Protein AF-A0A3A0C832-F1 (afdb_monomer_lite)

pLDDT: mean 81.41, std 17.57, range [24.03, 96.5]

Sequence (422 aa):
MSHTVLGLSTEIPYGARRVEAGGKVSARAGRALRQFRLALQRRTSGPLASRLAGFADQVAQAAATSPSSDLWDMVRADCRREFSTAALRHGSLADAIEWETIKLQSRLGGGMESAPPPAVAMFRERRVHIGRLIHLWRGLAAETEEWLAGQGGTTFLDVGPWGGFNFVIESDGYTRMPFARLTLAMGALPETPLTEAGGPLFDHFLPRYCEALAEAGVTIPDHWQYQFPKWDHAGRLIELSGTYYLPSHTYDRRTFIKVRLSRACETVEEITLQDFLVLLERLHFTTDWALYREQTKDVDARFDLQDFISLNHVVEGVYQRSADEERLLVEIKDAFRGTIKTPAVLYGYWRQVIISRWVENLYWVLADVALGVKRYQRMVSFAREVVDQMPPRLLIPVRRQLQEYHSRLGAFGVIGGDAVSS

Radius of gyration: 23.28 Å; chains: 1; bounding box: 80×50×69 Å

Secondary structure (DSSP, 8-state):
------PPP--PPS------SSS---HHHHHHHHHHHHHHHTT--THHHHHHHHHHHHHHHHHHH-TTS-HHHHHHHHHHHHHTTSEETTEEHHHHHHHHHHHHHHHHS-S--S---SS--SEETTEEBHHHHHHHHHHHHHHHHHHHHHTT----EEEEE-S---S-B-TTSBBSS--SEEEEEEEE-TTS--BTTB-HHHHHHHHHHHHHHHHTT----S-PEEEEEEE-TTS-EEEEEEEEE-TT--STT--EEEEEEESS-SSHHHHHHHHHHHHHHHHHT---HHHHHHHS-HHHHHHHHHHHHHHHHHTTTT----HHHHHHHHHHHHHHTTGGGSHHHHHHHHHHHHHTTHHHHHHHHHHHHHH-PPTTSS---HHHHTGGG--HHHHHHHHHHHHHHHHHHHHTTT--S-----

Foldseek 3Di:
DDDDDDDDDDDDDPDDDDDDPDQDDPPQLVLLLVVLLVQLCVQDDDPVNVVSNVLSVVLNVCCSPCLPDLSCVVCVVVLCVRWQPQDDQWHISSLSNSLSSVSSSVSSPLPDPPDQQPPDQQDDPLWGQQLNVQVLLSVLQVVLCVVQVVVVDSKHKAKHFAALPLPCADLLRIHLDRDLEAEMEIEMALRDDQDQVRPSSCVRRVVSVQVVVVVSVHHDPPDWHKDDFDADPVRHGFKIKTKDFDPPDDPLRRHIYMYMYGNLGNHPLLVRCLVLLQLLLVLQPPPDPVVCLVPDDLSVLLRSVSSPLVVCQLQCLQDPDDPVRVVLSVVNSVCVSPVCSDSVNSVVSVVVCVVVCVSVSVNQSLCCQRRVDHPPNDDDDCNPSASSPHRSSRRVSSVVSVVVSSVSSNCSRVPPDDDPDD

Structure (mmCIF, N/CA/C/O backbone):
data_AF-A0A3A0C832-F1
#
_entry.id   AF-A0A3A0C832-F1
#
loop_
_atom_site.group_PDB
_atom_site.id
_atom_site.type_symbol
_atom_site.label_atom_id
_atom_site.label_alt_id
_atom_site.label_comp_id
_atom_site.label_asym_id
_atom_site.label_entity_id
_atom_site.label_seq_id
_atom_site.pdbx_PDB_ins_code
_atom_site.Cartn_x
_atom_site.Cartn_y
_atom_site.Cartn_z
_atom_site.occupancy
_atom_site.B_iso_or_equiv
_atom_site.auth_seq_id
_atom_site.auth_comp_id
_atom_site.auth_asym_id
_atom_site.auth_atom_id
_atom_site.pdbx_PDB_model_num
ATOM 1 N N . MET A 1 1 ? -52.021 23.431 -40.011 1.00 38.12 1 MET A N 1
ATOM 2 C CA . MET A 1 1 ? -51.678 23.708 -38.602 1.00 38.12 1 MET A CA 1
ATOM 3 C C . MET A 1 1 ? -50.904 22.515 -38.091 1.00 38.12 1 MET A C 1
ATOM 5 O O . MET A 1 1 ? -51.512 21.461 -38.024 1.00 38.12 1 MET A O 1
ATOM 9 N N . SER A 1 2 ? -49.597 22.656 -37.852 1.00 24.17 2 SER A N 1
ATOM 10 C CA . SER A 1 2 ? -48.818 21.766 -36.981 1.00 24.17 2 SER A CA 1
ATOM 11 C C . SER A 1 2 ? -47.342 22.180 -36.921 1.00 24.17 2 SER A C 1
ATOM 13 O O . SER A 1 2 ? -46.698 22.353 -37.949 1.00 24.17 2 SER A O 1
ATOM 15 N N . HIS A 1 3 ? -46.882 22.263 -35.673 1.00 25.59 3 HIS A N 1
ATOM 16 C CA . HIS A 1 3 ? -45.534 22.094 -35.121 1.00 25.59 3 HIS A CA 1
ATOM 17 C C . HIS A 1 3 ? -44.437 23.144 -35.354 1.00 25.59 3 HIS A C 1
ATOM 19 O O . HIS A 1 3 ? -43.664 23.125 -36.306 1.00 25.59 3 HIS A O 1
ATOM 25 N N . THR A 1 4 ? -44.338 23.984 -34.322 1.00 27.12 4 THR A N 1
ATOM 26 C CA . THR A 1 4 ? -43.171 24.730 -33.855 1.00 27.12 4 THR A CA 1
ATOM 27 C C . THR A 1 4 ? -42.062 23.797 -33.352 1.00 27.12 4 THR A C 1
ATOM 29 O O . THR A 1 4 ? -42.317 22.767 -32.729 1.00 27.12 4 THR A O 1
ATOM 32 N N . VAL A 1 5 ? -40.836 24.234 -33.622 1.00 27.95 5 VAL A N 1
ATOM 33 C CA . VAL A 1 5 ? -39.522 23.694 -33.261 1.00 27.95 5 VAL A CA 1
ATOM 34 C C . VAL A 1 5 ? -39.303 23.637 -31.741 1.00 27.95 5 VAL A C 1
ATOM 36 O O . VAL A 1 5 ? -39.561 24.615 -31.045 1.00 27.95 5 VAL A O 1
ATOM 39 N N . LEU A 1 6 ? -38.741 22.528 -31.246 1.00 26.30 6 LEU A N 1
ATOM 40 C CA . LEU A 1 6 ? -38.080 22.430 -29.939 1.00 26.30 6 LEU A CA 1
ATOM 41 C C . LEU A 1 6 ? -36.656 21.906 -30.154 1.00 26.30 6 LEU A C 1
ATOM 43 O O . LEU A 1 6 ? -36.458 20.828 -30.712 1.00 26.30 6 LEU A O 1
ATOM 47 N N . GLY A 1 7 ? -35.676 22.716 -29.750 1.00 24.72 7 GLY A N 1
ATOM 48 C CA . GLY A 1 7 ? -34.258 22.385 -29.784 1.00 24.72 7 GLY A CA 1
ATOM 49 C C . GLY A 1 7 ? -33.905 21.339 -28.731 1.00 24.72 7 GLY A C 1
ATOM 50 O O . GLY A 1 7 ? -34.305 21.452 -27.573 1.00 24.72 7 GLY A O 1
ATOM 51 N N . LEU A 1 8 ? -33.140 20.333 -29.146 1.00 25.20 8 LEU A N 1
ATOM 52 C CA . LEU A 1 8 ? -32.504 19.369 -28.259 1.00 25.20 8 LEU A CA 1
ATOM 53 C C . LEU A 1 8 ? -31.062 19.809 -28.008 1.00 25.20 8 LEU A C 1
ATOM 55 O O . LEU A 1 8 ? -30.268 19.956 -28.937 1.00 25.20 8 LEU A O 1
ATOM 59 N N . SER A 1 9 ? -30.776 20.037 -26.728 1.00 24.06 9 SER A N 1
ATOM 60 C CA . SER A 1 9 ? -29.451 20.237 -26.153 1.00 24.06 9 SER A CA 1
ATOM 61 C C . SER A 1 9 ? -28.545 19.047 -26.476 1.00 24.06 9 SER A C 1
ATOM 63 O O . SER A 1 9 ? -28.902 17.897 -26.220 1.00 24.06 9 SER A O 1
ATOM 65 N N . THR A 1 10 ? -27.372 19.317 -27.041 1.00 24.92 10 THR A N 1
ATOM 66 C CA . THR A 1 10 ? -26.279 18.353 -27.181 1.00 24.92 10 THR A CA 1
ATOM 67 C C . THR A 1 10 ? -25.436 18.362 -25.908 1.00 24.92 10 THR A C 1
ATOM 69 O O . THR A 1 10 ? -24.419 19.050 -25.845 1.00 24.92 10 THR A O 1
ATOM 72 N N . GLU A 1 11 ? -25.842 17.590 -24.903 1.00 24.03 11 GLU A N 1
ATOM 73 C CA . GLU A 1 11 ? -24.930 17.133 -23.851 1.00 24.03 11 GLU A CA 1
ATOM 74 C C . GLU A 1 11 ? -24.376 15.764 -24.256 1.00 24.03 11 GLU A C 1
ATOM 76 O O . GLU A 1 11 ? -25.089 14.765 -24.339 1.00 24.03 11 GLU A O 1
ATOM 81 N N . ILE A 1 12 ? -23.085 15.746 -24.586 1.00 25.52 12 ILE A N 1
ATOM 82 C CA . ILE A 1 12 ? -22.312 14.540 -24.878 1.00 25.52 12 ILE A CA 1
ATOM 83 C C . ILE A 1 12 ? -21.863 13.956 -23.528 1.00 25.52 12 ILE A C 1
ATOM 85 O O . ILE A 1 12 ? -21.177 14.666 -22.788 1.00 25.52 12 ILE A O 1
ATOM 89 N N . PRO A 1 13 ? -22.176 12.692 -23.187 1.00 26.91 13 PRO A N 1
ATOM 90 C CA . PRO A 1 13 ? -21.636 12.069 -21.986 1.00 26.91 13 PRO A CA 1
ATOM 91 C C . PRO A 1 13 ? -20.120 11.886 -22.129 1.00 26.91 13 PRO A C 1
ATOM 93 O O . PRO A 1 13 ? -19.636 11.258 -23.074 1.00 26.91 13 PRO A O 1
ATOM 96 N N . TYR A 1 14 ? -19.375 12.451 -21.181 1.00 28.11 14 TYR A N 1
ATOM 97 C CA . TYR A 1 14 ? -17.947 12.219 -20.988 1.00 28.11 14 TYR A CA 1
ATOM 98 C C . TYR A 1 14 ? -17.685 10.725 -20.743 1.00 28.11 14 TYR A C 1
ATOM 100 O O . TYR A 1 14 ? -18.319 10.118 -19.884 1.00 28.11 14 TYR A O 1
ATOM 108 N N . GLY A 1 15 ? -16.728 10.147 -21.474 1.00 31.34 15 GLY A N 1
ATOM 109 C CA . GLY A 1 15 ? -16.243 8.784 -21.222 1.00 31.34 15 GLY A CA 1
ATOM 110 C C . GLY A 1 15 ? -16.289 7.846 -22.426 1.00 31.34 15 GLY A C 1
ATOM 111 O O . GLY A 1 15 ? -16.816 6.745 -22.335 1.00 31.34 15 GLY A O 1
ATOM 112 N N . ALA A 1 16 ? -15.711 8.247 -23.558 1.00 30.80 16 ALA A N 1
ATOM 113 C CA . ALA A 1 16 ? -15.410 7.316 -24.642 1.00 30.80 16 ALA A CA 1
ATOM 114 C C . ALA A 1 16 ? -14.089 7.692 -25.319 1.00 30.80 16 ALA A C 1
ATOM 116 O O . ALA A 1 16 ? -14.052 8.475 -26.264 1.00 30.80 16 ALA A O 1
ATOM 117 N N . ARG A 1 17 ? -12.983 7.105 -24.854 1.00 29.94 17 ARG A N 1
ATOM 118 C CA . ARG A 1 17 ? -11.792 6.901 -25.689 1.00 29.94 17 ARG A CA 1
ATOM 119 C C . ARG A 1 17 ? -11.274 5.486 -25.489 1.00 29.94 17 ARG A C 1
ATOM 121 O O . ARG A 1 17 ? -10.338 5.242 -24.736 1.00 29.94 17 ARG A O 1
ATOM 128 N N . ARG A 1 18 ? -11.902 4.557 -26.207 1.00 36.69 18 ARG A N 1
ATOM 129 C CA . ARG A 1 18 ? -11.329 3.252 -26.535 1.00 36.69 18 ARG A CA 1
ATOM 130 C C . ARG A 1 18 ? -10.774 3.346 -27.953 1.00 36.69 18 ARG A C 1
ATOM 132 O O . ARG A 1 18 ? -11.474 3.830 -28.834 1.00 36.69 18 ARG A O 1
ATOM 139 N N . VAL A 1 19 ? -9.518 2.924 -28.101 1.00 37.16 19 VAL A N 1
ATOM 140 C CA . VAL A 1 19 ? -8.775 2.626 -29.338 1.00 37.16 19 VAL A CA 1
ATOM 141 C C . VAL A 1 19 ? -9.216 3.447 -30.555 1.00 37.16 19 VAL A C 1
ATOM 143 O O . VAL A 1 19 ? -10.110 3.050 -31.299 1.00 37.16 19 VAL A O 1
ATOM 146 N N . GLU A 1 20 ? -8.542 4.576 -30.796 1.00 32.62 20 GLU A N 1
ATOM 147 C CA . GLU A 1 20 ? -8.606 5.212 -32.113 1.00 32.62 20 GLU A CA 1
ATOM 148 C C . GLU A 1 20 ? -8.173 4.181 -33.162 1.00 32.62 20 GLU A C 1
ATOM 150 O O . GLU A 1 20 ? -7.047 3.672 -33.148 1.00 32.62 20 GLU A O 1
ATOM 155 N N . ALA A 1 21 ? -9.104 3.846 -34.053 1.00 34.09 21 ALA A N 1
ATOM 156 C CA . ALA A 1 21 ? -8.847 3.070 -35.249 1.00 34.09 21 ALA A CA 1
ATOM 157 C C . ALA A 1 21 ? -7.734 3.767 -36.050 1.00 34.09 21 ALA A C 1
ATOM 159 O O . ALA A 1 21 ? -7.961 4.794 -36.685 1.00 34.09 21 ALA A O 1
ATOM 160 N N . GLY A 1 22 ? -6.513 3.231 -35.964 1.00 32.31 22 GLY A N 1
ATOM 161 C CA . GLY A 1 22 ? -5.342 3.775 -36.654 1.00 32.31 22 GLY A CA 1
ATOM 162 C C . GLY A 1 22 ? -4.061 3.816 -35.822 1.00 32.31 22 GLY A C 1
ATOM 163 O O . GLY A 1 22 ? -3.429 4.861 -35.762 1.00 32.31 22 GLY A O 1
ATOM 164 N N . GLY A 1 23 ? -3.661 2.715 -35.175 1.00 41.94 23 GLY A N 1
ATOM 165 C CA . GLY A 1 23 ? -2.269 2.457 -34.753 1.00 41.94 23 GLY A CA 1
ATOM 166 C C . GLY A 1 23 ? -1.557 3.477 -33.842 1.00 41.94 23 GLY A C 1
ATOM 167 O O . GLY A 1 23 ? -0.362 3.317 -33.595 1.00 41.94 23 GLY A O 1
ATOM 168 N N . LYS A 1 24 ? -2.223 4.520 -33.333 1.00 45.31 24 LYS A N 1
ATOM 169 C CA . LYS A 1 24 ? -1.610 5.518 -32.450 1.00 45.31 24 LYS A CA 1
ATOM 170 C C . LYS A 1 24 ? -1.734 5.068 -31.000 1.00 45.31 24 LYS A C 1
ATOM 172 O O . LYS A 1 24 ? -2.818 5.027 -30.427 1.00 45.31 24 LYS A O 1
ATOM 177 N N . VAL A 1 25 ? -0.589 4.749 -30.402 1.00 60.38 25 VAL A N 1
ATOM 178 C CA . VAL A 1 25 ? -0.447 4.542 -28.957 1.00 60.38 25 VAL A CA 1
ATOM 179 C C . VAL A 1 25 ? -0.979 5.786 -28.234 1.00 60.38 25 VAL A C 1
ATOM 181 O O . VAL A 1 25 ? -0.576 6.903 -28.564 1.00 60.38 25 VAL A O 1
ATOM 184 N N . SER A 1 26 ? -1.878 5.615 -27.257 1.00 76.25 26 SER A N 1
ATOM 185 C CA . SER A 1 26 ? -2.404 6.748 -26.483 1.00 76.25 26 SER A CA 1
ATOM 186 C C . SER A 1 26 ? -1.261 7.527 -25.819 1.00 76.25 26 SER A C 1
ATOM 188 O O . SER A 1 26 ? -0.226 6.954 -25.469 1.00 76.25 26 SER A O 1
ATOM 190 N N . ALA A 1 27 ? -1.431 8.836 -25.603 1.00 81.94 27 ALA A N 1
ATOM 191 C CA . ALA A 1 27 ? -0.392 9.661 -24.976 1.00 81.94 27 ALA A CA 1
ATOM 192 C C . ALA A 1 27 ? 0.074 9.079 -23.625 1.00 81.94 27 ALA A C 1
ATOM 194 O O . ALA A 1 27 ? 1.271 9.067 -23.331 1.00 81.94 27 ALA A O 1
ATOM 195 N N . ARG A 1 28 ? -0.858 8.521 -22.840 1.00 84.75 28 ARG A N 1
ATOM 196 C CA . ARG A 1 28 ? -0.570 7.817 -21.584 1.00 84.75 28 ARG A CA 1
ATOM 197 C C . ARG A 1 28 ? 0.259 6.549 -21.797 1.00 84.75 28 ARG A C 1
ATOM 199 O O . ARG A 1 28 ? 1.278 6.381 -21.131 1.00 84.75 28 ARG A O 1
ATOM 206 N N . ALA A 1 29 ? -0.120 5.697 -22.749 1.00 85.06 29 ALA A N 1
ATOM 207 C CA . ALA A 1 29 ? 0.638 4.488 -23.067 1.00 85.06 29 ALA A CA 1
ATOM 208 C C . ALA A 1 29 ? 2.056 4.817 -23.574 1.00 85.06 29 ALA A C 1
ATOM 210 O O . ALA A 1 29 ? 3.024 4.170 -23.176 1.00 85.06 29 ALA A O 1
ATOM 211 N N . GLY A 1 30 ? 2.214 5.894 -24.351 1.00 87.75 30 GLY A N 1
ATOM 212 C CA . GLY A 1 30 ? 3.521 6.402 -24.768 1.00 87.75 30 GLY A CA 1
ATOM 213 C C . GLY A 1 30 ? 4.398 6.836 -23.586 1.00 87.75 30 GLY A C 1
ATOM 214 O O . GLY A 1 30 ? 5.584 6.497 -23.541 1.00 87.75 30 GLY A O 1
ATOM 215 N N . ARG A 1 31 ? 3.825 7.535 -22.592 1.00 90.06 31 ARG A N 1
ATOM 216 C CA . ARG A 1 31 ? 4.525 7.858 -21.333 1.00 90.06 31 ARG A CA 1
ATOM 217 C C . ARG A 1 31 ? 4.895 6.594 -20.551 1.00 90.06 31 ARG A C 1
ATOM 219 O O . ARG A 1 31 ? 6.008 6.516 -20.038 1.00 90.06 31 ARG A O 1
ATOM 226 N N . ALA A 1 32 ? 4.006 5.601 -20.490 1.00 90.44 32 ALA A N 1
ATOM 227 C CA . ALA A 1 32 ? 4.221 4.375 -19.718 1.00 90.44 32 ALA A CA 1
ATOM 228 C C . ALA A 1 32 ? 5.374 3.540 -20.288 1.00 90.44 32 ALA A C 1
ATOM 230 O O . ALA A 1 32 ? 6.275 3.145 -19.550 1.00 90.44 32 ALA A O 1
ATOM 231 N N . LEU A 1 33 ? 5.400 3.360 -21.611 1.00 91.06 33 LEU A N 1
ATOM 232 C CA . LEU A 1 33 ? 6.483 2.671 -22.316 1.00 91.06 33 LEU A CA 1
ATOM 233 C C . LEU A 1 33 ? 7.823 3.399 -22.168 1.00 91.06 33 LEU A C 1
ATOM 235 O O . LEU A 1 33 ? 8.865 2.762 -22.009 1.00 91.06 33 LEU A O 1
ATOM 239 N N . ARG A 1 34 ? 7.818 4.737 -22.215 1.00 90.88 34 ARG A N 1
ATOM 240 C CA . ARG A 1 34 ? 9.023 5.539 -21.964 1.00 90.88 34 ARG A CA 1
ATOM 241 C C . ARG A 1 34 ? 9.531 5.321 -20.543 1.00 90.88 34 ARG A C 1
ATOM 243 O O . ARG A 1 34 ? 10.721 5.080 -20.364 1.00 90.88 34 ARG A O 1
ATOM 250 N N . GLN A 1 35 ? 8.639 5.372 -19.556 1.00 92.38 35 GLN A N 1
ATOM 251 C CA . GLN A 1 35 ? 9.026 5.209 -18.162 1.00 92.38 35 GLN A CA 1
ATOM 252 C C . GLN A 1 35 ? 9.538 3.802 -17.858 1.00 92.38 35 GLN A C 1
ATOM 254 O O . GLN A 1 35 ? 10.536 3.662 -17.162 1.00 92.38 35 GLN A O 1
ATOM 259 N N . PHE A 1 36 ? 8.920 2.767 -18.427 1.00 93.38 36 PHE A N 1
ATOM 260 C CA . PHE A 1 36 ? 9.406 1.392 -18.318 1.00 93.38 36 PHE A CA 1
ATOM 261 C C . PHE A 1 36 ? 10.851 1.253 -18.824 1.00 93.38 36 PHE A C 1
ATOM 263 O O . PHE A 1 36 ? 11.716 0.740 -18.114 1.00 93.38 36 PHE A O 1
ATOM 270 N N . ARG A 1 37 ? 11.147 1.794 -20.015 1.00 92.38 37 ARG A N 1
ATOM 271 C CA . ARG A 1 37 ? 12.512 1.795 -20.564 1.00 92.38 37 ARG A CA 1
ATOM 272 C C . ARG A 1 37 ? 13.494 2.534 -19.657 1.00 92.38 37 ARG A C 1
ATOM 274 O O . ARG A 1 37 ? 14.570 2.010 -19.383 1.00 92.38 37 ARG A O 1
ATOM 281 N N . LEU A 1 38 ? 13.123 3.720 -19.170 1.00 91.56 38 LEU A N 1
ATOM 282 C CA . LEU A 1 38 ? 13.960 4.506 -18.257 1.00 91.56 38 LEU A CA 1
ATOM 283 C C . LEU A 1 38 ? 14.222 3.762 -16.943 1.00 91.56 38 LEU A C 1
ATOM 285 O O . LEU A 1 38 ? 15.353 3.757 -16.458 1.00 91.56 38 LEU A O 1
ATOM 289 N N . ALA A 1 39 ? 13.203 3.113 -16.379 1.00 91.38 39 ALA A N 1
ATOM 290 C CA . ALA A 1 39 ? 13.332 2.338 -15.154 1.00 91.38 39 ALA A CA 1
ATOM 291 C C . ALA A 1 39 ? 14.317 1.177 -15.333 1.00 91.38 39 ALA A C 1
ATOM 293 O O . ALA A 1 39 ? 15.206 1.016 -14.500 1.00 91.38 39 ALA A O 1
ATOM 294 N N . LEU A 1 40 ? 14.228 0.427 -16.438 1.00 91.56 40 LEU A N 1
ATOM 295 C CA . LEU A 1 40 ? 15.158 -0.664 -16.744 1.00 91.56 40 LEU A CA 1
ATOM 296 C C . LEU A 1 40 ? 16.582 -0.172 -17.020 1.00 91.56 40 LEU A C 1
ATOM 298 O O . LEU A 1 40 ? 17.534 -0.733 -16.481 1.00 91.56 40 LEU A O 1
ATOM 302 N N . GLN A 1 41 ? 16.744 0.911 -17.784 1.00 89.38 41 GLN A N 1
ATOM 303 C CA . GLN A 1 41 ? 18.056 1.512 -18.053 1.00 89.38 41 GLN A CA 1
ATOM 304 C C . GLN A 1 41 ? 18.802 1.890 -16.766 1.00 89.38 41 GLN A C 1
ATOM 306 O O . GLN A 1 41 ? 20.016 1.731 -16.695 1.00 89.38 41 GLN A O 1
ATOM 311 N N . ARG A 1 42 ? 18.091 2.330 -15.720 1.00 88.81 42 ARG A N 1
ATOM 312 C CA . ARG A 1 42 ? 18.690 2.670 -14.418 1.00 88.81 42 ARG A CA 1
ATOM 313 C C . ARG A 1 42 ? 19.163 1.448 -13.610 1.00 88.81 42 ARG A C 1
ATOM 315 O O . ARG A 1 42 ? 19.846 1.636 -12.607 1.00 88.81 42 ARG A O 1
ATOM 322 N N . ARG A 1 43 ? 18.807 0.211 -13.989 1.00 86.00 43 ARG A N 1
ATOM 323 C CA . ARG A 1 43 ? 19.123 -1.012 -13.216 1.00 86.00 43 ARG A CA 1
ATOM 324 C C . ARG A 1 43 ? 20.467 -1.651 -13.560 1.00 86.00 43 ARG A C 1
ATOM 326 O O . ARG A 1 43 ? 20.932 -2.488 -12.791 1.00 86.00 43 ARG A O 1
ATOM 333 N N . THR A 1 44 ? 21.080 -1.322 -14.696 1.00 82.25 44 THR A N 1
ATOM 334 C CA . THR A 1 44 ? 22.318 -1.981 -15.138 1.00 82.25 44 THR A CA 1
ATOM 335 C C . THR A 1 44 ? 23.200 -1.065 -15.986 1.00 82.25 44 THR A C 1
ATOM 337 O O . THR A 1 44 ? 22.745 -0.059 -16.521 1.00 82.25 44 THR A O 1
ATOM 340 N N . SER A 1 45 ? 24.471 -1.431 -16.124 1.00 77.31 45 SER A N 1
ATOM 341 C CA . SER A 1 45 ? 25.455 -0.765 -16.977 1.00 77.31 45 SER A CA 1
ATOM 342 C C . SER A 1 45 ? 26.323 -1.804 -17.703 1.00 77.31 45 SER A C 1
ATOM 344 O O . SER A 1 45 ? 26.331 -2.989 -17.362 1.00 77.31 45 SER A O 1
ATOM 346 N N . GLY A 1 46 ? 27.041 -1.382 -18.747 1.00 80.88 46 GLY A N 1
ATOM 347 C CA . GLY A 1 46 ? 27.950 -2.260 -19.492 1.00 80.88 46 GLY A CA 1
ATOM 348 C C . GLY A 1 46 ? 27.243 -3.229 -20.461 1.00 80.88 46 GLY A C 1
ATOM 349 O O . GLY A 1 46 ? 26.165 -2.914 -20.960 1.00 80.88 46 GLY A O 1
ATOM 350 N N . PRO A 1 47 ? 27.828 -4.406 -20.767 1.00 77.38 47 PRO A N 1
ATOM 351 C CA . PRO A 1 47 ? 27.333 -5.313 -21.817 1.00 77.38 47 PRO A CA 1
ATOM 352 C C . PRO A 1 47 ? 25.897 -5.823 -21.618 1.00 77.38 47 PRO A C 1
ATOM 354 O O . PRO A 1 47 ? 25.210 -6.142 -22.589 1.00 77.38 47 PRO A O 1
ATOM 357 N N . LEU A 1 48 ? 25.430 -5.890 -20.366 1.00 84.88 48 LEU A N 1
ATOM 358 C CA . LEU A 1 48 ? 24.050 -6.252 -20.034 1.00 84.88 48 LEU A CA 1
ATOM 359 C C . LEU A 1 48 ? 23.051 -5.145 -20.392 1.00 84.88 48 LEU A C 1
ATOM 361 O O . LEU A 1 48 ? 21.898 -5.456 -20.673 1.00 84.88 48 LEU A O 1
ATOM 365 N N . ALA A 1 49 ? 23.478 -3.879 -20.451 1.00 87.94 49 ALA A N 1
ATOM 366 C CA . ALA A 1 49 ? 22.601 -2.753 -20.764 1.00 87.94 49 ALA A CA 1
ATOM 367 C C . ALA A 1 49 ? 22.057 -2.821 -22.195 1.00 87.94 49 ALA A C 1
ATOM 369 O O . ALA A 1 49 ? 20.867 -2.603 -22.401 1.00 87.94 49 ALA A O 1
ATOM 370 N N . SER A 1 50 ? 22.888 -3.189 -23.177 1.00 87.38 50 SER A N 1
ATOM 371 C CA . SER A 1 50 ? 22.437 -3.337 -24.569 1.00 87.38 50 SER A CA 1
ATOM 372 C C . SER A 1 50 ? 21.432 -4.479 -24.725 1.00 87.38 50 SER A C 1
ATOM 374 O O . SER A 1 50 ? 20.442 -4.337 -25.440 1.00 87.38 50 SER A O 1
ATOM 376 N N . ARG A 1 51 ? 21.651 -5.599 -24.020 1.00 89.94 51 ARG A N 1
ATOM 377 C CA . ARG A 1 51 ? 20.704 -6.726 -24.002 1.00 89.94 51 ARG A CA 1
ATOM 378 C C . ARG A 1 51 ? 19.394 -6.336 -23.328 1.00 89.94 51 ARG A C 1
ATOM 380 O O . ARG A 1 51 ? 18.330 -6.601 -23.872 1.00 89.94 51 ARG A O 1
ATOM 387 N N . LEU A 1 52 ? 19.472 -5.646 -22.189 1.00 91.88 52 LEU A N 1
ATOM 388 C CA . LEU A 1 52 ? 18.299 -5.154 -21.472 1.00 91.88 52 LEU A CA 1
ATOM 389 C C . LEU A 1 52 ? 17.505 -4.137 -22.298 1.00 91.88 52 LEU A C 1
ATOM 391 O O . LEU A 1 52 ? 16.282 -4.167 -22.266 1.00 91.88 52 LEU A O 1
ATOM 395 N N . ALA A 1 53 ? 18.174 -3.264 -23.054 1.00 89.88 53 ALA A N 1
ATOM 396 C CA . ALA A 1 53 ? 17.512 -2.331 -23.961 1.00 89.88 53 ALA A CA 1
ATOM 397 C C . ALA A 1 53 ? 16.747 -3.073 -25.068 1.00 89.88 53 ALA A C 1
ATOM 399 O O . ALA A 1 53 ? 15.566 -2.800 -25.272 1.00 89.88 53 ALA A O 1
ATOM 400 N N . GLY A 1 54 ? 17.381 -4.063 -25.710 1.00 90.44 54 GLY A N 1
ATOM 401 C CA . GLY A 1 54 ? 16.718 -4.914 -26.702 1.00 90.44 54 GLY A CA 1
ATOM 402 C C . GLY A 1 54 ? 15.522 -5.672 -26.120 1.00 90.44 54 GLY A C 1
ATOM 403 O O . GLY A 1 54 ? 14.451 -5.692 -26.721 1.00 90.44 54 GLY A O 1
ATOM 404 N N . PHE A 1 55 ? 15.666 -6.219 -24.911 1.00 91.94 55 PHE A N 1
ATOM 405 C CA . PHE A 1 55 ? 14.570 -6.876 -24.201 1.00 91.94 55 PHE A CA 1
ATOM 406 C C . PHE A 1 55 ? 13.440 -5.896 -23.844 1.00 91.94 55 PHE A C 1
ATOM 408 O O . PHE A 1 55 ? 12.264 -6.201 -24.023 1.00 91.94 55 PHE A O 1
ATOM 415 N N . ALA A 1 56 ? 13.771 -4.684 -23.392 1.00 91.81 56 ALA A N 1
ATOM 416 C CA . ALA A 1 56 ? 12.782 -3.653 -23.090 1.00 91.81 56 ALA A CA 1
ATOM 417 C C . ALA A 1 56 ? 11.970 -3.257 -24.334 1.00 91.81 56 ALA A C 1
ATOM 419 O O . ALA A 1 56 ? 10.768 -3.011 -24.227 1.00 91.81 56 ALA A O 1
ATOM 420 N N . ASP A 1 57 ? 12.602 -3.227 -25.509 1.00 89.69 57 ASP A N 1
ATOM 421 C CA . ASP A 1 57 ? 11.914 -2.988 -26.777 1.00 89.69 57 ASP A CA 1
ATOM 422 C C . ASP A 1 57 ? 11.021 -4.161 -27.195 1.00 89.69 57 ASP A C 1
ATOM 424 O O . ASP A 1 57 ? 9.911 -3.921 -27.669 1.00 89.69 57 ASP A O 1
ATOM 428 N N . GLN A 1 58 ? 11.430 -5.408 -26.941 1.00 88.94 58 GLN A N 1
ATOM 429 C CA . GLN A 1 58 ? 10.576 -6.585 -27.150 1.00 88.94 58 GLN A CA 1
ATOM 430 C C . GLN A 1 58 ? 9.322 -6.537 -26.269 1.00 88.94 58 GLN A C 1
ATOM 432 O O . GLN A 1 58 ? 8.211 -6.715 -26.768 1.00 88.94 58 GLN A O 1
ATOM 437 N N . VAL A 1 59 ? 9.472 -6.226 -24.975 1.00 88.94 59 VAL A N 1
ATOM 438 C CA . VAL A 1 59 ? 8.334 -6.058 -24.054 1.00 88.94 59 VAL A CA 1
ATOM 439 C C . VAL A 1 59 ? 7.433 -4.912 -24.517 1.00 88.94 59 VAL A C 1
ATOM 441 O O . VAL A 1 59 ? 6.212 -5.053 -24.548 1.00 88.94 59 VAL A O 1
ATOM 444 N N . ALA A 1 60 ? 8.019 -3.781 -24.921 1.00 85.31 60 ALA A N 1
ATOM 445 C CA . ALA A 1 60 ? 7.270 -2.639 -25.437 1.00 85.31 60 ALA A CA 1
ATOM 446 C C . ALA A 1 60 ? 6.490 -2.973 -26.720 1.00 85.31 60 ALA A C 1
ATOM 448 O O . ALA A 1 60 ? 5.374 -2.484 -26.905 1.00 85.31 60 ALA A O 1
ATOM 449 N N . GLN A 1 61 ? 7.058 -3.804 -27.595 1.00 83.94 61 GLN A N 1
ATOM 450 C CA . GLN A 1 61 ? 6.394 -4.282 -28.801 1.00 83.94 61 GLN A CA 1
ATOM 451 C C . GLN A 1 61 ? 5.245 -5.238 -28.461 1.00 83.94 61 GLN A C 1
ATOM 453 O O . GLN A 1 61 ? 4.138 -5.035 -28.954 1.00 83.94 61 GLN A O 1
ATOM 458 N N . ALA A 1 62 ? 5.471 -6.209 -27.570 1.00 83.81 62 ALA A N 1
ATOM 459 C CA . ALA A 1 62 ? 4.439 -7.132 -27.090 1.00 83.81 62 ALA A CA 1
ATOM 460 C C . ALA A 1 62 ? 3.250 -6.385 -26.462 1.00 83.81 62 ALA A C 1
ATOM 462 O O . ALA A 1 62 ? 2.090 -6.670 -26.762 1.00 83.81 62 ALA A O 1
ATOM 463 N N . ALA A 1 63 ? 3.548 -5.364 -25.659 1.00 82.88 63 ALA A N 1
ATOM 464 C CA . ALA A 1 63 ? 2.571 -4.462 -25.065 1.00 82.88 63 ALA A CA 1
ATOM 465 C C . ALA A 1 63 ? 1.727 -3.697 -26.097 1.00 82.88 63 ALA A C 1
ATOM 467 O O . ALA A 1 63 ? 0.540 -3.464 -25.872 1.00 82.88 63 ALA A O 1
ATOM 468 N N . ALA A 1 64 ? 2.325 -3.303 -27.223 1.00 75.31 64 ALA A N 1
ATOM 469 C CA . ALA A 1 64 ? 1.619 -2.611 -28.296 1.00 75.31 64 ALA A CA 1
ATOM 470 C C . ALA A 1 64 ? 0.732 -3.555 -29.128 1.00 75.31 64 ALA A C 1
ATOM 472 O O . ALA A 1 64 ? -0.299 -3.119 -29.638 1.00 75.31 64 ALA A O 1
ATOM 473 N N . THR A 1 65 ? 1.116 -4.828 -29.274 1.00 73.75 65 THR A N 1
ATOM 474 C CA . THR A 1 65 ? 0.397 -5.806 -30.108 1.00 73.75 65 THR A CA 1
ATOM 475 C C . THR A 1 65 ? -0.692 -6.577 -29.367 1.00 73.75 65 THR A C 1
ATOM 477 O O . THR A 1 65 ? -1.696 -6.926 -29.981 1.00 73.75 65 THR A O 1
ATOM 480 N N . SER A 1 66 ? -0.515 -6.834 -28.067 1.00 66.94 66 SER A N 1
ATOM 481 C CA . SER A 1 66 ? -1.400 -7.705 -27.278 1.00 66.94 66 SER A CA 1
ATOM 482 C C . SER A 1 66 ? -1.694 -7.128 -25.884 1.00 66.94 66 SER A C 1
ATOM 484 O O . SER A 1 66 ? -1.354 -7.745 -24.874 1.00 66.94 66 SER A O 1
ATOM 486 N N . PRO A 1 67 ? -2.354 -5.959 -25.787 1.00 58.56 67 PRO A N 1
ATOM 487 C CA . PRO A 1 67 ? -2.534 -5.235 -24.523 1.00 58.56 67 PRO A CA 1
ATOM 488 C C . PRO A 1 67 ? -3.405 -5.961 -23.481 1.00 58.56 67 PRO A C 1
ATOM 490 O O . PRO A 1 67 ? -3.390 -5.579 -22.314 1.00 58.56 67 PRO A O 1
ATOM 493 N N . SER A 1 68 ? -4.169 -6.985 -23.879 1.00 59.03 68 SER A N 1
ATOM 494 C CA . SER A 1 68 ? -5.044 -7.771 -22.994 1.00 59.03 68 SER A CA 1
ATOM 495 C C . SER A 1 68 ? -4.406 -9.053 -22.446 1.00 59.03 68 SER A C 1
ATOM 497 O O . SER A 1 68 ? -5.042 -9.746 -21.656 1.00 59.03 68 SER A O 1
ATOM 499 N N . SER A 1 69 ? -3.198 -9.410 -22.890 1.00 62.97 69 SER A N 1
ATOM 500 C CA . SER A 1 69 ? -2.474 -10.588 -22.392 1.00 62.97 69 SER A CA 1
ATOM 501 C C . SER A 1 69 ? -1.634 -10.218 -21.169 1.00 62.97 69 SER A C 1
ATOM 503 O O . SER A 1 69 ? -1.192 -9.075 -21.051 1.00 62.97 69 SER A O 1
ATOM 505 N N . ASP A 1 70 ? -1.394 -11.175 -20.268 1.00 80.56 70 ASP A N 1
ATOM 506 C CA . ASP A 1 70 ? -0.399 -10.991 -19.209 1.00 80.56 70 ASP A CA 1
ATOM 507 C C . ASP A 1 70 ? 0.976 -10.802 -19.871 1.00 80.56 70 ASP A C 1
ATOM 509 O O . ASP A 1 70 ? 1.543 -11.722 -20.468 1.00 80.56 70 ASP A O 1
ATOM 513 N N . LEU A 1 71 ? 1.486 -9.568 -19.818 1.00 84.75 71 LEU A N 1
ATOM 514 C CA . LEU A 1 71 ? 2.727 -9.180 -20.484 1.00 84.75 71 LEU A CA 1
ATOM 515 C C . LEU A 1 71 ? 3.914 -9.941 -19.913 1.00 84.75 71 LEU A C 1
ATOM 517 O O . LEU A 1 71 ? 4.881 -10.198 -20.628 1.00 84.75 71 LEU A O 1
ATOM 521 N N . TRP A 1 72 ? 3.854 -10.297 -18.630 1.00 88.38 72 TRP A N 1
ATOM 522 C CA . TRP A 1 72 ? 4.912 -11.055 -18.000 1.00 88.38 72 TRP A CA 1
ATOM 523 C C . TRP A 1 72 ? 4.913 -12.508 -18.468 1.00 88.38 72 TRP A C 1
ATOM 525 O O . TRP A 1 72 ? 5.985 -13.019 -18.782 1.00 88.38 72 TRP A O 1
ATOM 535 N N . ASP A 1 73 ? 3.755 -13.165 -18.575 1.00 87.69 73 ASP A N 1
ATOM 536 C CA . ASP A 1 73 ? 3.673 -14.538 -19.103 1.00 87.69 73 ASP A CA 1
ATOM 537 C C . ASP A 1 73 ? 4.312 -14.662 -20.492 1.00 87.69 73 ASP A C 1
ATOM 539 O O . ASP A 1 73 ? 5.024 -15.631 -20.759 1.00 87.69 73 ASP A O 1
ATOM 543 N N . MET A 1 74 ? 4.135 -13.649 -21.345 1.00 86.56 74 MET A N 1
ATOM 544 C CA . MET A 1 74 ? 4.699 -13.627 -22.698 1.00 86.56 74 MET A CA 1
ATOM 545 C C . MET A 1 74 ? 6.232 -13.594 -22.725 1.00 86.56 74 MET A C 1
ATOM 547 O O . MET A 1 74 ? 6.835 -14.113 -23.661 1.00 86.56 74 MET A O 1
ATOM 551 N N . VAL A 1 75 ? 6.869 -12.974 -21.728 1.00 90.00 75 VAL A N 1
ATOM 552 C CA . VAL A 1 75 ? 8.313 -12.664 -21.760 1.00 90.00 75 VAL A CA 1
ATOM 553 C C . VAL A 1 75 ? 9.110 -13.353 -20.648 1.00 90.00 75 VAL A C 1
ATOM 555 O O . VAL A 1 75 ? 10.339 -13.265 -20.607 1.00 90.00 75 VAL A O 1
ATOM 558 N N . ARG A 1 76 ? 8.431 -14.065 -19.739 1.00 91.88 76 ARG A N 1
ATOM 559 C CA . ARG A 1 76 ? 9.013 -14.698 -18.546 1.00 91.88 76 ARG A CA 1
ATOM 560 C C . ARG A 1 76 ? 10.156 -15.645 -18.881 1.00 91.88 76 ARG A C 1
ATOM 562 O O . ARG A 1 76 ? 11.195 -15.582 -18.227 1.00 91.88 76 ARG A O 1
ATOM 569 N N . ALA A 1 77 ? 9.960 -16.538 -19.852 1.00 93.38 77 ALA A N 1
ATOM 570 C CA . ALA A 1 77 ? 10.939 -17.573 -20.179 1.00 93.38 77 ALA A CA 1
ATOM 571 C C . ALA A 1 77 ? 12.264 -16.959 -20.657 1.00 93.38 77 ALA A C 1
ATOM 573 O O . ALA A 1 77 ? 13.329 -17.306 -20.142 1.00 93.38 77 ALA A O 1
ATOM 574 N N . ASP A 1 78 ? 12.186 -15.991 -21.572 1.00 92.69 78 ASP A N 1
ATOM 575 C CA . ASP A 1 78 ? 13.350 -15.282 -22.100 1.00 92.69 78 ASP A CA 1
ATOM 576 C C . ASP A 1 78 ? 14.014 -14.414 -21.023 1.00 92.69 78 ASP A C 1
ATOM 578 O O . ASP A 1 78 ? 15.225 -14.509 -20.817 1.00 92.69 78 ASP A O 1
ATOM 582 N N . CYS A 1 79 ? 13.224 -13.669 -20.237 1.00 94.06 79 CYS A N 1
ATOM 583 C CA . CYS A 1 79 ? 13.736 -12.871 -19.121 1.00 94.06 79 CYS A CA 1
ATOM 584 C C . CYS A 1 79 ? 14.516 -13.722 -18.106 1.00 94.06 79 CYS A C 1
ATOM 586 O O . CYS A 1 79 ? 15.641 -13.393 -17.724 1.00 94.06 79 CYS A O 1
ATOM 588 N N . ARG A 1 80 ? 13.930 -14.842 -17.662 1.00 94.88 80 ARG A N 1
ATOM 589 C CA . ARG A 1 80 ? 14.538 -15.732 -16.662 1.00 94.88 80 ARG A CA 1
ATOM 590 C C . ARG A 1 80 ? 15.797 -16.404 -17.207 1.00 94.88 80 ARG A C 1
ATOM 592 O O . ARG A 1 80 ? 16.769 -16.534 -16.463 1.00 94.88 80 ARG A O 1
ATOM 599 N N . ARG A 1 81 ? 15.815 -16.782 -18.488 1.00 93.62 81 ARG A N 1
ATOM 600 C CA . ARG A 1 81 ? 17.006 -17.331 -19.151 1.00 93.62 81 ARG A CA 1
ATOM 601 C C . ARG A 1 81 ? 18.148 -16.315 -19.196 1.00 93.62 81 ARG A C 1
ATOM 603 O O . ARG A 1 81 ? 19.291 -16.683 -18.950 1.00 93.62 81 ARG A O 1
ATOM 610 N N . GLU A 1 82 ? 17.850 -15.056 -19.503 1.00 92.12 82 GLU A N 1
ATOM 611 C CA . GLU A 1 82 ? 18.881 -14.050 -19.783 1.00 92.12 82 GLU A CA 1
ATOM 612 C C . GLU A 1 82 ? 19.360 -13.280 -18.550 1.00 92.12 82 GLU A C 1
ATOM 614 O O . GLU A 1 82 ? 20.534 -12.913 -18.484 1.00 92.12 82 GLU A O 1
ATOM 619 N N . PHE A 1 83 ? 18.486 -13.049 -17.564 1.00 94.31 83 PHE A N 1
ATOM 620 C CA . PHE A 1 83 ? 18.747 -12.092 -16.483 1.00 94.31 83 PHE A CA 1
ATOM 621 C C . PHE A 1 83 ? 18.675 -12.675 -15.062 1.00 94.31 83 PHE A C 1
ATOM 623 O O . PHE A 1 83 ? 18.877 -11.934 -14.099 1.00 94.31 83 PHE A O 1
ATOM 630 N N . SER A 1 84 ? 18.418 -13.978 -14.881 1.00 92.94 84 SER A N 1
ATOM 631 C CA . SER A 1 84 ? 18.336 -14.583 -13.534 1.00 92.94 84 SER A CA 1
ATOM 632 C C . SER A 1 84 ? 19.673 -14.631 -12.785 1.00 92.94 84 SER A C 1
ATOM 634 O O . SER A 1 84 ? 19.691 -14.534 -11.561 1.00 92.94 84 SER A O 1
ATOM 636 N N . THR A 1 85 ? 20.795 -14.748 -13.500 1.00 91.69 85 THR A N 1
ATOM 637 C CA . THR A 1 85 ? 22.143 -14.837 -12.908 1.00 91.69 85 THR A CA 1
ATOM 638 C C . THR A 1 85 ? 22.743 -13.476 -12.556 1.00 91.69 85 THR A C 1
ATOM 640 O O . THR A 1 85 ? 23.713 -13.403 -11.801 1.00 91.69 85 THR A O 1
ATOM 643 N N . ALA A 1 86 ? 22.169 -12.386 -13.071 1.00 90.19 86 ALA A N 1
ATOM 644 C CA . ALA A 1 86 ? 22.589 -11.029 -12.756 1.00 90.19 86 ALA A CA 1
ATOM 645 C C . ALA A 1 86 ? 22.014 -10.612 -11.393 1.00 90.19 86 ALA A C 1
ATOM 647 O O . ALA A 1 86 ? 20.863 -10.186 -11.292 1.00 90.19 86 ALA A O 1
ATOM 648 N N . ALA A 1 87 ? 22.818 -10.761 -10.340 1.00 87.69 87 ALA A N 1
ATOM 649 C CA . ALA A 1 87 ? 22.425 -10.425 -8.978 1.00 87.69 87 ALA A CA 1
ATOM 650 C C . ALA A 1 87 ? 22.307 -8.905 -8.758 1.00 87.69 87 ALA A C 1
ATOM 652 O O . ALA A 1 87 ? 23.137 -8.117 -9.209 1.00 87.69 87 ALA A O 1
ATOM 653 N N . LEU A 1 88 ? 21.284 -8.516 -8.004 1.00 84.31 88 LEU A N 1
ATOM 654 C CA . LEU A 1 88 ? 21.064 -7.193 -7.432 1.00 84.31 88 LEU A CA 1
ATOM 655 C C . LEU A 1 88 ? 21.065 -7.308 -5.901 1.00 84.31 88 LEU A C 1
ATOM 657 O O . LEU A 1 88 ? 21.010 -8.405 -5.346 1.00 84.31 88 LEU A O 1
ATOM 661 N N . ARG A 1 89 ? 21.067 -6.167 -5.200 1.00 81.62 89 ARG A N 1
ATOM 662 C CA . ARG A 1 89 ? 21.069 -6.117 -3.725 1.00 81.62 89 ARG A CA 1
ATOM 663 C C . ARG A 1 89 ? 19.967 -6.977 -3.082 1.00 81.62 89 ARG A C 1
ATOM 665 O O . ARG A 1 89 ? 20.208 -7.574 -2.040 1.00 81.62 89 ARG A O 1
ATOM 672 N N . HIS A 1 90 ? 18.789 -7.051 -3.706 1.00 81.62 90 HIS A N 1
ATOM 673 C CA . HIS A 1 90 ? 17.605 -7.731 -3.165 1.00 81.62 90 HIS A CA 1
ATOM 674 C C . HIS A 1 90 ? 16.925 -8.685 -4.167 1.00 81.62 90 HIS A C 1
ATOM 676 O O . HIS A 1 90 ? 15.700 -8.714 -4.284 1.00 81.62 90 HIS A O 1
ATOM 682 N N . GLY A 1 91 ? 17.710 -9.452 -4.928 1.00 85.94 91 GLY A N 1
ATOM 683 C CA . GLY A 1 91 ? 17.190 -10.430 -5.892 1.00 85.94 91 GLY A CA 1
ATOM 684 C C . GLY A 1 91 ? 17.993 -10.450 -7.184 1.00 85.94 91 GLY A C 1
ATOM 685 O O . GLY A 1 91 ? 19.170 -10.104 -7.191 1.00 85.94 91 GLY A O 1
ATOM 686 N N . SER A 1 92 ? 17.362 -10.848 -8.282 1.00 91.75 92 SER A N 1
ATOM 687 C CA . SER A 1 92 ? 17.965 -10.840 -9.618 1.00 91.75 92 SER A CA 1
ATOM 688 C C . SER A 1 92 ? 17.452 -9.680 -10.473 1.00 91.75 92 SER A C 1
ATOM 690 O O . SER A 1 92 ? 16.394 -9.102 -10.209 1.00 91.75 92 SER A O 1
ATOM 692 N N . LEU A 1 93 ? 18.171 -9.364 -11.550 1.00 92.62 93 LEU A N 1
ATOM 693 C CA . LEU A 1 93 ? 17.695 -8.442 -12.578 1.00 92.62 93 LEU A CA 1
ATOM 694 C C . LEU A 1 93 ? 16.386 -8.938 -13.211 1.00 92.62 93 LEU A C 1
ATOM 696 O O . LEU A 1 93 ? 15.518 -8.121 -13.505 1.00 92.62 93 LEU A O 1
ATOM 700 N N . ALA A 1 94 ? 16.192 -10.256 -13.337 1.00 94.12 94 ALA A N 1
ATOM 701 C CA . ALA A 1 94 ? 14.921 -10.824 -13.788 1.00 94.12 94 ALA A CA 1
ATOM 702 C C . ALA A 1 94 ? 13.742 -10.464 -12.863 1.00 94.12 94 ALA A C 1
ATOM 704 O O . ALA A 1 94 ? 12.661 -10.155 -13.357 1.00 94.12 94 ALA A O 1
ATOM 705 N N . ASP A 1 95 ? 13.945 -10.442 -11.540 1.00 93.00 95 ASP A N 1
ATOM 706 C CA . ASP A 1 95 ? 12.891 -10.047 -10.592 1.00 93.00 95 ASP A CA 1
ATOM 707 C C . ASP A 1 95 ? 12.561 -8.550 -10.717 1.00 93.00 95 ASP A C 1
ATOM 709 O O . ASP A 1 95 ? 11.399 -8.153 -10.646 1.00 93.00 95 ASP A O 1
ATOM 713 N N . ALA A 1 96 ? 13.572 -7.706 -10.954 1.00 92.38 96 ALA A N 1
ATOM 714 C CA . ALA A 1 96 ? 13.352 -6.286 -11.221 1.00 92.38 96 ALA A CA 1
ATOM 715 C C . ALA A 1 96 ? 12.580 -6.066 -12.533 1.00 92.38 96 ALA A C 1
ATOM 717 O O . ALA A 1 96 ? 11.656 -5.258 -12.564 1.00 92.38 96 ALA A O 1
ATOM 718 N N . ILE A 1 97 ? 12.915 -6.804 -13.597 1.00 94.31 97 ILE A N 1
ATOM 719 C CA . ILE A 1 97 ? 12.200 -6.744 -14.880 1.00 94.31 97 ILE A CA 1
ATOM 720 C C . ILE A 1 97 ? 10.747 -7.194 -14.718 1.00 94.31 97 ILE A C 1
ATOM 722 O O . ILE A 1 97 ? 9.854 -6.534 -15.249 1.00 94.31 97 ILE A O 1
ATOM 726 N N . GLU A 1 98 ? 10.492 -8.275 -13.976 1.00 94.00 98 GLU A N 1
ATOM 727 C CA . GLU A 1 98 ? 9.133 -8.741 -13.676 1.00 94.00 98 GLU A CA 1
ATOM 728 C C . GLU A 1 98 ? 8.311 -7.635 -13.003 1.00 94.00 98 GLU A C 1
ATOM 730 O O . GLU A 1 98 ? 7.207 -7.324 -13.452 1.00 94.00 98 GLU A O 1
ATOM 735 N N . TRP A 1 99 ? 8.874 -6.970 -11.990 1.00 93.75 99 TRP A N 1
ATOM 736 C CA . TRP A 1 99 ? 8.192 -5.876 -11.297 1.00 93.75 99 TRP A CA 1
ATOM 737 C C . TRP A 1 99 ? 7.893 -4.677 -12.204 1.00 93.75 99 TRP A C 1
ATOM 739 O O . TRP A 1 99 ? 6.765 -4.179 -12.228 1.00 93.75 99 TRP A O 1
ATOM 749 N N . GLU A 1 100 ? 8.869 -4.231 -12.998 1.00 93.81 100 GLU A N 1
ATOM 750 C CA . GLU A 1 100 ? 8.659 -3.138 -13.955 1.00 93.81 100 GLU A CA 1
ATOM 751 C C . GLU A 1 100 ? 7.639 -3.513 -15.047 1.00 93.81 100 GLU A C 1
ATOM 753 O O . GLU A 1 100 ? 6.856 -2.664 -15.475 1.00 93.81 100 GLU A O 1
ATOM 758 N N . THR A 1 101 ? 7.590 -4.785 -15.457 1.00 92.69 101 THR A N 1
ATOM 759 C CA . THR A 1 101 ? 6.627 -5.291 -16.452 1.00 92.69 101 THR A CA 1
ATOM 760 C C . THR A 1 101 ? 5.204 -5.299 -15.893 1.00 92.69 101 THR A C 1
ATOM 762 O O . THR A 1 101 ? 4.279 -4.85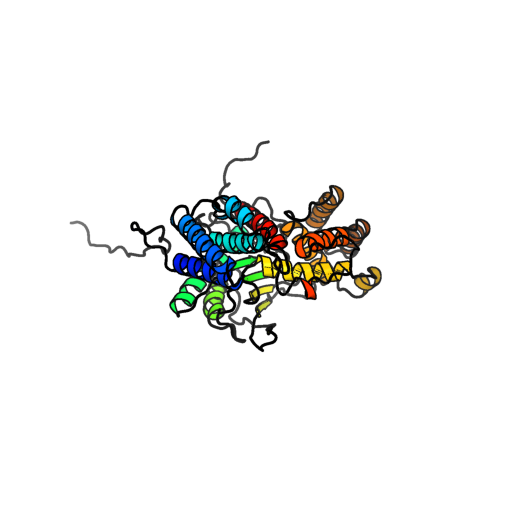3 -16.570 1.00 92.69 101 THR A O 1
ATOM 765 N N . ILE A 1 102 ? 5.019 -5.710 -14.634 1.00 89.69 102 ILE A N 1
ATOM 766 C CA . ILE A 1 102 ? 3.715 -5.661 -13.951 1.00 89.69 102 ILE A CA 1
ATOM 767 C C . ILE A 1 102 ? 3.228 -4.211 -13.808 1.00 89.69 102 ILE A C 1
ATOM 769 O O . ILE A 1 102 ? 2.061 -3.915 -14.088 1.00 89.69 102 ILE A O 1
ATOM 773 N N . LYS A 1 103 ? 4.119 -3.279 -13.434 1.00 90.75 103 LYS A N 1
ATOM 774 C CA . LYS A 1 103 ? 3.797 -1.843 -13.401 1.00 90.75 103 LYS A CA 1
ATOM 775 C C . LYS A 1 103 ? 3.394 -1.326 -14.781 1.00 90.75 103 LYS A C 1
ATOM 777 O O . LYS A 1 103 ? 2.397 -0.612 -14.895 1.00 90.75 103 LYS A O 1
ATOM 782 N N . LEU A 1 104 ? 4.133 -1.693 -15.831 1.00 91.00 104 LEU A N 1
ATOM 783 C CA . LEU A 1 104 ? 3.796 -1.332 -17.209 1.00 91.00 104 LEU A CA 1
ATOM 784 C C . LEU A 1 104 ? 2.409 -1.858 -17.596 1.00 91.00 104 LEU A C 1
ATOM 786 O O . LEU A 1 104 ? 1.584 -1.073 -18.056 1.00 91.00 104 LEU A O 1
ATOM 790 N N . GLN A 1 105 ? 2.120 -3.139 -17.360 1.00 87.50 105 GLN A N 1
ATOM 791 C CA . GLN A 1 105 ? 0.817 -3.738 -17.656 1.00 87.50 105 GLN A CA 1
ATOM 792 C C . GLN A 1 105 ? -0.319 -2.967 -16.978 1.00 87.50 105 GLN A C 1
ATOM 794 O O . GLN A 1 105 ? -1.299 -2.611 -17.626 1.00 87.50 105 GLN A O 1
ATOM 799 N N . SER A 1 106 ? -0.150 -2.610 -15.703 1.00 83.25 106 SER A N 1
ATOM 800 C CA . SER A 1 106 ? -1.133 -1.814 -14.961 1.00 83.25 106 SER A CA 1
ATOM 801 C C . SER A 1 106 ? -1.319 -0.391 -15.504 1.00 83.25 106 SER A C 1
ATOM 803 O O . SER A 1 106 ? -2.367 0.214 -15.303 1.00 83.25 106 SER A O 1
ATOM 805 N N . ARG A 1 107 ? -0.303 0.178 -16.159 1.00 86.50 107 ARG A N 1
ATOM 806 C CA . ARG A 1 107 ? -0.365 1.508 -16.790 1.00 86.50 107 ARG A CA 1
ATOM 807 C C . ARG A 1 107 ? -0.929 1.464 -18.200 1.00 86.50 107 ARG A C 1
ATOM 809 O O . ARG A 1 107 ? -1.402 2.481 -18.691 1.00 86.50 107 ARG A O 1
ATOM 816 N N . LEU A 1 108 ? -0.853 0.323 -18.868 1.00 82.75 108 LEU A N 1
ATOM 817 C CA . LEU A 1 108 ? -1.416 0.137 -20.202 1.00 82.75 108 LEU A CA 1
ATOM 818 C C . LEU A 1 108 ? -2.875 -0.297 -20.135 1.00 82.75 108 LEU A C 1
ATOM 820 O O . LEU A 1 108 ? -3.693 0.216 -20.895 1.00 82.75 108 LEU A O 1
ATOM 824 N N . GLY A 1 109 ? -3.204 -1.173 -19.186 1.00 70.38 109 GLY A N 1
ATOM 825 C CA . GLY A 1 109 ? -4.573 -1.467 -18.802 1.00 70.38 109 GLY A CA 1
ATOM 826 C C . GLY A 1 109 ? -5.168 -0.237 -18.133 1.00 70.38 109 GLY A C 1
ATOM 827 O O . GLY A 1 109 ? -5.025 -0.059 -16.926 1.00 70.38 109 GLY A O 1
ATOM 828 N N . GLY A 1 110 ? -5.778 0.651 -18.925 1.00 54.50 110 GLY A N 1
ATOM 829 C CA . GLY A 1 110 ? -6.621 1.728 -18.409 1.00 54.50 110 GLY A CA 1
ATOM 830 C C . GLY A 1 110 ? -7.540 1.145 -17.341 1.00 54.50 110 GLY A C 1
ATOM 831 O O . GLY A 1 110 ? -8.182 0.123 -17.578 1.00 54.50 110 GLY A O 1
ATOM 832 N N . GLY A 1 111 ? -7.483 1.706 -16.133 1.00 47.97 111 GLY A N 1
ATOM 833 C CA . GLY A 1 111 ? -8.085 1.111 -14.949 1.00 47.97 111 GLY A CA 1
ATOM 834 C C . GLY A 1 111 ? -9.551 0.772 -15.188 1.00 47.97 111 GLY A C 1
ATOM 835 O O . GLY A 1 111 ? -10.364 1.672 -15.301 1.00 47.97 111 GLY A O 1
ATOM 836 N N . MET A 1 112 ? -9.848 -0.526 -15.262 1.00 48.50 112 MET A N 1
ATOM 837 C CA . MET A 1 112 ? -11.184 -1.119 -15.261 1.00 48.50 112 MET A CA 1
ATOM 838 C C . MET A 1 112 ? -12.238 -0.382 -16.104 1.00 48.50 112 MET A C 1
ATOM 840 O O . MET A 1 112 ? -12.997 0.447 -15.619 1.00 48.50 112 MET A O 1
ATOM 844 N N . GLU A 1 113 ? -12.398 -0.850 -17.338 1.00 46.44 113 GLU A N 1
ATOM 845 C CA . GLU A 1 113 ? -13.600 -0.665 -18.163 1.00 46.44 113 GLU A CA 1
ATOM 846 C C . GLU A 1 113 ? -14.836 -1.407 -17.620 1.00 46.44 113 GLU A C 1
ATOM 848 O O . GLU A 1 113 ? -15.860 -1.488 -18.297 1.00 46.44 113 GLU A O 1
ATOM 853 N N . SER A 1 114 ? -14.778 -1.974 -16.411 1.00 49.44 114 SER A N 1
ATOM 854 C CA . SER A 1 114 ? -16.000 -2.411 -15.752 1.00 49.44 114 SER A CA 1
ATOM 855 C C . SER A 1 114 ? -16.773 -1.151 -15.392 1.00 49.44 114 SER A C 1
ATOM 857 O O . SER A 1 114 ? -16.309 -0.354 -14.569 1.00 49.44 114 SER A O 1
ATOM 859 N N . ALA A 1 115 ? -17.924 -0.975 -16.040 1.00 51.78 115 ALA A N 1
ATOM 860 C CA . ALA A 1 115 ? -18.911 0.031 -15.690 1.00 51.78 115 ALA A CA 1
ATOM 861 C C . ALA A 1 115 ? -19.000 0.171 -14.160 1.00 51.78 115 ALA A C 1
ATOM 863 O O . ALA A 1 115 ? -18.872 -0.845 -13.463 1.00 51.78 115 ALA A O 1
ATOM 864 N N . PRO A 1 116 ? -19.187 1.397 -13.631 1.00 54.19 116 PRO A N 1
ATOM 865 C CA . PRO A 1 116 ? -19.360 1.586 -12.199 1.00 54.19 116 PRO A CA 1
ATOM 866 C C . PRO A 1 116 ? -20.356 0.541 -11.681 1.00 54.19 116 PRO A C 1
ATOM 868 O O . PRO A 1 116 ? -21.359 0.301 -12.366 1.00 54.19 116 PRO A O 1
ATOM 871 N N . PRO A 1 117 ? -20.090 -0.107 -10.528 1.00 56.44 117 PRO A N 1
ATOM 872 C CA . PRO A 1 117 ? -21.045 -1.049 -9.964 1.00 56.44 117 PRO A CA 1
ATOM 873 C C . PRO A 1 117 ? -22.426 -0.369 -9.950 1.00 56.44 117 PRO A C 1
ATOM 875 O O . PRO A 1 117 ? -22.487 0.834 -9.653 1.00 56.44 117 PRO A O 1
ATOM 878 N N . PRO A 1 118 ? -23.509 -1.074 -10.347 1.00 55.75 118 PRO A N 1
ATOM 879 C CA . PRO A 1 118 ? -24.844 -0.492 -10.494 1.00 55.75 118 PRO A CA 1
ATOM 880 C C . PRO A 1 118 ? -25.237 0.268 -9.234 1.00 55.75 118 PRO A C 1
ATOM 882 O O . PRO A 1 118 ? -24.644 0.027 -8.194 1.00 55.75 118 PRO A O 1
ATOM 885 N N . ALA A 1 119 ? -26.208 1.183 -9.342 1.00 70.81 119 ALA A N 1
ATOM 886 C CA . ALA A 1 119 ? -26.615 2.222 -8.380 1.00 70.81 119 ALA A CA 1
ATOM 887 C C . ALA A 1 119 ? -26.678 1.833 -6.873 1.00 70.81 119 ALA A C 1
ATOM 889 O O . ALA A 1 119 ? -27.719 1.918 -6.231 1.00 70.81 119 ALA A O 1
ATOM 890 N N . VAL A 1 120 ? -25.546 1.463 -6.277 1.00 79.19 120 VAL A N 1
ATOM 891 C CA . VAL A 1 120 ? -25.362 1.073 -4.879 1.00 79.19 120 VAL A CA 1
ATOM 892 C C . VAL A 1 120 ? -24.706 2.244 -4.170 1.00 79.19 120 VAL A C 1
ATOM 894 O O . VAL A 1 120 ? -23.648 2.708 -4.594 1.00 79.19 120 VAL A O 1
ATOM 897 N N . ALA A 1 121 ? -25.321 2.754 -3.106 1.00 85.50 121 ALA A N 1
ATOM 898 C CA . ALA A 1 121 ? -24.809 3.919 -2.391 1.00 85.50 121 ALA A CA 1
ATOM 899 C C . ALA A 1 121 ? -23.384 3.673 -1.862 1.00 85.50 121 ALA A C 1
ATOM 901 O O . ALA A 1 121 ? -23.110 2.639 -1.255 1.00 85.50 121 ALA A O 1
ATOM 902 N N . MET A 1 122 ? -22.471 4.631 -2.044 1.00 85.88 122 MET A N 1
ATOM 903 C CA . MET A 1 122 ? -21.094 4.501 -1.542 1.00 85.88 122 MET A CA 1
ATOM 904 C C . MET A 1 122 ? -21.055 4.369 -0.013 1.00 85.88 122 MET A C 1
ATOM 906 O O . MET A 1 122 ? -20.241 3.613 0.519 1.00 85.88 122 MET A O 1
ATOM 910 N N . PHE A 1 123 ? -21.979 5.045 0.677 1.00 86.12 123 PHE A N 1
ATOM 911 C CA . PHE A 1 123 ? -22.159 4.960 2.120 1.00 86.12 123 PHE A CA 1
ATOM 912 C C . PHE A 1 123 ? -23.552 4.442 2.476 1.00 86.12 123 PHE A C 1
ATOM 914 O O . PHE A 1 123 ? -24.555 4.876 1.917 1.00 86.12 123 PHE A O 1
ATOM 921 N N . ARG A 1 124 ? -23.613 3.534 3.453 1.00 85.94 124 ARG A N 1
ATOM 922 C CA . ARG A 1 124 ? -24.861 3.036 4.052 1.00 85.94 124 ARG A CA 1
ATOM 923 C C . ARG A 1 124 ? -24.629 2.788 5.531 1.00 85.94 124 ARG A C 1
ATOM 925 O O . ARG A 1 124 ? -23.736 2.024 5.874 1.00 85.94 124 ARG A O 1
ATOM 932 N N . GLU A 1 125 ? -25.381 3.446 6.413 1.00 82.06 125 GLU A N 1
ATOM 933 C CA . GLU A 1 125 ? -25.253 3.265 7.874 1.00 82.06 125 GLU A CA 1
ATOM 934 C C . GLU A 1 125 ? -23.803 3.396 8.384 1.00 82.06 125 GLU A C 1
ATOM 936 O O . GLU A 1 125 ? -23.330 2.626 9.222 1.00 82.06 125 GLU A O 1
ATOM 941 N N . ARG A 1 126 ? -23.057 4.371 7.842 1.00 79.06 126 ARG A N 1
ATOM 942 C CA . ARG A 1 126 ? -21.621 4.577 8.110 1.00 79.06 126 ARG A CA 1
ATOM 943 C C . ARG A 1 126 ? -20.720 3.403 7.710 1.00 79.06 126 ARG A C 1
ATOM 945 O O . ARG A 1 126 ? -19.592 3.334 8.186 1.00 79.06 126 ARG A O 1
ATOM 952 N N . ARG A 1 127 ? -21.180 2.479 6.875 1.00 83.94 127 ARG A N 1
ATOM 953 C CA . ARG A 1 127 ? -20.368 1.467 6.186 1.00 83.94 127 ARG A CA 1
ATOM 954 C C . ARG A 1 127 ? -20.044 1.967 4.786 1.00 83.94 127 ARG A C 1
ATOM 956 O O . ARG A 1 127 ? -20.804 2.755 4.225 1.00 83.94 127 ARG A O 1
ATOM 963 N N . VAL A 1 128 ? -18.924 1.510 4.244 1.00 85.12 128 VAL A N 1
ATOM 964 C CA . VAL A 1 128 ? -18.435 1.921 2.922 1.00 85.12 128 VAL A CA 1
ATOM 965 C C . VAL A 1 128 ? -18.528 0.751 1.971 1.00 85.12 128 VAL A C 1
ATOM 967 O O . VAL A 1 128 ? -18.106 -0.348 2.328 1.00 85.12 128 VAL A O 1
ATOM 970 N N . HIS A 1 129 ? -19.018 0.990 0.761 1.00 86.19 129 HIS A N 1
ATOM 971 C CA . HIS A 1 129 ? -18.881 0.031 -0.323 1.00 86.19 129 HIS A CA 1
ATOM 972 C C . HIS A 1 129 ? -17.485 0.152 -0.951 1.00 86.19 129 HIS A C 1
ATOM 974 O O . HIS A 1 129 ? -17.199 1.105 -1.682 1.00 86.19 129 HIS A O 1
ATOM 980 N N . ILE A 1 130 ? -16.605 -0.818 -0.689 1.00 81.56 130 ILE A N 1
ATOM 981 C CA . ILE A 1 130 ? -15.179 -0.720 -1.050 1.00 81.56 130 ILE A CA 1
ATOM 982 C C . ILE A 1 130 ? -14.966 -0.699 -2.566 1.00 81.56 130 ILE A C 1
ATOM 984 O O . ILE A 1 130 ? -14.167 0.100 -3.044 1.00 81.56 130 ILE A O 1
ATOM 988 N N . GLY A 1 131 ? -15.724 -1.498 -3.328 1.00 80.19 131 GLY A N 1
ATOM 989 C CA . GLY A 1 131 ? -15.654 -1.487 -4.796 1.00 80.19 131 GLY A CA 1
ATOM 990 C C . GLY A 1 131 ? -15.908 -0.090 -5.376 1.00 80.19 131 GLY A C 1
ATOM 991 O O . GLY A 1 131 ? -15.039 0.480 -6.031 1.00 80.19 131 GLY A O 1
ATOM 992 N N . ARG A 1 132 ? -17.063 0.514 -5.060 1.00 83.69 132 ARG A N 1
ATOM 993 C CA . ARG A 1 132 ? -17.423 1.880 -5.474 1.00 83.69 132 ARG A CA 1
ATOM 994 C C . ARG A 1 132 ? -16.388 2.933 -5.073 1.00 83.69 132 ARG A C 1
ATOM 996 O O . ARG A 1 132 ? -16.093 3.818 -5.869 1.00 83.69 132 ARG A O 1
ATOM 1003 N N . LEU A 1 133 ? -15.812 2.824 -3.879 1.00 85.38 133 LEU A N 1
ATOM 1004 C CA . LEU A 1 133 ? -14.780 3.751 -3.423 1.00 85.38 133 LEU A CA 1
ATOM 1005 C C . LEU A 1 133 ? -13.460 3.606 -4.198 1.00 85.38 133 LEU A C 1
ATOM 1007 O O . LEU A 1 133 ? -12.872 4.608 -4.593 1.00 85.38 133 LEU A O 1
ATOM 1011 N N . ILE A 1 134 ? -13.014 2.373 -4.462 1.00 82.69 134 ILE A N 1
ATOM 1012 C CA . ILE A 1 134 ? -11.832 2.112 -5.296 1.00 82.69 134 ILE A CA 1
ATOM 1013 C C . ILE A 1 134 ? -12.046 2.652 -6.714 1.00 82.69 134 ILE A C 1
ATOM 1015 O O . ILE A 1 134 ? -11.134 3.261 -7.272 1.00 82.69 134 ILE A O 1
ATOM 1019 N N . HIS A 1 135 ? -13.242 2.471 -7.285 1.00 82.06 135 HIS A N 1
ATOM 1020 C CA . HIS A 1 135 ? -13.593 3.036 -8.590 1.00 82.06 135 HIS A CA 1
ATOM 1021 C C . HIS A 1 135 ? -13.528 4.563 -8.594 1.00 82.06 135 HIS A C 1
ATOM 1023 O O . HIS A 1 135 ? -12.898 5.126 -9.486 1.00 82.06 135 HIS A O 1
ATOM 1029 N N . LEU A 1 136 ? -14.105 5.218 -7.579 1.00 87.00 136 LEU A N 1
ATOM 1030 C CA . LEU A 1 136 ? -14.012 6.669 -7.424 1.00 87.00 136 LEU A CA 1
ATOM 1031 C C . LEU A 1 136 ? -12.550 7.126 -7.395 1.00 87.00 136 LEU A C 1
ATOM 1033 O O . LEU A 1 136 ? -12.155 7.984 -8.178 1.00 87.00 136 LEU A O 1
ATOM 1037 N N . TRP A 1 137 ? -11.732 6.542 -6.518 1.00 89.06 137 TRP A N 1
ATOM 1038 C CA . TRP A 1 137 ? -10.336 6.949 -6.378 1.00 89.06 137 TRP A CA 1
ATOM 1039 C C . TRP A 1 137 ? -9.532 6.752 -7.654 1.00 89.06 137 TRP A C 1
ATOM 1041 O O . TRP A 1 137 ? -8.771 7.639 -8.025 1.00 89.06 137 TRP A O 1
ATOM 1051 N N . ARG A 1 138 ? -9.701 5.614 -8.334 1.00 86.12 138 ARG A N 1
ATOM 1052 C CA . ARG A 1 138 ? -9.006 5.336 -9.597 1.00 86.12 138 ARG A CA 1
ATOM 1053 C C . ARG A 1 138 ? -9.438 6.290 -10.707 1.00 86.12 138 ARG A C 1
ATOM 1055 O O . ARG A 1 138 ? -8.574 6.736 -11.455 1.00 86.12 138 ARG A O 1
ATOM 1062 N N . GLY A 1 139 ? -10.729 6.620 -10.789 1.00 86.50 139 GLY A N 1
ATOM 1063 C CA . GLY A 1 139 ? -11.248 7.614 -11.732 1.00 86.50 139 GLY A CA 1
ATOM 1064 C C . GLY A 1 139 ? -10.629 8.991 -11.495 1.00 86.50 139 GLY A C 1
ATOM 1065 O O . GLY A 1 139 ? -9.964 9.529 -12.378 1.00 86.50 139 GLY A O 1
ATOM 1066 N N . LEU A 1 140 ? -10.720 9.497 -10.262 1.00 90.75 140 LEU A N 1
ATOM 1067 C CA . LEU A 1 140 ? -10.125 10.781 -9.876 1.00 90.75 140 LEU A CA 1
ATOM 1068 C C . LEU A 1 140 ? -8.603 10.814 -10.075 1.00 90.75 140 LEU A C 1
ATOM 1070 O O . LEU A 1 140 ? -8.048 11.834 -10.485 1.00 90.75 140 LEU A O 1
ATOM 1074 N N . ALA A 1 141 ? -7.910 9.708 -9.801 1.00 90.88 141 ALA A N 1
ATOM 1075 C CA . ALA A 1 141 ? -6.474 9.597 -10.026 1.00 90.88 141 ALA A CA 1
ATOM 1076 C C . ALA A 1 141 ? -6.118 9.649 -11.516 1.00 90.88 141 ALA A C 1
ATOM 1078 O O . ALA A 1 141 ? -5.168 10.335 -11.882 1.00 90.88 141 ALA A O 1
ATOM 1079 N N . ALA A 1 142 ? -6.883 8.973 -12.376 1.00 87.81 142 ALA A N 1
ATOM 1080 C CA . ALA A 1 142 ? -6.682 9.023 -13.820 1.00 87.81 142 ALA A CA 1
ATOM 1081 C C . ALA A 1 142 ? -6.911 10.440 -14.375 1.00 87.81 142 ALA A C 1
ATOM 1083 O O . ALA A 1 142 ? -6.065 10.947 -15.109 1.00 87.81 142 ALA A O 1
ATOM 1084 N N . GLU A 1 143 ? -7.988 11.113 -13.961 1.00 89.50 143 GLU A N 1
ATOM 1085 C CA . GLU A 1 143 ? -8.272 12.505 -14.346 1.00 89.50 143 GLU A CA 1
ATOM 1086 C C . GLU A 1 143 ? -7.161 13.462 -13.889 1.00 89.50 143 GLU A C 1
ATOM 1088 O O . GLU A 1 143 ? -6.660 14.275 -14.670 1.00 89.50 143 GLU A O 1
ATOM 1093 N N . THR A 1 144 ? -6.712 13.317 -12.638 1.00 91.75 144 THR A N 1
ATOM 1094 C CA . THR A 1 144 ? -5.621 14.125 -12.077 1.00 91.75 144 THR A CA 1
ATOM 1095 C C . THR A 1 144 ? -4.302 13.867 -12.809 1.00 91.75 144 THR A C 1
ATOM 1097 O O . THR A 1 144 ? -3.557 14.803 -13.098 1.00 91.75 144 THR A O 1
ATOM 1100 N N . GLU A 1 145 ? -4.003 12.608 -13.140 1.00 91.06 145 GLU A N 1
ATOM 1101 C CA . GLU A 1 145 ? -2.819 12.227 -13.915 1.00 91.06 145 GLU A CA 1
ATOM 1102 C C . GLU A 1 145 ? -2.831 12.875 -15.308 1.00 91.06 145 GLU A C 1
ATOM 1104 O O . GLU A 1 145 ? -1.811 13.405 -15.754 1.00 91.06 145 GLU A O 1
ATOM 1109 N N . GLU A 1 146 ? -3.973 12.861 -15.997 1.00 89.31 146 GLU A N 1
ATOM 1110 C CA . GLU A 1 146 ? -4.126 13.487 -17.313 1.00 89.31 146 GLU A CA 1
ATOM 1111 C C . GLU A 1 146 ? -3.959 15.006 -17.252 1.00 89.31 146 GLU A C 1
ATOM 1113 O O . GLU A 1 146 ? -3.248 15.577 -18.086 1.00 89.31 146 GLU A O 1
ATOM 1118 N N . TRP A 1 147 ? -4.537 15.654 -16.239 1.00 91.25 147 TRP A N 1
ATOM 1119 C CA . TRP A 1 147 ? -4.381 17.091 -16.026 1.00 91.25 147 TRP A CA 1
ATOM 1120 C C . TRP A 1 147 ? -2.924 17.482 -15.743 1.00 91.25 147 TRP A C 1
ATOM 1122 O O . TRP A 1 147 ? -2.407 18.415 -16.363 1.00 91.25 147 TRP A O 1
ATOM 1132 N N . LEU A 1 148 ? -2.229 16.741 -14.871 1.00 90.69 148 LEU A N 1
ATOM 1133 C CA . LEU A 1 148 ? -0.805 16.956 -14.580 1.00 90.69 148 LEU A CA 1
ATOM 1134 C C . LEU A 1 148 ? 0.064 16.734 -15.824 1.00 90.69 148 LEU A C 1
ATOM 1136 O O . LEU A 1 148 ? 0.983 17.509 -16.097 1.00 90.69 148 LEU A O 1
ATOM 1140 N N . ALA A 1 149 ? -0.245 15.709 -16.620 1.00 89.25 149 ALA A N 1
ATOM 1141 C CA . ALA A 1 149 ? 0.466 15.453 -17.867 1.00 89.25 149 ALA A CA 1
ATOM 1142 C C . ALA A 1 149 ? 0.279 16.586 -18.892 1.00 89.25 149 ALA A C 1
ATOM 1144 O O . ALA A 1 149 ? 1.216 16.905 -19.626 1.00 89.25 149 ALA A O 1
ATOM 1145 N N . GLY A 1 150 ? -0.893 17.231 -18.912 1.00 88.75 150 GLY A N 1
ATOM 1146 C CA . GLY A 1 150 ? -1.163 18.423 -19.721 1.00 88.75 150 GLY A CA 1
ATOM 1147 C C . GLY A 1 150 ? -0.265 19.623 -19.393 1.00 88.75 150 GLY A C 1
ATOM 1148 O O . GLY A 1 150 ? -0.099 20.504 -20.232 1.00 88.75 150 GLY A O 1
ATOM 1149 N N . GLN A 1 151 ? 0.372 19.635 -18.219 1.00 87.81 151 GLN A N 1
ATOM 1150 C CA . GLN A 1 151 ? 1.319 20.674 -17.791 1.00 87.81 151 GLN A CA 1
ATOM 1151 C C . GLN A 1 151 ? 2.781 20.344 -18.126 1.00 87.81 151 GLN A C 1
ATOM 1153 O O . GLN A 1 151 ? 3.688 21.071 -17.729 1.00 87.81 151 GLN A O 1
ATOM 1158 N N . GLY A 1 152 ? 3.030 19.250 -18.854 1.00 82.19 152 GLY A N 1
ATOM 1159 C CA . GLY A 1 152 ? 4.369 18.848 -19.294 1.00 82.19 152 GLY A CA 1
ATOM 1160 C C . GLY A 1 152 ? 5.092 17.868 -18.363 1.00 82.19 152 GLY A C 1
ATOM 1161 O O . GLY A 1 152 ? 6.253 17.543 -18.611 1.00 82.19 152 GLY A O 1
ATOM 1162 N N . GLY A 1 153 ? 4.430 17.364 -17.317 1.00 73.56 153 GLY A N 1
ATOM 1163 C CA . GLY A 1 153 ? 4.986 16.361 -16.405 1.00 73.56 153 GLY A CA 1
ATOM 1164 C C . GLY A 1 153 ? 4.833 14.918 -16.903 1.00 73.56 153 GLY A C 1
ATOM 1165 O O . GLY A 1 153 ? 3.850 14.558 -17.552 1.00 73.56 153 GLY A O 1
ATOM 1166 N N . THR A 1 154 ? 5.788 14.048 -16.555 1.00 82.31 154 THR A N 1
ATOM 1167 C CA . THR A 1 154 ? 5.541 1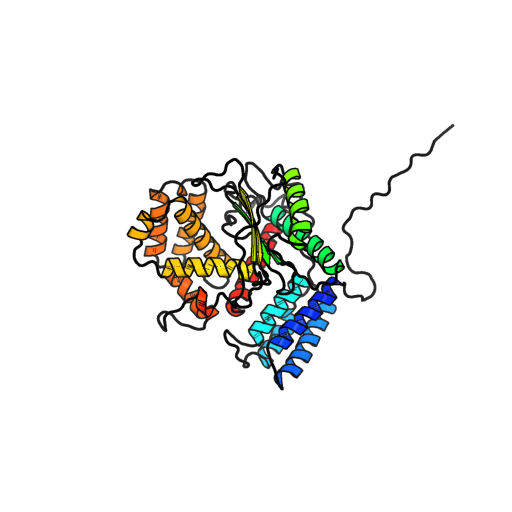2.595 -16.561 1.00 82.31 154 THR A CA 1
ATOM 1168 C C . THR A 1 154 ? 5.038 12.207 -15.177 1.00 82.31 154 THR A C 1
ATOM 1170 O O . THR A 1 154 ? 5.792 12.277 -14.211 1.00 82.31 154 THR A O 1
ATOM 1173 N N . THR A 1 155 ? 3.774 11.802 -15.081 1.00 84.75 155 THR A N 1
ATOM 1174 C CA . THR A 1 155 ? 3.136 11.421 -13.816 1.00 84.75 155 THR A CA 1
ATOM 1175 C C . THR A 1 155 ? 2.376 10.114 -13.996 1.00 84.75 155 THR A C 1
ATOM 1177 O O . THR A 1 155 ? 1.750 9.904 -15.035 1.00 84.75 155 THR A O 1
ATOM 1180 N N . PHE A 1 156 ? 2.455 9.253 -12.982 1.00 90.44 156 PHE A N 1
ATOM 1181 C CA . PHE A 1 156 ? 1.574 8.106 -12.793 1.00 90.44 156 PHE A CA 1
ATOM 1182 C C . PHE A 1 156 ? 1.074 8.113 -11.362 1.00 90.44 156 PHE A C 1
ATOM 1184 O O . PHE A 1 156 ? 1.888 8.315 -10.462 1.00 90.44 156 PHE A O 1
ATOM 1191 N N . LEU A 1 157 ? -0.224 7.884 -11.174 1.00 90.56 157 LEU A N 1
ATOM 1192 C CA . LEU A 1 157 ? -0.834 7.771 -9.851 1.00 90.56 157 LEU A CA 1
ATOM 1193 C C . LEU A 1 157 ? -1.370 6.352 -9.662 1.00 90.56 157 LEU A C 1
ATOM 1195 O O . LEU A 1 157 ? -2.315 5.943 -10.335 1.00 90.56 157 LEU A O 1
ATOM 1199 N N . ASP A 1 158 ? -0.758 5.595 -8.753 1.00 90.94 158 ASP A N 1
ATOM 1200 C CA . ASP A 1 158 ? -1.278 4.299 -8.315 1.00 90.94 158 ASP A CA 1
ATOM 1201 C C . ASP A 1 158 ? -1.941 4.489 -6.954 1.00 90.94 158 ASP A C 1
ATOM 1203 O O . ASP A 1 158 ? -1.325 4.975 -6.005 1.00 90.94 158 ASP A O 1
ATOM 1207 N N . VAL A 1 159 ? -3.233 4.181 -6.885 1.00 88.75 159 VAL A N 1
ATOM 1208 C CA . VAL A 1 159 ? -4.067 4.564 -5.749 1.00 88.75 159 VAL A CA 1
ATOM 1209 C C . VAL A 1 159 ? -4.790 3.372 -5.164 1.00 88.75 159 VAL A C 1
ATOM 1211 O O . VAL A 1 159 ? -5.243 2.469 -5.876 1.00 88.75 159 VAL A O 1
ATOM 1214 N N . GLY A 1 160 ? -4.957 3.404 -3.850 1.00 84.75 160 GLY A N 1
ATOM 1215 C CA . GLY A 1 160 ? -5.729 2.391 -3.167 1.00 84.75 160 GLY A CA 1
ATOM 1216 C C . GLY A 1 160 ? -5.966 2.688 -1.693 1.00 84.75 160 GLY A C 1
ATOM 1217 O O . GLY A 1 160 ? -5.404 3.630 -1.124 1.00 84.75 160 GLY A O 1
ATOM 1218 N N . PRO A 1 161 ? -6.825 1.873 -1.072 1.00 77.19 161 PRO A N 1
ATOM 1219 C CA . PRO A 1 161 ? -7.052 1.938 0.359 1.00 77.19 161 PRO A CA 1
ATOM 1220 C C . PRO A 1 161 ? -5.747 1.694 1.128 1.00 77.19 161 PRO A C 1
ATOM 1222 O O . PRO A 1 161 ? -5.030 0.740 0.839 1.00 77.19 161 PRO A O 1
ATOM 1225 N N . TRP A 1 162 ? -5.467 2.508 2.147 1.00 69.75 162 TRP A N 1
ATOM 1226 C CA . TRP A 1 162 ? -4.324 2.334 3.046 1.00 69.75 162 TRP A CA 1
ATOM 1227 C C . TRP A 1 162 ? -4.752 2.158 4.505 1.00 69.75 162 TRP A C 1
ATOM 1229 O O . TRP A 1 162 ? -5.428 3.007 5.068 1.00 69.75 162 TRP A O 1
ATOM 1239 N N . GLY A 1 163 ? -4.312 1.075 5.147 1.00 58.09 163 GLY A N 1
ATOM 1240 C CA . GLY A 1 163 ? -4.518 0.839 6.579 1.00 58.09 163 GLY A CA 1
ATOM 1241 C C . GLY A 1 163 ? -5.936 0.386 6.938 1.00 58.09 163 GLY A C 1
ATOM 1242 O O . GLY A 1 163 ? -6.912 1.107 6.743 1.00 58.09 163 GLY A O 1
ATOM 1243 N N . GLY A 1 164 ? -6.044 -0.814 7.518 1.00 55.28 164 GLY A N 1
ATOM 1244 C CA . GLY A 1 164 ? -7.269 -1.409 8.067 1.00 55.28 164 GLY A CA 1
ATOM 1245 C C . GLY A 1 164 ? -8.558 -1.165 7.287 1.00 55.28 164 GLY A C 1
ATOM 1246 O O . GLY A 1 164 ? -9.615 -0.980 7.893 1.00 55.28 164 GLY A O 1
ATOM 1247 N N . PHE A 1 165 ? -8.507 -1.167 5.957 1.00 54.34 165 PHE A N 1
ATOM 1248 C CA . PHE A 1 165 ? -9.727 -1.390 5.207 1.00 54.34 165 PHE A CA 1
ATOM 1249 C C . PHE A 1 165 ? -10.176 -2.784 5.571 1.00 54.34 165 PHE A C 1
ATOM 1251 O O . PHE A 1 165 ? -9.452 -3.755 5.384 1.00 54.34 165 PHE A O 1
ATOM 1258 N N . ASN A 1 166 ? -11.323 -2.830 6.236 1.00 54.56 166 ASN A N 1
ATOM 1259 C CA . ASN A 1 166 ? -11.926 -4.035 6.753 1.00 54.56 166 ASN A CA 1
ATOM 1260 C C . ASN A 1 166 ? -12.107 -5.009 5.591 1.00 54.56 166 ASN A C 1
ATOM 1262 O O . ASN A 1 166 ? -13.133 -4.983 4.927 1.00 54.56 166 ASN A O 1
ATOM 1266 N N . PHE A 1 167 ? -11.131 -5.892 5.375 1.00 56.75 167 PHE A N 1
ATOM 1267 C CA . PHE A 1 167 ? -11.263 -7.047 4.483 1.00 56.75 167 PHE A CA 1
ATOM 1268 C C . PHE A 1 167 ? -12.310 -8.037 5.000 1.00 56.75 167 PHE A C 1
ATOM 1270 O O . PHE A 1 167 ? -12.666 -9.013 4.347 1.00 56.75 167 PHE A O 1
ATOM 1277 N N . VAL A 1 168 ? -12.854 -7.747 6.179 1.00 59.62 168 VAL A N 1
ATOM 1278 C CA . VAL A 1 168 ? -14.217 -8.082 6.532 1.00 59.62 168 VAL A CA 1
ATOM 1279 C C . VAL A 1 168 ? -15.162 -7.211 5.690 1.00 59.62 168 VAL A C 1
ATOM 1281 O O . VAL A 1 168 ? -15.656 -6.171 6.133 1.00 59.62 168 VAL A O 1
ATOM 1284 N N . ILE A 1 169 ? -15.397 -7.655 4.460 1.00 71.75 169 ILE A N 1
ATOM 1285 C CA . ILE A 1 169 ? -16.442 -7.152 3.570 1.00 71.75 169 ILE A CA 1
ATOM 1286 C C . ILE A 1 169 ? -17.562 -8.193 3.592 1.00 71.75 169 ILE A C 1
ATOM 1288 O O . ILE A 1 169 ? -17.298 -9.398 3.642 1.00 71.75 169 ILE A O 1
ATOM 1292 N N . GLU A 1 170 ? -18.805 -7.738 3.667 1.00 75.00 170 GLU A N 1
ATOM 1293 C CA . GLU A 1 170 ? -19.946 -8.627 3.471 1.00 75.00 170 GLU A CA 1
ATOM 1294 C C . GLU A 1 170 ? -20.057 -9.015 1.989 1.00 75.00 170 GLU A C 1
ATOM 1296 O O . GLU A 1 170 ? -19.432 -8.419 1.111 1.00 75.00 170 GLU A O 1
ATOM 1301 N N . SER A 1 171 ? -20.868 -10.024 1.685 1.00 77.88 171 SER A N 1
ATOM 1302 C CA . SER A 1 171 ? -21.108 -10.454 0.301 1.00 77.88 171 SER A CA 1
ATOM 1303 C C . SER A 1 171 ? -21.701 -9.355 -0.594 1.00 77.88 171 SER A C 1
ATOM 1305 O O . SER A 1 171 ? -21.659 -9.476 -1.812 1.00 77.88 171 SER A O 1
ATOM 1307 N N . ASP A 1 172 ? -22.234 -8.282 -0.007 1.00 78.12 172 ASP A N 1
ATOM 1308 C CA . ASP A 1 172 ? -22.799 -7.126 -0.705 1.00 78.12 172 ASP A CA 1
ATOM 1309 C C . ASP A 1 172 ? -21.787 -5.994 -0.971 1.00 78.12 172 ASP A C 1
ATOM 1311 O O . ASP A 1 172 ? -22.178 -4.908 -1.394 1.00 78.12 172 ASP A O 1
ATOM 1315 N N . GLY A 1 173 ? -20.496 -6.216 -0.700 1.00 79.56 173 GLY A N 1
ATOM 1316 C CA . GLY A 1 173 ? -19.430 -5.252 -0.987 1.00 79.56 173 GLY A CA 1
ATOM 1317 C C . GLY A 1 173 ? -19.247 -4.146 0.061 1.00 79.56 173 GLY A C 1
ATOM 1318 O O . GLY A 1 173 ? -18.292 -3.362 -0.042 1.00 79.56 173 GLY A O 1
ATOM 1319 N N . TYR A 1 174 ? -20.094 -4.086 1.096 1.00 82.88 174 TYR A N 1
ATOM 1320 C CA . TYR A 1 174 ? -19.926 -3.155 2.210 1.00 82.88 174 TYR A CA 1
ATOM 1321 C C . TYR A 1 174 ? -18.982 -3.694 3.283 1.00 82.88 174 TYR A C 1
ATOM 1323 O O . TYR A 1 174 ? -18.942 -4.885 3.588 1.00 82.88 174 TYR A O 1
ATOM 1331 N N . THR A 1 175 ? -18.263 -2.791 3.945 1.00 80.62 175 THR A N 1
ATOM 1332 C CA . THR A 1 175 ? -17.510 -3.130 5.157 1.00 80.62 175 THR A CA 1
ATOM 1333 C C . THR A 1 175 ? -18.434 -3.730 6.227 1.00 80.62 175 THR A C 1
ATOM 1335 O O . THR A 1 175 ? -19.484 -3.159 6.531 1.00 80.62 175 THR A O 1
ATOM 1338 N N . ARG A 1 176 ? -18.034 -4.838 6.874 1.00 75.69 176 ARG A N 1
ATOM 1339 C CA . ARG A 1 176 ? -18.812 -5.446 7.982 1.00 75.69 176 ARG A CA 1
ATOM 1340 C C . ARG A 1 176 ? -19.009 -4.487 9.151 1.00 75.69 176 ARG A C 1
ATOM 1342 O O . ARG A 1 176 ? -20.010 -4.545 9.859 1.00 75.69 176 ARG A O 1
ATOM 1349 N N . MET A 1 177 ? -18.036 -3.604 9.356 1.00 73.75 177 MET A N 1
ATOM 1350 C CA . MET A 1 177 ? -18.077 -2.569 10.378 1.00 73.75 177 MET A CA 1
ATOM 1351 C C . MET A 1 177 ? -18.329 -1.192 9.774 1.00 73.75 177 MET A C 1
ATOM 1353 O O . MET A 1 177 ? -17.865 -0.920 8.662 1.00 73.75 177 MET A O 1
ATOM 1357 N N . PRO A 1 178 ? -18.951 -0.279 10.538 1.00 76.12 178 PRO A N 1
ATOM 1358 C CA . PRO A 1 178 ? -18.862 1.140 10.252 1.00 76.12 178 PRO A CA 1
ATOM 1359 C C . PRO A 1 178 ? -17.403 1.578 10.100 1.00 76.12 178 PRO A C 1
ATOM 1361 O O . PRO A 1 178 ? -16.551 1.175 10.898 1.00 76.12 178 PRO A O 1
ATOM 1364 N N . PHE A 1 179 ? -17.100 2.411 9.108 1.00 70.88 179 PHE A N 1
ATOM 1365 C CA . PHE A 1 179 ? -15.739 2.898 8.942 1.00 70.88 179 PHE A CA 1
ATOM 1366 C C . PHE A 1 179 ? -15.361 3.831 10.096 1.00 70.88 179 PHE A C 1
ATOM 1368 O O . PHE A 1 179 ? -16.089 4.752 10.478 1.00 70.88 179 PHE A O 1
ATOM 1375 N N . ALA A 1 180 ? -14.194 3.547 10.665 1.00 69.69 180 ALA A N 1
ATOM 1376 C CA . ALA A 1 180 ? -13.505 4.398 11.625 1.00 69.69 180 ALA A CA 1
ATOM 1377 C C . ALA A 1 180 ? -12.452 5.267 10.913 1.00 69.69 180 ALA A C 1
ATOM 1379 O O . ALA A 1 180 ? -12.191 6.398 11.287 1.00 69.69 180 ALA A O 1
ATOM 1380 N N . ARG A 1 181 ? -11.866 4.801 9.815 1.00 81.25 181 ARG A N 1
ATOM 1381 C CA . ARG A 1 181 ? -10.915 5.597 9.037 1.00 81.25 181 ARG A CA 1
ATOM 1382 C C . ARG A 1 181 ? -11.106 5.326 7.562 1.00 81.25 181 ARG A C 1
ATOM 1384 O O . ARG A 1 181 ? -11.285 4.174 7.175 1.00 81.25 181 ARG A O 1
ATOM 1391 N N . LEU A 1 182 ? -11.095 6.391 6.774 1.00 83.75 182 LEU A N 1
ATOM 1392 C CA . LEU A 1 182 ? -11.127 6.329 5.326 1.00 83.75 182 LEU A CA 1
ATOM 1393 C C . LEU A 1 182 ? -9.821 6.893 4.801 1.00 83.75 182 LEU A C 1
ATOM 1395 O O . LEU A 1 182 ? -9.646 8.103 4.721 1.00 83.75 182 LEU A O 1
ATOM 1399 N N . THR A 1 183 ? -8.890 6.014 4.485 1.00 86.94 183 THR A N 1
ATOM 1400 C CA . THR A 1 183 ? -7.521 6.418 4.215 1.00 86.94 183 THR A CA 1
ATOM 1401 C C . THR A 1 183 ? -7.119 6.018 2.797 1.00 86.94 183 THR A C 1
ATOM 1403 O O . THR A 1 183 ? -7.053 4.843 2.463 1.00 86.94 183 THR A O 1
ATOM 1406 N N . LEU A 1 184 ? -6.844 6.996 1.950 1.00 90.75 184 LEU A N 1
ATOM 1407 C CA . LEU A 1 184 ? -6.352 6.806 0.592 1.00 90.75 184 LEU A CA 1
ATOM 1408 C C . LEU A 1 184 ? -4.835 6.987 0.577 1.00 90.75 184 LEU A C 1
ATOM 1410 O O . LEU A 1 184 ? -4.339 8.009 1.054 1.00 90.75 184 LEU A O 1
ATOM 1414 N N . ALA A 1 185 ? -4.108 6.031 0.006 1.00 92.06 185 ALA A N 1
ATOM 1415 C CA . ALA A 1 185 ? -2.712 6.217 -0.365 1.00 92.06 185 ALA A CA 1
ATOM 1416 C C . ALA A 1 185 ? -2.573 6.338 -1.882 1.00 92.06 185 ALA A C 1
ATOM 1418 O O . ALA A 1 185 ? -3.241 5.636 -2.641 1.00 92.06 185 ALA A O 1
ATOM 1419 N N . MET A 1 186 ? -1.680 7.230 -2.295 1.00 93.25 186 MET A N 1
ATOM 1420 C CA . MET A 1 186 ? -1.306 7.464 -3.679 1.00 93.25 186 MET A CA 1
ATOM 1421 C C . MET A 1 186 ? 0.210 7.328 -3.795 1.00 93.25 186 MET A C 1
ATOM 1423 O O . MET A 1 186 ? 0.952 8.117 -3.203 1.00 93.25 186 MET A O 1
ATOM 1427 N N . GLY A 1 187 ? 0.652 6.307 -4.522 1.00 94.25 187 GLY A N 1
ATOM 1428 C CA . GLY A 1 187 ? 2.018 6.183 -5.008 1.00 94.25 187 GLY A CA 1
ATOM 1429 C C . GLY A 1 187 ? 2.197 7.015 -6.272 1.00 94.25 187 GLY A C 1
ATOM 1430 O O . GLY A 1 187 ? 1.277 7.133 -7.088 1.00 94.25 187 GLY A O 1
ATOM 1431 N N . ALA A 1 188 ? 3.369 7.620 -6.417 1.00 93.44 188 ALA A N 1
ATOM 1432 C CA . ALA A 1 188 ? 3.674 8.513 -7.521 1.00 93.44 188 ALA A CA 1
ATOM 1433 C C . ALA A 1 188 ? 5.145 8.435 -7.935 1.00 93.44 188 ALA A C 1
ATOM 1435 O O . ALA A 1 188 ? 6.008 7.961 -7.198 1.00 93.44 188 ALA A O 1
ATOM 1436 N N . LEU A 1 189 ? 5.447 8.939 -9.132 1.00 92.56 189 LEU A N 1
ATOM 1437 C CA . LEU A 1 189 ? 6.832 9.063 -9.586 1.00 92.56 189 LEU A CA 1
ATOM 1438 C C . LEU A 1 189 ? 7.610 10.095 -8.737 1.00 92.56 189 LEU A C 1
ATOM 1440 O O . LEU A 1 189 ? 7.015 11.116 -8.373 1.00 92.56 189 LEU A O 1
ATOM 1444 N N . PRO A 1 190 ? 8.924 9.904 -8.491 1.00 89.62 190 PRO A N 1
ATOM 1445 C CA . PRO A 1 190 ? 9.790 10.857 -7.770 1.00 89.62 190 PRO A CA 1
ATOM 1446 C C . PRO A 1 190 ? 9.752 12.313 -8.276 1.00 89.62 190 PRO A C 1
ATOM 1448 O O . PRO A 1 190 ? 10.035 13.262 -7.547 1.00 89.62 190 PRO A O 1
ATOM 1451 N N . GLU A 1 191 ? 9.404 12.494 -9.539 1.00 88.69 191 GLU A N 1
ATOM 1452 C CA . GLU A 1 191 ? 9.382 13.733 -10.305 1.00 88.69 191 GLU A CA 1
ATOM 1453 C C . GLU A 1 191 ? 8.037 14.462 -10.166 1.00 88.69 191 GLU A C 1
ATOM 1455 O O . GLU A 1 191 ? 7.905 15.606 -10.598 1.00 88.69 191 GLU A O 1
ATOM 1460 N N . THR A 1 192 ? 7.042 13.817 -9.548 1.00 90.44 192 THR A N 1
ATOM 1461 C CA . THR A 1 192 ? 5.717 14.397 -9.306 1.00 90.44 192 THR A CA 1
ATOM 1462 C C . THR A 1 192 ? 5.855 15.656 -8.442 1.00 90.44 192 THR A C 1
ATOM 1464 O O . THR A 1 192 ? 6.517 15.604 -7.393 1.00 90.44 192 THR A O 1
ATOM 1467 N N . PRO A 1 193 ? 5.262 16.793 -8.859 1.00 88.38 193 PRO A N 1
ATOM 1468 C CA . PRO A 1 193 ? 5.348 18.040 -8.111 1.00 88.38 193 PRO A CA 1
ATOM 1469 C C . PRO A 1 193 ? 4.582 17.922 -6.790 1.00 88.38 193 PRO A C 1
ATOM 1471 O O . PRO A 1 193 ? 3.415 17.535 -6.770 1.00 88.38 193 PRO A O 1
ATOM 1474 N N . LEU A 1 194 ? 5.248 18.273 -5.691 1.00 90.94 194 LEU A N 1
ATOM 1475 C CA . LEU A 1 194 ? 4.697 18.235 -4.340 1.00 90.94 194 LEU A CA 1
ATOM 1476 C C . LEU A 1 194 ? 5.307 19.368 -3.511 1.00 90.94 194 LEU A C 1
ATOM 1478 O O . LEU A 1 194 ? 6.527 19.547 -3.507 1.00 90.94 194 LEU A O 1
ATOM 1482 N N . THR A 1 195 ? 4.459 20.115 -2.810 1.00 91.62 195 THR A N 1
ATOM 1483 C CA . THR A 1 195 ? 4.854 21.184 -1.881 1.00 91.62 195 THR A CA 1
ATOM 1484 C C . THR A 1 195 ? 4.158 20.983 -0.538 1.00 91.62 195 THR A C 1
ATOM 1486 O O . THR A 1 195 ? 3.219 20.198 -0.440 1.00 91.62 195 THR A O 1
ATOM 1489 N N . GLU A 1 196 ? 4.589 21.691 0.507 1.00 90.69 196 GLU A N 1
ATOM 1490 C CA . GLU A 1 196 ? 3.951 21.613 1.832 1.00 90.69 196 GLU A CA 1
ATOM 1491 C C . GLU A 1 196 ? 2.480 22.060 1.823 1.00 90.69 196 GLU A C 1
ATOM 1493 O O . GLU A 1 196 ? 1.698 21.633 2.668 1.00 90.69 196 GLU A O 1
ATOM 1498 N N . ALA A 1 197 ? 2.087 22.869 0.836 1.00 88.06 197 ALA A N 1
ATOM 1499 C CA . ALA A 1 197 ? 0.710 23.298 0.617 1.00 88.06 197 ALA A CA 1
ATOM 1500 C C . ALA A 1 197 ? -0.125 22.273 -0.182 1.00 88.06 197 ALA A C 1
ATOM 1502 O O . ALA A 1 197 ? -1.167 22.626 -0.720 1.00 88.06 197 ALA A O 1
ATOM 1503 N N . GLY A 1 198 ? 0.345 21.028 -0.326 1.00 85.75 198 GLY A N 1
ATOM 1504 C CA . GLY A 1 198 ? -0.261 20.011 -1.191 1.00 85.75 198 GLY A CA 1
ATOM 1505 C C . GLY A 1 198 ? 0.257 20.100 -2.623 1.00 85.75 198 GLY A C 1
ATOM 1506 O O . GLY A 1 198 ? 0.785 19.129 -3.167 1.00 85.75 198 GLY A O 1
ATOM 1507 N N . GLY A 1 199 ? 0.185 21.287 -3.215 1.00 88.06 199 GLY A N 1
ATOM 1508 C CA . GLY A 1 199 ? 0.597 21.521 -4.593 1.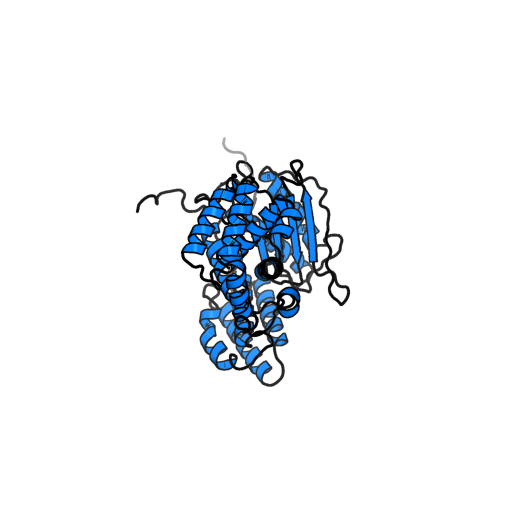00 88.06 199 GLY A CA 1
ATOM 1509 C C . GLY A 1 199 ? -0.394 20.961 -5.624 1.00 88.06 199 GLY A C 1
ATOM 1510 O O . GLY A 1 199 ? -1.445 20.425 -5.260 1.00 88.06 199 GLY A O 1
ATOM 1511 N N . PRO A 1 200 ? -0.043 21.021 -6.924 1.00 88.25 200 PRO A N 1
ATOM 1512 C CA . PRO A 1 200 ? -1.004 20.890 -8.025 1.00 88.25 200 PRO A CA 1
ATOM 1513 C C . PRO A 1 200 ? -1.826 19.597 -8.016 1.00 88.25 200 PRO A C 1
ATOM 1515 O O . PRO A 1 200 ? -2.981 19.586 -8.434 1.00 88.25 200 PRO A O 1
ATOM 1518 N N . LEU A 1 201 ? -1.240 18.498 -7.535 1.00 88.44 201 LEU A N 1
ATOM 1519 C CA . LEU A 1 201 ? -1.927 17.214 -7.436 1.00 88.44 201 LEU A CA 1
ATOM 1520 C C . LEU A 1 201 ? -3.110 17.285 -6.466 1.00 88.44 201 LEU A C 1
ATOM 1522 O O . LEU A 1 201 ? -4.218 16.886 -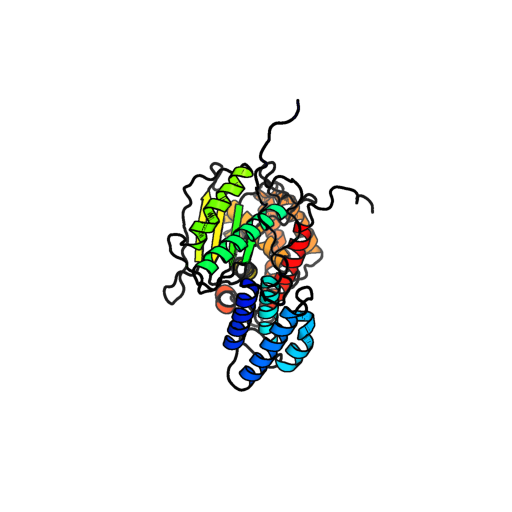6.818 1.00 88.44 201 LEU A O 1
ATOM 1526 N N . PHE A 1 202 ? -2.885 17.793 -5.253 1.00 89.50 202 PHE A N 1
ATOM 1527 C CA . PHE A 1 202 ? -3.934 17.903 -4.243 1.00 89.50 202 PHE A CA 1
ATOM 1528 C C . PHE A 1 202 ? -4.952 18.987 -4.610 1.00 89.50 202 PHE A C 1
ATOM 1530 O O . PHE A 1 202 ? -6.147 18.763 -4.426 1.00 89.50 202 PHE A O 1
ATOM 1537 N N . ASP A 1 203 ? -4.498 20.089 -5.214 1.00 88.94 203 ASP A N 1
ATOM 1538 C CA . ASP A 1 203 ? -5.361 21.181 -5.685 1.00 88.94 203 ASP A CA 1
ATOM 1539 C C . ASP A 1 203 ? -6.372 20.712 -6.744 1.00 88.94 203 ASP A C 1
ATOM 1541 O O . ASP A 1 203 ? -7.478 21.242 -6.838 1.00 88.94 203 ASP A O 1
ATOM 1545 N N . HIS A 1 204 ? -6.018 19.692 -7.533 1.00 91.00 204 HIS A N 1
ATOM 1546 C CA . HIS A 1 204 ? -6.914 19.107 -8.527 1.00 91.00 204 HIS A CA 1
ATOM 1547 C C . HIS A 1 204 ? -7.761 17.952 -7.973 1.00 91.00 204 HIS A C 1
ATOM 1549 O O . HIS A 1 204 ? -8.958 17.866 -8.269 1.00 91.00 204 HIS A O 1
ATOM 1555 N N . PHE A 1 205 ? -7.150 17.064 -7.182 1.00 92.00 205 PHE A N 1
ATOM 1556 C CA . PHE A 1 205 ? -7.784 15.842 -6.686 1.00 92.00 205 PHE A CA 1
ATOM 1557 C C . PHE A 1 205 ? -8.772 16.105 -5.542 1.00 92.00 205 PHE A C 1
ATOM 1559 O O . PHE A 1 205 ? -9.895 15.600 -5.568 1.00 92.00 205 PHE A O 1
ATOM 1566 N N . LEU A 1 206 ? -8.367 16.868 -4.516 1.00 91.56 206 LEU A N 1
ATOM 1567 C CA . LEU A 1 206 ? -9.143 16.980 -3.276 1.00 91.56 206 LEU A CA 1
ATOM 1568 C C . LEU A 1 206 ? -10.517 17.622 -3.471 1.00 91.56 206 LEU A C 1
ATOM 1570 O O . LEU A 1 206 ? -11.464 17.061 -2.923 1.00 91.56 206 LEU A O 1
ATOM 1574 N N . PRO A 1 207 ? -10.683 18.718 -4.241 1.00 91.44 207 PRO A N 1
ATOM 1575 C CA . PRO A 1 207 ? -12.004 19.318 -4.422 1.00 91.44 207 PRO A CA 1
ATOM 1576 C C . PRO A 1 207 ? -13.020 18.334 -5.013 1.00 91.44 207 PRO A C 1
ATOM 1578 O O . PRO A 1 207 ? -14.112 18.181 -4.475 1.00 91.44 207 PRO A O 1
ATOM 1581 N N . ARG A 1 208 ? -12.621 17.581 -6.047 1.00 92.25 208 ARG A N 1
ATOM 1582 C CA . ARG A 1 208 ? -13.466 16.558 -6.689 1.00 92.25 208 ARG A CA 1
ATOM 1583 C C . ARG A 1 208 ? -13.753 15.382 -5.766 1.00 92.25 208 ARG A C 1
ATOM 1585 O O . ARG A 1 208 ? -14.850 14.833 -5.765 1.00 92.25 208 ARG A O 1
ATOM 1592 N N . TYR A 1 209 ? -12.766 14.986 -4.963 1.00 91.81 209 TYR A N 1
ATOM 1593 C CA . TYR A 1 209 ? -12.974 13.939 -3.974 1.00 91.81 209 TYR A CA 1
ATOM 1594 C C . TYR A 1 209 ? -13.971 14.378 -2.895 1.00 91.81 209 TYR A C 1
ATOM 1596 O O . TYR A 1 209 ? -14.871 13.612 -2.561 1.00 91.81 209 TYR A O 1
ATOM 1604 N N . CYS A 1 210 ? -13.867 15.612 -2.394 1.00 90.94 210 CYS A N 1
ATOM 1605 C CA . CYS A 1 210 ? -14.836 16.185 -1.461 1.00 90.94 210 CYS A CA 1
ATOM 1606 C C . CYS A 1 210 ? -16.241 16.265 -2.066 1.00 90.94 210 CYS A C 1
ATOM 1608 O O . CYS A 1 210 ? -17.200 15.901 -1.392 1.00 90.94 210 CYS A O 1
ATOM 1610 N N . GLU A 1 211 ? -16.364 16.692 -3.324 1.00 90.56 211 GLU A N 1
ATOM 1611 C CA . GLU A 1 211 ? -17.637 16.756 -4.048 1.00 90.56 211 GLU A CA 1
ATOM 1612 C C . GLU A 1 211 ? -18.290 15.371 -4.159 1.00 90.56 211 GLU A C 1
ATOM 1614 O O . GLU A 1 211 ? -19.416 15.178 -3.702 1.00 90.56 211 GLU A O 1
ATOM 1619 N N . ALA A 1 212 ? -17.548 14.364 -4.628 1.00 89.31 212 ALA A N 1
ATOM 1620 C CA . ALA A 1 212 ? -18.048 12.994 -4.739 1.00 89.31 212 ALA A CA 1
ATOM 1621 C C . ALA A 1 212 ? -18.428 12.376 -3.378 1.00 89.31 212 ALA A C 1
ATOM 1623 O O . ALA A 1 212 ? -19.363 11.575 -3.278 1.00 89.31 212 ALA A O 1
ATOM 1624 N N . LEU A 1 213 ? -17.709 12.728 -2.308 1.00 88.75 213 LEU A N 1
ATOM 1625 C CA . LEU A 1 213 ? -18.072 12.321 -0.950 1.00 88.75 213 LEU A CA 1
ATOM 1626 C C . LEU A 1 213 ? -19.336 13.038 -0.458 1.00 88.75 213 LEU A C 1
ATOM 1628 O O . LEU A 1 213 ? -20.174 12.399 0.185 1.00 88.75 213 LEU A O 1
ATOM 1632 N N . ALA A 1 214 ? -19.503 14.321 -0.785 1.00 88.75 214 ALA A N 1
ATOM 1633 C CA . ALA A 1 214 ? -20.680 15.105 -0.429 1.00 88.75 214 ALA A CA 1
ATOM 1634 C C . ALA A 1 214 ? -21.942 14.578 -1.124 1.00 88.75 214 ALA A C 1
ATOM 1636 O O . ALA A 1 214 ? -22.958 14.386 -0.454 1.00 88.75 214 ALA A O 1
ATOM 1637 N N . GLU A 1 215 ? -21.863 14.241 -2.415 1.00 87.00 215 GLU A N 1
ATOM 1638 C CA . GLU A 1 215 ? -22.940 13.563 -3.157 1.00 87.00 215 GLU A CA 1
ATOM 1639 C C . GLU A 1 215 ? -23.345 12.233 -2.511 1.00 87.00 215 GLU A C 1
ATOM 1641 O O . GLU A 1 215 ? -24.510 11.836 -2.527 1.00 87.00 215 GLU A O 1
ATOM 1646 N N . ALA A 1 216 ? -22.383 11.547 -1.894 1.00 83.56 216 ALA A N 1
ATOM 1647 C CA . ALA A 1 216 ? -22.615 10.304 -1.179 1.00 83.56 216 ALA A CA 1
ATOM 1648 C C . ALA A 1 216 ? -23.065 10.499 0.288 1.00 83.56 216 ALA A C 1
ATOM 1650 O O . ALA A 1 216 ? -23.198 9.518 1.025 1.00 83.56 216 ALA A O 1
ATOM 1651 N N . GLY A 1 217 ? -23.319 11.740 0.720 1.00 83.88 217 GLY A N 1
ATOM 1652 C CA . GLY A 1 217 ? -23.831 12.080 2.052 1.00 83.88 217 GLY A CA 1
ATOM 1653 C C . GLY A 1 217 ? -22.759 12.335 3.116 1.00 83.88 217 GLY A C 1
ATOM 1654 O O . GLY A 1 217 ? -23.076 12.366 4.307 1.00 83.88 217 GLY A O 1
ATOM 1655 N N . VAL A 1 218 ? -21.494 12.506 2.721 1.00 84.12 218 VAL A N 1
ATOM 1656 C CA . VAL A 1 218 ? -20.379 12.855 3.613 1.00 84.12 218 VAL A CA 1
ATOM 1657 C C . VAL A 1 218 ? -19.870 14.249 3.264 1.00 84.12 218 VAL A C 1
ATOM 1659 O O . VAL A 1 218 ? -19.001 14.422 2.417 1.00 84.12 218 VAL A O 1
ATOM 1662 N N . THR A 1 219 ? -20.403 15.262 3.942 1.00 81.88 219 THR A N 1
ATOM 1663 C CA . THR A 1 219 ? -19.965 16.648 3.746 1.00 81.88 219 THR A CA 1
ATOM 1664 C C . THR A 1 219 ? -18.666 16.913 4.501 1.00 81.88 219 THR A C 1
ATOM 1666 O O . THR A 1 219 ? -18.613 16.803 5.729 1.00 81.88 219 THR A O 1
ATOM 1669 N N . ILE A 1 220 ? -17.625 17.285 3.760 1.00 82.25 220 ILE A N 1
ATOM 1670 C CA . ILE A 1 220 ? -16.341 17.740 4.293 1.00 82.25 220 ILE A CA 1
ATOM 1671 C C . ILE A 1 220 ? -16.269 19.256 4.062 1.00 82.25 220 ILE A C 1
ATOM 1673 O O . ILE A 1 220 ? -16.357 19.675 2.912 1.00 82.25 220 ILE A O 1
ATOM 1677 N N . PRO A 1 221 ? -16.146 20.086 5.111 1.00 74.88 221 PRO A N 1
ATOM 1678 C CA . PRO A 1 221 ? -15.880 21.514 4.961 1.00 74.88 221 PRO A CA 1
ATOM 1679 C C . PRO A 1 221 ? -14.557 21.763 4.229 1.00 74.88 221 PRO A C 1
ATOM 1681 O O . PRO A 1 221 ? -13.646 20.944 4.318 1.00 74.88 221 PRO A O 1
ATOM 1684 N N . ASP A 1 222 ? -14.396 22.943 3.631 1.00 71.56 222 ASP A N 1
ATOM 1685 C CA . ASP A 1 222 ? -13.218 23.331 2.827 1.00 71.56 222 ASP A CA 1
ATOM 1686 C C . ASP A 1 222 ? -11.870 23.283 3.582 1.00 71.56 222 ASP A C 1
ATOM 1688 O O . ASP A 1 222 ? -10.797 23.468 3.009 1.00 71.56 222 ASP A O 1
ATOM 1692 N N . HIS A 1 223 ? -11.896 23.050 4.892 1.00 69.12 223 HIS A N 1
ATOM 1693 C CA . HIS A 1 223 ? -10.731 23.077 5.766 1.00 69.12 223 HIS A CA 1
ATOM 1694 C C . HIS A 1 223 ? -10.022 21.714 5.792 1.00 69.12 223 HIS A C 1
ATOM 1696 O O . HIS A 1 223 ? -10.143 20.952 6.756 1.00 69.12 223 HIS A O 1
ATOM 1702 N N . TRP A 1 224 ? -9.236 21.409 4.756 1.00 80.00 224 TRP A N 1
ATOM 1703 C CA . TRP A 1 224 ? -8.308 20.276 4.798 1.00 80.00 224 TRP A CA 1
ATOM 1704 C C . TRP A 1 224 ? -6.925 20.727 5.274 1.00 80.00 224 TRP A C 1
ATOM 1706 O O . TRP A 1 224 ? -6.308 21.614 4.693 1.00 80.00 224 TRP A O 1
ATOM 1716 N N . GLN A 1 225 ? -6.423 20.114 6.347 1.00 80.81 225 GLN A N 1
ATOM 1717 C CA . GLN A 1 225 ? -5.087 20.405 6.865 1.00 80.81 225 GLN A CA 1
ATOM 1718 C C . GLN A 1 225 ? -4.059 19.432 6.286 1.00 80.81 225 GLN A C 1
ATOM 1720 O O . GLN A 1 225 ? -4.165 18.217 6.498 1.00 80.81 225 GLN A O 1
ATOM 1725 N N . TYR A 1 226 ? -3.050 19.973 5.602 1.00 87.12 226 TYR A N 1
ATOM 1726 C CA . TYR A 1 226 ? -1.851 19.236 5.210 1.00 87.12 226 TYR A CA 1
ATOM 1727 C C . TYR A 1 226 ? -0.935 19.040 6.418 1.00 87.12 226 TYR A C 1
ATOM 1729 O O . TYR A 1 226 ? -0.683 19.963 7.190 1.00 87.12 226 TYR A O 1
ATOM 1737 N N . GLN A 1 227 ? -0.479 17.809 6.618 1.00 86.81 227 GLN A N 1
ATOM 1738 C CA . GLN A 1 227 ? 0.229 17.366 7.811 1.00 86.81 227 GLN A CA 1
ATOM 1739 C C . GLN A 1 227 ? 1.256 16.279 7.470 1.00 86.81 227 GLN A C 1
ATOM 1741 O O . GLN A 1 227 ? 1.148 15.564 6.466 1.00 86.81 227 GLN A O 1
ATOM 1746 N N . PHE A 1 228 ? 2.211 16.112 8.388 1.00 88.44 228 PHE A N 1
ATOM 1747 C CA . PHE A 1 228 ? 3.243 15.070 8.371 1.00 88.44 228 PHE A CA 1
ATOM 1748 C C . PHE A 1 228 ? 4.127 15.079 7.110 1.00 88.44 228 PHE A C 1
ATOM 1750 O O . PHE A 1 228 ? 4.261 14.035 6.466 1.00 88.44 228 PHE A O 1
ATOM 1757 N N . PRO A 1 229 ? 4.731 16.225 6.737 1.00 93.56 229 PRO A N 1
ATOM 1758 C CA . PRO A 1 229 ? 5.686 16.240 5.638 1.00 93.56 229 PRO A CA 1
ATOM 1759 C C . PRO A 1 229 ? 6.866 15.314 5.965 1.00 93.56 229 PRO A C 1
ATOM 1761 O O . PRO A 1 229 ? 7.424 15.375 7.064 1.00 93.56 229 PRO A O 1
ATOM 1764 N N . LYS A 1 230 ? 7.258 14.459 5.016 1.00 93.38 230 LYS A N 1
ATOM 1765 C CA . LYS A 1 230 ? 8.495 13.670 5.114 1.00 93.38 230 LYS A CA 1
ATOM 1766 C C . LYS A 1 230 ? 9.477 14.105 4.051 1.00 93.38 230 LYS A C 1
ATOM 1768 O O . LYS A 1 230 ? 9.101 14.312 2.901 1.00 93.38 230 LYS A O 1
ATOM 1773 N N . TRP A 1 231 ? 10.741 14.170 4.430 1.00 93.06 231 TRP A N 1
ATOM 1774 C CA . TRP A 1 231 ? 11.820 14.666 3.591 1.00 93.06 231 TRP A CA 1
ATOM 1775 C C . TRP A 1 231 ? 12.863 13.574 3.387 1.00 93.06 231 TRP A C 1
ATOM 1777 O O . TRP A 1 231 ? 13.131 12.801 4.306 1.00 93.06 231 TRP A O 1
ATOM 1787 N N . ASP A 1 232 ? 13.433 13.498 2.187 1.00 90.38 232 ASP A N 1
ATOM 1788 C CA . ASP A 1 232 ? 14.601 12.653 1.946 1.00 90.38 232 ASP A CA 1
ATOM 1789 C C . ASP A 1 232 ? 15.885 13.310 2.487 1.00 90.38 232 ASP A C 1
ATOM 1791 O O . ASP A 1 232 ? 15.898 14.468 2.912 1.00 90.38 232 ASP A O 1
ATOM 1795 N N . HIS A 1 233 ? 16.998 12.574 2.454 1.00 87.75 233 HIS A N 1
ATOM 1796 C CA . HIS A 1 233 ? 18.303 13.082 2.894 1.00 87.75 233 HIS A CA 1
ATOM 1797 C C . HIS A 1 233 ? 18.814 14.285 2.086 1.00 87.75 233 HIS A C 1
ATOM 1799 O O . HIS A 1 233 ? 19.700 14.995 2.555 1.00 87.75 233 HIS A O 1
ATOM 1805 N N . ALA A 1 234 ? 18.269 14.522 0.890 1.00 90.12 234 ALA A N 1
ATOM 1806 C CA . ALA A 1 234 ? 18.599 15.670 0.053 1.00 90.12 234 ALA A CA 1
ATOM 1807 C C . ALA A 1 234 ? 17.705 16.890 0.347 1.00 90.12 234 ALA A C 1
ATOM 1809 O O . ALA A 1 234 ? 17.794 17.894 -0.358 1.00 90.12 234 ALA A O 1
ATOM 1810 N N . GLY A 1 235 ? 16.838 16.818 1.363 1.00 89.94 235 GLY A N 1
ATOM 1811 C CA . GLY A 1 235 ? 15.937 17.906 1.727 1.00 89.94 235 GLY A CA 1
ATOM 1812 C C . GLY A 1 235 ? 14.790 18.090 0.736 1.00 89.94 235 GLY A C 1
ATOM 1813 O O . GLY A 1 235 ? 14.260 19.191 0.614 1.00 89.94 235 GLY A O 1
ATOM 1814 N N . ARG A 1 236 ? 14.381 17.038 0.017 1.00 91.50 236 ARG A N 1
ATOM 1815 C CA . ARG A 1 236 ? 13.215 17.068 -0.878 1.00 91.50 236 ARG A CA 1
ATOM 1816 C C . ARG A 1 236 ? 12.002 16.441 -0.198 1.00 91.50 236 ARG A C 1
ATOM 1818 O O . ARG A 1 236 ? 12.098 15.352 0.357 1.00 91.50 236 ARG A O 1
ATOM 1825 N N . LEU A 1 237 ? 10.843 17.095 -0.289 1.00 94.31 237 LEU A N 1
ATOM 1826 C CA . LEU A 1 237 ? 9.584 16.613 0.297 1.00 94.31 237 LEU A CA 1
ATOM 1827 C C . LEU A 1 237 ? 9.117 15.360 -0.441 1.00 94.31 237 LEU A C 1
ATOM 1829 O O . LEU A 1 237 ? 8.743 15.462 -1.600 1.00 94.31 237 LEU A O 1
ATOM 1833 N N . ILE A 1 238 ? 9.153 14.181 0.161 1.00 93.38 238 ILE A N 1
ATOM 1834 C CA . ILE A 1 238 ? 8.820 12.906 -0.497 1.00 93.38 238 ILE A CA 1
ATOM 1835 C C . ILE A 1 238 ? 7.444 12.357 -0.130 1.00 93.38 238 ILE A C 1
ATOM 1837 O O . ILE A 1 238 ? 6.931 11.486 -0.830 1.00 93.38 238 ILE A O 1
ATOM 1841 N N . GLU A 1 239 ? 6.829 12.867 0.931 1.00 94.12 239 GLU A N 1
ATOM 1842 C CA . GLU A 1 239 ? 5.495 12.453 1.345 1.00 94.12 239 GLU A CA 1
ATOM 1843 C C . GLU A 1 239 ? 4.769 13.602 2.031 1.00 94.12 239 GLU A C 1
ATOM 1845 O O . GLU A 1 239 ? 5.373 14.375 2.776 1.00 94.12 239 GLU A O 1
ATOM 1850 N N . LEU A 1 240 ? 3.462 13.671 1.806 1.00 94.00 240 LEU A N 1
ATOM 1851 C CA . LEU A 1 240 ? 2.558 14.568 2.506 1.00 94.00 240 LEU A CA 1
ATOM 1852 C C . LEU A 1 240 ? 1.206 13.879 2.681 1.00 94.00 240 LEU A C 1
ATOM 1854 O O . LEU A 1 240 ? 0.808 13.037 1.870 1.00 94.00 240 LEU A O 1
ATOM 1858 N N . SER A 1 241 ? 0.467 14.248 3.723 1.00 91.50 241 SER A N 1
ATOM 1859 C CA . SER A 1 241 ? -0.912 13.798 3.870 1.00 91.50 241 SER A CA 1
ATOM 1860 C C . SER A 1 241 ? -1.859 14.919 4.264 1.00 91.50 241 SER A C 1
ATOM 1862 O O . SER A 1 241 ? -1.501 15.783 5.049 1.00 91.50 241 SER A O 1
ATOM 1864 N N . GLY A 1 242 ? -3.084 14.880 3.754 1.00 89.69 242 GLY A N 1
ATOM 1865 C CA . GLY A 1 242 ? -4.204 15.663 4.259 1.00 89.69 242 GLY A CA 1
ATOM 1866 C C . GLY A 1 242 ? -5.063 14.793 5.165 1.00 89.69 242 GLY A C 1
ATOM 1867 O O . GLY A 1 242 ? -5.442 13.692 4.769 1.00 89.69 242 GLY A O 1
ATOM 1868 N N . THR A 1 243 ? -5.417 15.266 6.363 1.00 89.25 243 THR A N 1
ATOM 1869 C CA . THR A 1 243 ? -6.367 14.563 7.247 1.00 89.25 243 THR A CA 1
ATOM 1870 C C . THR A 1 243 ? -7.521 15.475 7.640 1.00 89.25 243 THR A C 1
ATOM 1872 O O . THR A 1 243 ? -7.309 16.606 8.066 1.00 89.25 243 THR A O 1
ATOM 1875 N N . TYR A 1 244 ? -8.738 14.959 7.513 1.00 89.31 244 TYR A N 1
ATOM 1876 C CA . TYR A 1 244 ? -9.956 15.581 7.996 1.00 89.31 244 TYR A CA 1
ATOM 1877 C C . TYR A 1 244 ? -10.584 14.710 9.084 1.00 89.31 244 TYR A C 1
ATOM 1879 O O . TYR A 1 244 ? -10.911 13.541 8.863 1.00 89.31 244 TYR A O 1
ATOM 1887 N N . TYR A 1 245 ? -10.753 15.278 10.273 1.00 87.44 245 TYR A N 1
ATOM 1888 C CA . TYR A 1 245 ? -11.404 14.616 11.396 1.00 87.44 245 TYR A CA 1
ATOM 1889 C C . TYR A 1 245 ? -12.904 14.912 11.362 1.00 87.44 245 TYR A C 1
ATOM 1891 O O . TYR A 1 245 ? -13.315 16.068 11.385 1.00 87.44 245 TYR A O 1
ATOM 1899 N N . LEU A 1 246 ? -13.724 13.859 11.317 1.00 85.06 246 LEU A N 1
ATOM 1900 C CA . LEU A 1 246 ? -15.180 14.006 11.314 1.00 85.06 246 LEU A CA 1
ATOM 1901 C C . LEU A 1 246 ? -15.659 14.555 12.670 1.00 85.06 246 LEU A C 1
ATOM 1903 O O . LEU A 1 246 ? -15.049 14.230 13.687 1.00 85.06 246 LEU A O 1
ATOM 1907 N N . PRO A 1 247 ? -16.797 15.270 12.744 1.00 84.75 247 PRO A N 1
ATOM 1908 C CA . PRO A 1 247 ? -17.316 15.806 14.010 1.00 84.75 247 PRO A CA 1
ATOM 1909 C C . PRO A 1 247 ? -17.530 14.753 15.108 1.00 84.75 247 PRO A C 1
ATOM 1911 O O . PRO A 1 247 ? -17.469 15.058 16.292 1.00 84.75 247 PRO A O 1
ATOM 1914 N N . SER A 1 248 ? -17.749 13.488 14.729 1.00 81.00 248 SER A N 1
ATOM 1915 C CA . SER A 1 248 ? -17.870 12.371 15.673 1.00 81.00 248 SER A CA 1
ATOM 1916 C C . SER A 1 248 ? -16.536 11.832 16.204 1.00 81.00 248 SER A C 1
ATOM 1918 O O . SER A 1 248 ? -16.535 10.783 16.853 1.00 81.00 248 SER A O 1
ATOM 1920 N N . HIS A 1 249 ? -15.413 12.463 15.860 1.00 84.50 249 HIS A N 1
ATOM 1921 C CA . HIS A 1 249 ? -14.084 11.983 16.204 1.00 84.50 249 HIS A CA 1
ATOM 1922 C C . HIS A 1 249 ? -13.845 12.094 17.705 1.00 84.50 249 HIS A C 1
ATOM 1924 O O . HIS A 1 249 ? -13.909 13.173 18.286 1.00 84.50 249 HIS A O 1
ATOM 1930 N N . THR A 1 250 ? -13.493 10.972 18.322 1.00 82.12 250 THR A N 1
ATOM 1931 C CA . THR A 1 250 ? -12.915 10.940 19.666 1.00 82.12 250 THR A CA 1
ATOM 1932 C C . THR A 1 250 ? -11.666 10.073 19.654 1.00 82.12 250 THR A C 1
ATOM 1934 O O . THR A 1 250 ? -11.422 9.330 18.700 1.00 82.12 250 THR A O 1
ATOM 1937 N N . TYR A 1 251 ? -10.877 10.127 20.726 1.00 79.31 251 TYR A N 1
ATOM 1938 C CA . TYR A 1 251 ? -9.711 9.258 20.843 1.00 79.31 251 TYR A CA 1
ATOM 1939 C C . TYR A 1 251 ? -10.104 7.766 20.784 1.00 79.31 251 TYR A C 1
ATOM 1941 O O . TYR A 1 251 ? -9.512 7.011 20.014 1.00 79.31 251 TYR A O 1
ATOM 1949 N N . ASP A 1 252 ? -11.161 7.366 21.500 1.00 75.75 252 ASP A N 1
ATOM 1950 C CA . ASP A 1 252 ? -11.661 5.980 21.530 1.00 75.75 252 ASP A CA 1
ATOM 1951 C C . ASP A 1 252 ? -12.406 5.568 20.256 1.00 75.75 252 ASP A C 1
ATOM 1953 O O . ASP A 1 252 ? -12.514 4.379 19.933 1.00 75.75 252 ASP A O 1
ATOM 1957 N N . ARG A 1 253 ? -12.922 6.559 19.523 1.00 75.19 253 ARG A N 1
ATOM 1958 C CA . ARG A 1 253 ? -13.665 6.410 18.275 1.00 75.19 253 ARG A CA 1
ATOM 1959 C C . ARG A 1 253 ? -13.038 7.304 17.213 1.00 75.19 253 ARG A C 1
ATOM 1961 O O . ARG A 1 253 ? -13.647 8.282 16.774 1.00 75.19 253 ARG A O 1
ATOM 1968 N N . ARG A 1 254 ? -11.817 6.965 16.785 1.00 78.62 254 ARG A N 1
ATOM 1969 C CA . ARG A 1 254 ? -11.160 7.706 15.703 1.00 78.62 254 ARG A CA 1
ATOM 1970 C C . ARG A 1 254 ? -12.035 7.612 14.460 1.00 78.62 254 ARG A C 1
ATOM 1972 O O . ARG A 1 254 ? -12.260 6.513 13.973 1.00 78.62 254 ARG A O 1
ATOM 1979 N N . THR A 1 255 ? -12.564 8.748 14.010 1.00 82.00 255 THR A N 1
ATOM 1980 C CA . THR A 1 255 ? -13.325 8.892 12.759 1.00 82.00 255 THR A CA 1
ATOM 1981 C C . THR A 1 255 ? -12.695 9.968 11.894 1.00 82.00 255 THR A C 1
ATOM 1983 O O . THR A 1 255 ? -12.812 11.144 12.233 1.00 82.00 255 THR A O 1
ATOM 1986 N N . PHE A 1 256 ? -11.991 9.589 10.829 1.00 86.56 256 PHE A N 1
ATOM 1987 C CA . PHE A 1 256 ? -11.306 10.548 9.955 1.00 86.56 256 PHE A CA 1
ATOM 1988 C C . PHE A 1 256 ? -11.204 10.068 8.507 1.00 86.56 256 PHE A C 1
ATOM 1990 O O . PHE A 1 256 ? -11.301 8.873 8.224 1.00 86.56 256 PHE A O 1
ATOM 1997 N N . ILE A 1 257 ? -10.974 11.021 7.610 1.00 88.25 257 ILE A N 1
ATOM 1998 C CA . ILE A 1 257 ? -10.661 10.813 6.200 1.00 88.25 257 ILE A CA 1
ATOM 1999 C C . ILE A 1 257 ? -9.237 11.312 5.977 1.00 88.25 257 ILE A C 1
ATOM 2001 O O . ILE A 1 257 ? -8.905 12.430 6.364 1.00 88.25 257 ILE A O 1
ATOM 2005 N N . LYS A 1 258 ? -8.374 10.487 5.394 1.00 90.38 258 LYS A N 1
ATOM 2006 C CA . LYS A 1 258 ? -6.973 10.815 5.139 1.00 90.38 258 LYS A CA 1
ATOM 2007 C C . LYS A 1 258 ? -6.628 10.545 3.684 1.00 90.38 258 LYS A C 1
ATOM 2009 O O . LYS A 1 258 ? -6.973 9.496 3.159 1.00 90.38 258 LYS A O 1
ATOM 2014 N N . VAL A 1 259 ? -5.911 11.466 3.057 1.00 92.06 259 VAL A N 1
ATOM 2015 C CA . VAL A 1 259 ? -5.310 11.286 1.732 1.00 92.06 259 VAL A CA 1
ATOM 2016 C C . VAL A 1 259 ? -3.808 11.453 1.892 1.00 92.06 259 VAL A C 1
ATOM 2018 O O . VAL A 1 259 ? -3.351 12.479 2.384 1.00 92.06 259 VAL A O 1
ATOM 2021 N N . ARG A 1 260 ? -3.030 10.438 1.529 1.00 92.88 260 ARG A N 1
ATOM 2022 C CA . ARG A 1 260 ? -1.566 10.426 1.605 1.00 92.88 260 ARG A CA 1
ATOM 2023 C C . ARG A 1 260 ? -1.004 10.279 0.202 1.00 92.88 260 ARG A C 1
ATOM 2025 O O . ARG A 1 260 ? -1.375 9.349 -0.503 1.00 92.88 260 ARG A O 1
ATOM 2032 N N . LEU A 1 261 ? -0.073 11.148 -0.157 1.00 93.50 261 LEU A N 1
ATOM 2033 C CA . LEU A 1 261 ? 0.730 11.028 -1.366 1.00 93.50 261 LEU A CA 1
ATOM 2034 C C . LEU A 1 261 ? 2.166 10.707 -0.964 1.00 93.50 261 LEU A C 1
ATOM 2036 O O . LEU A 1 261 ? 2.745 11.431 -0.155 1.00 93.50 261 LEU A O 1
ATOM 2040 N N . SER A 1 262 ? 2.740 9.665 -1.557 1.00 93.50 262 SER A N 1
ATOM 2041 C CA . SER A 1 262 ? 4.162 9.347 -1.457 1.00 93.50 262 SER A CA 1
ATOM 2042 C C . SER A 1 262 ? 4.763 9.305 -2.854 1.00 93.50 262 SER A C 1
ATOM 2044 O O . SER A 1 262 ? 4.247 8.620 -3.729 1.00 93.50 262 SER A O 1
ATOM 2046 N N . ARG A 1 263 ? 5.874 10.015 -3.051 1.00 91.69 263 ARG A N 1
ATOM 2047 C CA . ARG A 1 263 ? 6.748 9.859 -4.226 1.00 91.69 263 ARG A CA 1
ATOM 2048 C C . ARG A 1 263 ? 8.025 9.074 -3.915 1.00 91.69 263 ARG A C 1
ATOM 2050 O O . ARG A 1 263 ? 8.875 8.912 -4.785 1.00 91.69 263 ARG A O 1
ATOM 2057 N N . ALA A 1 264 ? 8.169 8.610 -2.670 1.00 90.56 264 ALA A N 1
ATOM 2058 C CA . ALA A 1 264 ? 9.144 7.582 -2.303 1.00 90.56 264 ALA A CA 1
ATOM 2059 C C . ALA A 1 264 ? 8.680 6.182 -2.743 1.00 90.56 264 ALA A C 1
ATOM 2061 O O . ALA A 1 264 ? 9.502 5.294 -2.945 1.00 90.56 264 ALA A O 1
ATOM 2062 N N . CYS A 1 265 ? 7.370 6.011 -2.920 1.00 92.19 265 CYS A N 1
ATOM 2063 C CA . CYS A 1 265 ? 6.741 4.791 -3.401 1.00 92.19 265 CYS A CA 1
ATOM 2064 C C . CYS A 1 265 ? 6.002 5.091 -4.702 1.00 92.19 265 CYS A C 1
ATOM 2066 O O . CYS A 1 265 ? 5.207 6.025 -4.765 1.00 92.19 265 CYS A O 1
ATOM 2068 N N . GLU A 1 266 ? 6.230 4.282 -5.725 1.00 92.56 266 GLU A N 1
ATOM 2069 C CA . GLU A 1 266 ? 5.562 4.402 -7.020 1.00 92.56 266 GLU A CA 1
ATOM 2070 C C . GLU A 1 266 ? 4.191 3.710 -7.011 1.00 92.56 266 GLU A C 1
ATOM 2072 O O . GLU A 1 266 ? 3.334 4.031 -7.833 1.00 92.56 266 GLU A O 1
ATOM 2077 N N . THR A 1 267 ? 3.983 2.774 -6.080 1.00 91.56 267 THR A N 1
ATOM 2078 C CA . THR A 1 267 ? 2.787 1.928 -5.973 1.00 91.56 267 THR A CA 1
ATOM 2079 C C . THR A 1 267 ? 2.188 1.929 -4.569 1.00 91.56 267 THR A C 1
ATOM 2081 O O . THR A 1 267 ? 2.877 2.158 -3.571 1.00 91.56 267 THR A O 1
ATOM 2084 N N . VAL A 1 268 ? 0.891 1.637 -4.472 1.00 87.94 268 VAL A N 1
ATOM 2085 C CA . VAL A 1 268 ? 0.191 1.500 -3.192 1.00 87.94 268 VAL A CA 1
ATOM 2086 C C . VAL A 1 268 ? 0.691 0.290 -2.400 1.00 87.94 268 VAL A C 1
ATOM 2088 O O . VAL A 1 268 ? 0.706 0.333 -1.170 1.00 87.94 268 VAL A O 1
ATOM 2091 N N . GLU A 1 269 ? 1.153 -0.768 -3.070 1.00 89.00 269 GLU A N 1
ATOM 2092 C CA . GLU A 1 269 ? 1.760 -1.947 -2.441 1.00 89.00 269 GLU A CA 1
ATOM 2093 C C . GLU A 1 269 ? 3.022 -1.595 -1.666 1.00 89.00 269 GLU A C 1
ATOM 2095 O O . GLU A 1 269 ? 3.187 -2.045 -0.533 1.00 89.00 269 GLU A O 1
ATOM 2100 N N . GLU A 1 270 ? 3.890 -0.769 -2.250 1.00 91.94 270 GLU A N 1
ATOM 2101 C CA . GLU A 1 270 ? 5.103 -0.288 -1.588 1.00 91.94 270 GLU A CA 1
ATOM 2102 C C . GLU A 1 270 ? 4.750 0.492 -0.317 1.00 91.94 270 GLU A C 1
ATOM 2104 O O . GLU A 1 270 ? 5.287 0.181 0.745 1.00 91.94 270 GLU A O 1
ATOM 2109 N N . ILE A 1 271 ? 3.784 1.418 -0.392 1.00 90.31 271 ILE A N 1
ATOM 2110 C CA . ILE A 1 271 ? 3.306 2.186 0.773 1.00 90.31 271 ILE A CA 1
ATOM 2111 C C . ILE A 1 271 ? 2.731 1.247 1.845 1.00 90.31 271 ILE A C 1
ATOM 2113 O O . ILE A 1 271 ? 3.032 1.372 3.032 1.00 90.31 271 ILE A O 1
ATOM 2117 N N . THR A 1 272 ? 1.896 0.296 1.424 1.00 87.94 272 THR A N 1
ATOM 2118 C CA . THR A 1 272 ? 1.154 -0.606 2.314 1.00 87.94 272 THR A CA 1
ATOM 2119 C C . THR A 1 272 ? 2.099 -1.541 3.056 1.00 87.94 272 THR A C 1
ATOM 2121 O O . THR A 1 272 ? 2.028 -1.659 4.280 1.00 87.94 272 THR A O 1
ATOM 2124 N N . LEU A 1 273 ? 3.016 -2.183 2.331 1.00 90.50 273 LEU A N 1
ATOM 2125 C CA . LEU A 1 273 ? 4.006 -3.067 2.930 1.00 90.50 273 LEU A CA 1
ATOM 2126 C C . LEU A 1 273 ? 4.988 -2.296 3.799 1.00 90.50 273 LEU A C 1
ATOM 2128 O O . LEU A 1 273 ? 5.336 -2.793 4.862 1.00 90.50 273 LEU A O 1
ATOM 2132 N N . GLN A 1 274 ? 5.404 -1.091 3.399 1.00 90.06 274 GLN A N 1
ATOM 2133 C CA . GLN A 1 274 ? 6.316 -0.278 4.202 1.00 90.06 274 GLN A CA 1
ATOM 2134 C C . GLN A 1 274 ? 5.777 -0.096 5.623 1.00 90.06 274 GLN A C 1
ATOM 2136 O O . GLN A 1 274 ? 6.478 -0.394 6.589 1.00 90.06 274 GLN A O 1
ATOM 2141 N N . ASP A 1 275 ? 4.524 0.329 5.767 1.00 87.56 275 ASP A N 1
ATOM 2142 C CA . ASP A 1 275 ? 3.965 0.589 7.093 1.00 87.56 275 ASP A CA 1
ATOM 2143 C C . ASP A 1 275 ? 3.696 -0.698 7.880 1.00 87.56 275 ASP A C 1
ATOM 2145 O O . ASP A 1 275 ? 3.951 -0.763 9.086 1.00 87.56 275 ASP A O 1
ATOM 2149 N N . PHE A 1 276 ? 3.211 -1.745 7.210 1.00 90.31 276 PHE A N 1
ATOM 2150 C CA . PHE A 1 276 ? 2.933 -3.012 7.877 1.00 90.31 276 PHE A CA 1
ATOM 2151 C C . PHE A 1 276 ? 4.200 -3.758 8.303 1.00 90.31 276 PHE A C 1
ATOM 2153 O O . PHE A 1 276 ? 4.194 -4.395 9.355 1.00 90.31 276 PHE A O 1
ATOM 2160 N N . LEU A 1 277 ? 5.296 -3.663 7.548 1.00 91.81 277 LEU A N 1
ATOM 2161 C CA . LEU A 1 277 ? 6.579 -4.242 7.945 1.00 91.81 277 LEU A CA 1
ATOM 2162 C C . LEU A 1 277 ? 7.172 -3.526 9.160 1.00 91.81 277 LEU A C 1
ATOM 2164 O O . LEU A 1 277 ? 7.719 -4.191 10.037 1.00 91.81 277 LEU A O 1
ATOM 2168 N N . VAL A 1 278 ? 7.017 -2.200 9.256 1.00 90.56 278 VAL A N 1
ATOM 2169 C CA . VAL A 1 278 ? 7.428 -1.431 10.445 1.00 90.56 278 VAL A CA 1
ATOM 2170 C C . VAL A 1 278 ? 6.636 -1.875 11.678 1.00 90.56 278 VAL A C 1
ATOM 2172 O O . VAL A 1 278 ? 7.215 -2.082 12.747 1.00 90.56 278 VAL A O 1
ATOM 2175 N N . LEU A 1 279 ? 5.321 -2.076 11.536 1.00 91.50 279 LEU A N 1
ATOM 2176 C CA . LEU A 1 279 ? 4.497 -2.647 12.602 1.00 91.50 279 LEU A CA 1
ATOM 2177 C C . LEU A 1 279 ? 4.962 -4.061 12.969 1.00 91.50 279 LEU A C 1
ATOM 2179 O O . LEU A 1 279 ? 5.177 -4.339 14.146 1.00 91.50 279 LEU A O 1
ATOM 2183 N N . LEU A 1 280 ? 5.132 -4.947 11.986 1.00 94.19 280 LEU A N 1
ATOM 2184 C CA . LEU A 1 280 ? 5.538 -6.333 12.216 1.00 94.19 280 LEU A CA 1
ATOM 2185 C C . LEU A 1 280 ? 6.879 -6.416 12.950 1.00 94.19 280 LEU A C 1
ATOM 2187 O O . LEU A 1 280 ? 7.016 -7.201 13.884 1.00 94.19 280 LEU A O 1
ATOM 2191 N N . GLU A 1 281 ? 7.846 -5.587 12.559 1.00 92.25 281 GLU A N 1
ATOM 2192 C CA . GLU A 1 281 ? 9.141 -5.476 13.225 1.00 92.25 281 GLU A CA 1
ATOM 2193 C C . GLU A 1 281 ? 8.984 -5.053 14.689 1.00 92.25 281 GLU A C 1
ATOM 2195 O O . GLU A 1 281 ? 9.529 -5.702 15.583 1.00 92.25 281 GLU A O 1
ATOM 2200 N N . ARG A 1 282 ? 8.177 -4.019 14.956 1.00 91.81 282 ARG A N 1
ATOM 2201 C CA . ARG A 1 282 ? 7.890 -3.566 16.323 1.00 91.81 282 ARG A CA 1
ATOM 2202 C C . ARG A 1 282 ? 7.245 -4.669 17.167 1.00 91.81 282 ARG A C 1
ATOM 2204 O O . ARG A 1 282 ? 7.652 -4.874 18.309 1.00 91.81 282 ARG A O 1
ATOM 2211 N N . LEU A 1 283 ? 6.260 -5.384 16.620 1.00 92.69 283 LEU A N 1
ATOM 2212 C CA . LEU A 1 283 ? 5.594 -6.488 17.320 1.00 92.69 283 LEU A CA 1
ATOM 2213 C C . LEU A 1 283 ? 6.570 -7.645 17.579 1.00 92.69 283 LEU A C 1
ATOM 2215 O O . LEU A 1 283 ? 6.585 -8.191 18.678 1.00 92.69 283 LEU A O 1
ATOM 2219 N N . HIS A 1 284 ? 7.414 -7.999 16.605 1.00 92.62 284 HIS A N 1
ATOM 2220 C CA . HIS A 1 284 ? 8.390 -9.082 16.749 1.00 92.62 284 HIS A CA 1
ATOM 2221 C C . HIS A 1 284 ? 9.407 -8.808 17.864 1.00 92.62 284 HIS A C 1
ATOM 2223 O O . HIS A 1 284 ? 9.727 -9.709 18.638 1.00 92.62 284 HIS A O 1
ATOM 2229 N N . PHE A 1 285 ? 9.877 -7.564 17.978 1.00 90.56 285 PHE A N 1
ATOM 2230 C CA . PHE A 1 285 ? 10.836 -7.159 19.007 1.00 90.56 285 PHE A CA 1
ATOM 2231 C C . PHE A 1 285 ? 10.194 -6.718 20.329 1.00 90.56 285 PHE A C 1
ATOM 2233 O O . PHE A 1 285 ? 10.901 -6.272 21.232 1.00 90.56 285 PHE A O 1
ATOM 2240 N N . THR A 1 286 ? 8.875 -6.860 20.485 1.00 90.56 286 THR A N 1
ATOM 2241 C CA . THR A 1 286 ? 8.214 -6.624 21.773 1.00 90.56 286 THR A CA 1
ATOM 2242 C C . THR A 1 286 ? 8.566 -7.760 22.737 1.00 90.56 286 THR A C 1
ATOM 2244 O O . THR A 1 286 ? 8.076 -8.882 22.609 1.00 90.56 286 THR A O 1
ATOM 2247 N N . THR A 1 287 ? 9.443 -7.465 23.699 1.00 78.06 287 THR A N 1
ATOM 2248 C CA . THR A 1 287 ? 9.969 -8.434 24.676 1.00 78.06 287 THR A CA 1
ATOM 2249 C C . THR A 1 287 ? 9.105 -8.574 25.928 1.00 78.06 287 THR A C 1
ATOM 2251 O O . THR A 1 287 ? 9.145 -9.620 26.570 1.00 78.06 287 THR A O 1
ATOM 2254 N N . ASP A 1 288 ? 8.300 -7.558 26.254 1.00 86.25 288 ASP A N 1
ATOM 2255 C CA . ASP A 1 288 ? 7.382 -7.562 27.394 1.00 86.25 288 ASP A CA 1
ATOM 2256 C C . ASP A 1 288 ? 5.963 -7.163 26.959 1.00 86.25 288 ASP A C 1
ATOM 2258 O O . ASP A 1 288 ? 5.606 -5.989 26.831 1.00 86.25 288 ASP A O 1
ATOM 2262 N N . TRP A 1 289 ? 5.134 -8.181 26.730 1.00 87.81 289 TRP A N 1
ATOM 2263 C CA . TRP A 1 289 ? 3.731 -8.007 26.356 1.00 87.81 289 TRP A CA 1
ATOM 2264 C C . TRP A 1 289 ? 2.839 -7.558 27.518 1.00 87.81 289 TRP A C 1
ATOM 2266 O O . TRP A 1 289 ? 1.762 -7.011 27.270 1.00 87.81 289 TRP A O 1
ATOM 2276 N N . ALA A 1 290 ? 3.261 -7.768 28.769 1.00 87.44 290 ALA A N 1
ATOM 2277 C CA . ALA A 1 290 ? 2.544 -7.236 29.922 1.00 87.44 290 ALA A CA 1
ATOM 2278 C C . ALA A 1 290 ? 2.725 -5.716 29.980 1.00 87.44 290 ALA A C 1
ATOM 2280 O O . ALA A 1 290 ? 1.736 -4.986 30.037 1.00 87.44 290 ALA A O 1
ATOM 2281 N N . LEU A 1 291 ? 3.962 -5.242 29.816 1.00 87.06 291 LEU A N 1
ATOM 2282 C CA . LEU A 1 291 ? 4.264 -3.815 29.742 1.00 87.06 291 LEU A CA 1
ATOM 2283 C C . LEU A 1 291 ? 3.594 -3.141 28.536 1.00 87.06 291 LEU A C 1
ATOM 2285 O O . LEU A 1 291 ? 3.013 -2.065 28.679 1.00 87.06 291 LEU A O 1
ATOM 2289 N N . TYR A 1 292 ? 3.608 -3.784 27.360 1.00 87.62 292 TYR A N 1
ATOM 2290 C CA . TYR A 1 292 ? 2.891 -3.280 26.181 1.00 87.62 292 TYR A CA 1
ATOM 2291 C C . TYR A 1 292 ? 1.410 -3.031 26.492 1.00 87.62 292 TYR A C 1
ATOM 2293 O O . TYR A 1 292 ? 0.877 -1.981 26.136 1.00 87.62 292 TYR A O 1
ATOM 2301 N N . ARG A 1 293 ? 0.753 -3.969 27.186 1.00 87.44 293 ARG A N 1
ATOM 2302 C CA . ARG A 1 293 ? -0.653 -3.846 27.589 1.00 87.44 293 ARG A CA 1
ATOM 2303 C C . ARG A 1 293 ? -0.888 -2.709 28.587 1.00 87.44 293 ARG A C 1
ATOM 2305 O O . ARG A 1 293 ? -1.944 -2.090 28.541 1.00 87.44 293 ARG A O 1
ATOM 2312 N N . GLU A 1 294 ? 0.047 -2.451 29.494 1.00 86.75 294 GLU A N 1
ATOM 2313 C CA . GLU A 1 294 ? -0.079 -1.369 30.480 1.00 86.75 294 GLU A CA 1
ATOM 2314 C C . GLU A 1 294 ? 0.100 0.020 29.855 1.00 86.75 294 GLU A C 1
ATOM 2316 O O . GLU A 1 294 ? -0.561 0.975 30.261 1.00 86.75 294 GLU A O 1
ATOM 2321 N N . GLN A 1 295 ? 0.984 0.140 28.862 1.00 87.00 295 GLN A N 1
ATOM 2322 C CA . GLN A 1 295 ? 1.368 1.427 28.273 1.00 87.00 295 GLN A CA 1
ATOM 2323 C C . GLN A 1 295 ? 0.593 1.783 27.000 1.00 87.00 295 GLN A C 1
ATOM 2325 O O . GLN A 1 295 ? 0.464 2.962 26.660 1.00 87.00 295 GLN A O 1
ATOM 2330 N N . THR A 1 296 ? 0.072 0.786 26.284 1.00 87.00 296 THR A N 1
ATOM 2331 C CA . THR A 1 296 ? -0.661 1.00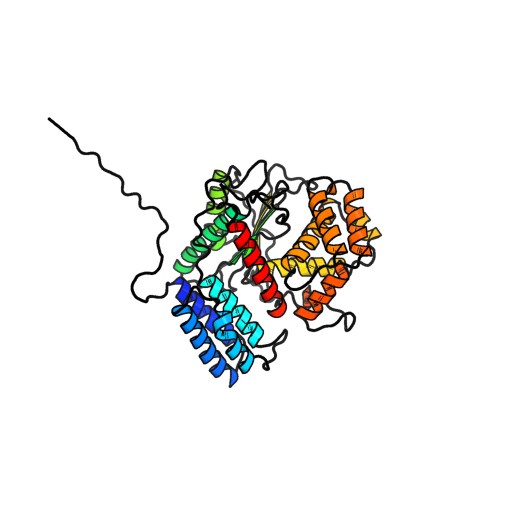0 25.035 1.00 87.00 296 THR A CA 1
ATOM 2332 C C . THR A 1 296 ? -2.135 1.191 25.330 1.00 87.00 296 THR A C 1
ATOM 2334 O O . THR A 1 296 ? -2.802 0.330 25.896 1.00 87.00 296 THR A O 1
ATOM 2337 N N . LYS A 1 297 ? -2.681 2.322 24.896 1.00 89.88 297 LYS A N 1
ATOM 2338 C CA . LYS A 1 297 ? -4.115 2.577 24.996 1.00 89.88 297 LYS A CA 1
ATOM 2339 C C . LYS A 1 297 ? -4.890 1.592 24.116 1.00 89.88 297 LYS A C 1
ATOM 2341 O O . LYS A 1 297 ? -4.496 1.322 22.983 1.00 89.88 297 LYS A O 1
ATOM 2346 N N . ASP A 1 298 ? -6.046 1.133 24.593 1.00 88.56 298 ASP A N 1
ATOM 2347 C CA . ASP A 1 298 ? -6.823 0.067 23.942 1.00 88.56 298 ASP A CA 1
ATOM 2348 C C . ASP A 1 298 ? -7.132 0.335 22.464 1.00 88.56 298 ASP A C 1
ATOM 2350 O O . ASP A 1 298 ? -7.137 -0.580 21.645 1.00 88.56 298 ASP A O 1
ATOM 2354 N N . VAL A 1 299 ? -7.390 1.591 22.089 1.00 85.56 299 VAL A N 1
ATOM 2355 C CA . VAL A 1 299 ? -7.658 1.944 20.689 1.00 85.56 299 VAL A CA 1
ATOM 2356 C C . VAL A 1 299 ? -6.444 1.724 19.783 1.00 85.56 299 VAL A C 1
ATOM 2358 O O . VAL A 1 299 ? -6.624 1.270 18.656 1.00 85.56 299 VAL A O 1
ATOM 2361 N N . ASP A 1 300 ? -5.232 1.992 20.271 1.00 87.94 300 ASP A N 1
ATOM 2362 C CA . ASP A 1 300 ? -3.995 1.778 19.519 1.00 87.94 300 ASP A CA 1
ATOM 2363 C C . ASP A 1 300 ? -3.682 0.281 19.432 1.00 87.94 300 ASP A C 1
ATOM 2365 O O . ASP A 1 300 ? -3.417 -0.220 18.344 1.00 87.94 300 ASP A O 1
ATOM 2369 N N . ALA A 1 301 ? -3.870 -0.468 20.524 1.00 90.44 301 ALA A N 1
ATOM 2370 C CA . ALA A 1 301 ? -3.731 -1.926 20.514 1.00 90.44 301 ALA A CA 1
ATOM 2371 C C . ALA A 1 301 ? -4.739 -2.617 19.569 1.00 90.44 301 ALA A C 1
ATOM 2373 O O . ALA A 1 301 ? -4.419 -3.636 18.953 1.00 90.44 301 ALA A O 1
ATOM 2374 N N . ARG A 1 302 ? -5.956 -2.068 19.411 1.00 88.94 302 ARG A N 1
ATOM 2375 C CA . ARG A 1 302 ? -6.919 -2.533 18.393 1.00 88.94 302 ARG A CA 1
ATOM 2376 C C . ARG A 1 302 ? -6.438 -2.251 16.974 1.00 88.94 302 ARG A C 1
ATOM 2378 O O . ARG A 1 302 ? -6.623 -3.107 16.112 1.00 88.94 302 ARG A O 1
ATOM 2385 N N . PHE A 1 303 ? -5.861 -1.075 16.721 1.00 86.31 303 PHE A N 1
ATOM 2386 C CA . PHE A 1 303 ? -5.333 -0.738 15.398 1.00 86.31 303 PHE A CA 1
ATOM 2387 C C . PHE A 1 303 ? -4.121 -1.584 15.037 1.00 86.31 303 PHE A C 1
ATOM 2389 O O . PHE A 1 303 ? -4.074 -2.096 13.925 1.00 86.31 303 PHE A O 1
ATOM 2396 N N . ASP A 1 304 ? -3.216 -1.817 15.982 1.00 90.62 304 ASP A N 1
ATOM 2397 C CA . ASP A 1 304 ? -2.083 -2.719 15.797 1.00 90.62 304 ASP A CA 1
ATOM 2398 C C . ASP A 1 304 ? -2.554 -4.128 15.414 1.00 90.62 304 ASP A C 1
ATOM 2400 O O . ASP A 1 304 ? -2.038 -4.720 14.468 1.00 90.62 304 ASP A O 1
ATOM 2404 N N . LEU A 1 305 ? -3.583 -4.652 16.094 1.00 91.25 305 LEU A N 1
ATOM 2405 C CA . LEU A 1 305 ? -4.136 -5.967 15.768 1.00 91.25 305 LEU A CA 1
ATOM 2406 C C . LEU A 1 305 ? -4.786 -5.955 14.380 1.00 91.25 305 LEU A C 1
ATOM 2408 O O . LEU A 1 305 ? -4.585 -6.871 13.589 1.00 91.25 305 LEU A O 1
ATOM 2412 N N . GLN A 1 306 ? -5.542 -4.906 14.059 1.00 87.88 306 GLN A N 1
ATOM 2413 C CA . GLN A 1 306 ? -6.180 -4.750 12.754 1.00 87.88 306 GLN A CA 1
ATOM 2414 C C . GLN A 1 306 ? -5.154 -4.679 11.614 1.00 87.88 306 GLN A C 1
ATOM 2416 O O . GLN A 1 306 ? -5.352 -5.307 10.573 1.00 87.88 306 GLN A O 1
ATOM 2421 N N . ASP A 1 307 ? -4.068 -3.932 11.794 1.00 88.44 307 ASP A N 1
ATOM 2422 C CA . ASP A 1 307 ? -3.012 -3.763 10.797 1.00 88.44 307 ASP A CA 1
ATOM 2423 C C . ASP A 1 307 ? -2.159 -5.038 10.672 1.00 88.44 307 ASP A C 1
ATOM 2425 O O . ASP A 1 307 ? -1.845 -5.447 9.555 1.00 88.44 307 ASP A O 1
ATOM 2429 N N . PHE A 1 308 ? -1.905 -5.762 11.770 1.00 92.00 308 PHE A N 1
ATOM 2430 C CA . PHE A 1 308 ? -1.290 -7.095 11.730 1.00 92.00 308 PHE A CA 1
ATOM 2431 C C . PHE A 1 308 ? -2.143 -8.105 10.944 1.00 92.00 308 PHE A C 1
ATOM 2433 O O . PHE A 1 308 ? -1.637 -8.846 10.098 1.00 92.00 308 PHE A O 1
ATOM 2440 N N . ILE A 1 309 ? -3.455 -8.121 11.179 1.00 89.62 309 ILE A N 1
ATOM 2441 C CA . ILE A 1 309 ? -4.386 -8.983 10.442 1.00 89.62 309 ILE A CA 1
ATOM 2442 C C . ILE A 1 309 ? -4.485 -8.566 8.967 1.00 89.62 309 ILE A C 1
ATOM 2444 O O . ILE A 1 309 ? -4.556 -9.422 8.084 1.00 89.62 309 ILE A O 1
ATOM 2448 N N . SER A 1 310 ? -4.440 -7.263 8.684 1.00 86.56 310 SER A N 1
ATOM 2449 C CA . SER A 1 310 ? -4.430 -6.736 7.315 1.00 86.56 310 SER A CA 1
ATOM 2450 C C . SER A 1 310 ? -3.175 -7.172 6.561 1.00 86.56 310 SER A C 1
ATOM 2452 O O . SER A 1 310 ? -3.284 -7.643 5.430 1.00 86.56 310 SER A O 1
ATOM 2454 N N . LEU A 1 311 ? -2.003 -7.101 7.201 1.00 90.12 311 LEU A N 1
ATOM 2455 C CA . LEU A 1 311 ? -0.750 -7.595 6.635 1.00 90.12 311 LEU A CA 1
ATOM 2456 C C . LEU A 1 311 ? -0.857 -9.068 6.245 1.00 90.12 311 LEU A C 1
ATOM 2458 O O . LEU A 1 311 ? -0.530 -9.417 5.116 1.00 90.12 311 LEU A O 1
ATOM 2462 N N . ASN A 1 312 ? -1.365 -9.911 7.149 1.00 90.06 312 ASN A N 1
ATOM 2463 C CA . ASN A 1 312 ? -1.535 -11.344 6.903 1.00 90.06 312 ASN A CA 1
ATOM 2464 C C . ASN A 1 312 ? -2.372 -11.645 5.659 1.00 90.06 312 ASN A C 1
ATOM 2466 O O . ASN A 1 312 ? -2.111 -12.640 4.993 1.00 90.06 312 ASN A O 1
ATOM 2470 N N . HIS A 1 313 ? -3.361 -10.807 5.349 1.00 85.31 313 HIS A N 1
ATOM 2471 C CA . HIS A 1 313 ? -4.181 -10.966 4.153 1.00 85.31 313 HIS A CA 1
ATOM 2472 C C . HIS A 1 313 ? -3.439 -10.533 2.884 1.00 85.31 313 HIS A C 1
ATOM 2474 O O . HIS A 1 313 ? -3.410 -11.255 1.891 1.00 85.31 313 HIS A O 1
ATOM 2480 N N . VAL A 1 314 ? -2.798 -9.363 2.935 1.00 85.81 314 VAL A N 1
ATOM 2481 C CA . VAL A 1 314 ? -2.070 -8.784 1.796 1.00 85.81 314 VAL A CA 1
ATOM 2482 C C . VAL A 1 314 ? -0.895 -9.671 1.368 1.00 85.81 314 VAL A C 1
ATOM 2484 O O . VAL A 1 314 ? -0.571 -9.736 0.184 1.00 85.81 314 VAL A O 1
ATOM 2487 N N . VAL A 1 315 ? -0.289 -10.396 2.311 1.00 90.50 315 VAL A N 1
ATOM 2488 C CA . VAL A 1 315 ? 0.850 -11.292 2.064 1.00 90.50 315 VAL A CA 1
ATOM 2489 C C . VAL A 1 315 ? 0.463 -12.766 1.912 1.00 90.50 315 VAL A C 1
ATOM 2491 O O . VAL A 1 315 ? 1.342 -13.614 1.994 1.00 90.50 315 VAL A O 1
ATOM 2494 N N . GLU A 1 316 ? -0.804 -13.111 1.653 1.00 87.31 316 GLU A N 1
ATOM 2495 C CA . GLU A 1 316 ? -1.236 -14.513 1.440 1.00 87.31 316 GLU A CA 1
ATOM 2496 C C . GLU A 1 316 ? -0.479 -15.228 0.312 1.00 87.31 316 GLU A C 1
ATOM 2498 O O . GLU A 1 316 ? -0.214 -16.423 0.408 1.00 87.31 316 GLU A O 1
ATOM 2503 N N . GLY A 1 317 ? -0.054 -14.496 -0.722 1.00 85.44 317 GLY A N 1
ATOM 2504 C CA . GLY A 1 317 ? 0.805 -15.033 -1.784 1.00 85.44 317 GLY A CA 1
ATOM 2505 C C . GLY A 1 317 ? 2.252 -15.322 -1.351 1.00 85.44 317 GLY A C 1
ATOM 2506 O O . GLY A 1 317 ? 3.048 -15.788 -2.162 1.00 85.44 317 GLY A O 1
ATOM 2507 N N . VAL A 1 318 ? 2.609 -15.012 -0.101 1.00 91.69 318 VAL A N 1
ATOM 2508 C CA . VAL A 1 318 ? 3.956 -15.148 0.476 1.00 91.69 318 VAL A CA 1
ATOM 2509 C C . VAL A 1 318 ? 3.942 -16.030 1.727 1.00 91.69 318 VAL A C 1
ATOM 2511 O O . VAL A 1 318 ? 4.783 -16.914 1.867 1.00 91.69 318 VAL A O 1
ATOM 2514 N N . TYR A 1 319 ? 2.996 -15.795 2.637 1.00 93.50 319 TYR A N 1
ATOM 2515 C CA . TYR A 1 319 ? 2.834 -16.517 3.893 1.00 93.50 319 TYR A CA 1
ATOM 2516 C C . TYR A 1 319 ? 1.551 -17.341 3.873 1.00 93.50 319 TYR A C 1
ATOM 2518 O O . TYR A 1 319 ? 0.445 -16.797 3.880 1.00 93.50 319 TYR A O 1
ATOM 2526 N N . GLN A 1 320 ? 1.704 -18.663 3.913 1.00 91.19 320 GLN A N 1
ATOM 2527 C CA . GLN A 1 320 ? 0.584 -19.574 4.087 1.00 91.19 320 GLN A CA 1
ATOM 2528 C C . GLN A 1 320 ? 0.343 -19.812 5.578 1.00 91.19 320 GLN A C 1
ATOM 2530 O O . GLN A 1 320 ? 1.181 -20.392 6.268 1.00 91.19 320 GLN A O 1
ATOM 2535 N N . ARG A 1 321 ? -0.819 -19.373 6.062 1.00 92.69 321 ARG A N 1
ATOM 2536 C CA . ARG A 1 321 ? -1.241 -19.581 7.450 1.00 92.69 321 ARG A CA 1
ATOM 2537 C C . ARG A 1 321 ? -1.500 -21.055 7.741 1.00 92.69 321 ARG A C 1
ATOM 2539 O O . ARG A 1 321 ? -1.988 -21.798 6.887 1.00 92.69 321 ARG A O 1
ATOM 2546 N N . SER A 1 322 ? -1.220 -21.461 8.974 1.00 94.12 322 SER A N 1
ATOM 2547 C CA . SER A 1 322 ? -1.658 -22.759 9.497 1.00 94.12 322 SER A CA 1
ATOM 2548 C C . SER A 1 322 ? -3.179 -22.798 9.714 1.00 94.12 322 SER A C 1
ATOM 2550 O O . SER A 1 322 ? -3.842 -21.763 9.775 1.00 94.12 322 SER A O 1
ATOM 2552 N N . ALA A 1 323 ? -3.744 -23.998 9.886 1.00 95.25 323 ALA A N 1
ATOM 2553 C CA . ALA A 1 323 ? -5.176 -24.159 10.159 1.00 95.25 323 ALA A CA 1
ATOM 2554 C C . ALA A 1 323 ? -5.624 -23.454 11.455 1.00 95.25 323 ALA A C 1
ATOM 2556 O O . ALA A 1 323 ? -6.731 -22.921 11.518 1.00 95.25 323 ALA A O 1
ATOM 2557 N N . ASP A 1 324 ? -4.764 -23.425 12.476 1.00 94.81 324 ASP A N 1
ATOM 2558 C CA . ASP A 1 324 ? -5.060 -22.747 13.740 1.00 94.81 324 ASP A CA 1
ATOM 2559 C C . ASP A 1 324 ? -4.968 -21.221 13.608 1.00 94.81 324 ASP A C 1
ATOM 2561 O O . ASP A 1 324 ? -5.818 -20.512 14.143 1.00 94.81 324 ASP A O 1
ATOM 2565 N N . GLU A 1 325 ? -3.995 -20.709 12.846 1.00 95.31 325 GLU A N 1
ATOM 2566 C CA . GLU A 1 325 ? -3.909 -19.278 12.517 1.00 95.31 325 GLU A CA 1
ATOM 2567 C C . GLU A 1 325 ? -5.112 -18.821 11.683 1.00 95.31 325 GLU A C 1
ATOM 2569 O O . GLU A 1 325 ? -5.646 -17.741 11.924 1.00 95.31 325 GLU A O 1
ATOM 2574 N N . GLU A 1 326 ? -5.586 -19.642 10.741 1.00 94.12 326 GLU A N 1
ATOM 2575 C CA . GLU A 1 326 ? -6.788 -19.337 9.960 1.00 94.12 326 GLU A CA 1
ATOM 2576 C C . GLU A 1 326 ? -8.049 -19.336 10.837 1.00 94.12 326 GLU A C 1
ATOM 2578 O O . GLU A 1 326 ? -8.873 -18.427 10.732 1.00 94.12 326 GLU A O 1
ATOM 2583 N N . ARG A 1 327 ? -8.191 -20.296 11.762 1.00 94.75 327 ARG A N 1
ATOM 2584 C CA . ARG A 1 327 ? -9.304 -20.296 12.728 1.00 94.75 327 ARG A CA 1
ATOM 2585 C C . ARG A 1 327 ? -9.284 -19.028 13.587 1.00 94.75 327 ARG A C 1
ATOM 2587 O O . ARG A 1 327 ? -10.295 -18.335 13.683 1.00 94.75 327 ARG A O 1
ATOM 2594 N N . LEU A 1 328 ? -8.121 -18.691 14.144 1.00 95.25 328 LEU A N 1
ATOM 2595 C CA . LEU A 1 328 ? -7.932 -17.495 14.962 1.00 95.25 328 LEU A CA 1
ATOM 2596 C C . LEU A 1 328 ? -8.207 -16.206 14.169 1.00 95.25 328 LEU A C 1
ATOM 2598 O O . LEU A 1 328 ? -8.841 -15.283 14.677 1.00 95.25 328 LEU A O 1
ATOM 2602 N N . LEU A 1 329 ? -7.781 -16.144 12.905 1.00 91.75 329 LEU A N 1
ATOM 2603 C CA . LEU A 1 329 ? -8.079 -15.037 11.997 1.00 91.75 329 LEU A CA 1
ATOM 2604 C C . LEU A 1 329 ? -9.590 -14.813 11.856 1.00 91.75 329 LEU A C 1
ATOM 2606 O O . LEU A 1 329 ? -10.047 -13.669 11.916 1.00 91.75 329 LEU A O 1
ATOM 2610 N N . VAL A 1 330 ? -10.357 -15.887 11.649 1.00 89.44 330 VAL A N 1
ATOM 2611 C CA . VAL A 1 330 ? -11.820 -15.827 11.511 1.00 89.44 330 VAL A CA 1
ATOM 2612 C C . VAL A 1 330 ? -12.468 -15.329 12.806 1.00 89.44 330 VAL A C 1
ATOM 2614 O O . VAL A 1 330 ? -13.281 -14.405 12.756 1.00 89.44 330 VAL A O 1
ATOM 2617 N N . GLU A 1 331 ? -12.053 -15.851 13.961 1.00 93.06 331 GLU A N 1
ATOM 2618 C CA . GLU A 1 331 ? -12.555 -15.419 15.274 1.00 93.06 331 GLU A CA 1
ATOM 2619 C C . GLU A 1 331 ? -12.277 -13.931 15.542 1.00 93.06 331 GLU A C 1
ATOM 2621 O O . GLU A 1 331 ? -13.175 -13.180 15.937 1.00 93.06 331 GLU A O 1
ATOM 2626 N N . ILE A 1 332 ? -11.054 -13.467 15.255 1.00 91.31 332 ILE A N 1
ATOM 2627 C CA . ILE A 1 332 ? -10.675 -12.056 15.395 1.00 91.31 332 ILE A CA 1
ATOM 2628 C C . ILE A 1 332 ? -11.531 -11.181 14.470 1.00 91.31 332 ILE A C 1
ATOM 2630 O O . ILE A 1 332 ? -12.081 -10.168 14.914 1.00 91.31 332 ILE A O 1
ATOM 2634 N N . LYS A 1 333 ? -11.686 -11.568 13.195 1.00 86.94 333 LYS A N 1
ATOM 2635 C CA . LYS A 1 333 ? -12.523 -10.851 12.215 1.00 86.94 333 LYS A CA 1
ATOM 2636 C C . LYS A 1 333 ? -13.968 -10.709 12.697 1.00 86.94 333 LYS A C 1
ATOM 2638 O O . LYS A 1 333 ? -14.557 -9.638 12.536 1.00 86.94 333 LYS A O 1
ATOM 2643 N N . ASP A 1 334 ? -14.525 -11.749 13.308 1.00 86.62 334 ASP A N 1
ATOM 2644 C CA . ASP A 1 334 ? -15.871 -11.703 13.872 1.00 86.62 334 ASP A CA 1
ATOM 2645 C C . ASP A 1 334 ? -15.946 -10.830 15.125 1.00 86.62 334 ASP A C 1
ATOM 2647 O O . ASP A 1 334 ? -16.880 -10.037 15.257 1.00 86.62 334 ASP A O 1
ATOM 2651 N N . ALA A 1 335 ? -14.943 -10.875 16.003 1.00 89.00 335 ALA A N 1
ATOM 2652 C CA . ALA A 1 335 ? -14.894 -10.013 17.181 1.00 89.00 335 ALA A CA 1
ATOM 2653 C C . ALA A 1 335 ? -14.836 -8.523 16.828 1.00 89.00 335 ALA A C 1
ATOM 2655 O O . ALA A 1 335 ? -15.406 -7.683 17.540 1.00 89.00 335 ALA A O 1
ATOM 2656 N N . PHE A 1 336 ? -14.204 -8.178 15.702 1.00 84.88 336 PHE A N 1
ATOM 2657 C CA . PHE A 1 336 ? -14.190 -6.808 15.208 1.00 84.88 336 PHE A CA 1
ATOM 2658 C C . PHE A 1 336 ? -15.607 -6.249 14.994 1.00 84.88 336 PHE A C 1
ATOM 2660 O O . PHE A 1 336 ? -15.807 -5.066 15.244 1.00 84.88 336 PHE A O 1
ATOM 2667 N N . ARG A 1 337 ? -16.640 -7.072 14.744 1.00 79.00 337 ARG A N 1
ATOM 2668 C CA . ARG A 1 337 ? -18.050 -6.617 14.674 1.00 79.00 337 ARG A CA 1
ATOM 2669 C C . ARG A 1 337 ? -18.529 -5.838 15.908 1.00 79.00 337 ARG A C 1
ATOM 2671 O O . ARG A 1 337 ? -19.477 -5.063 15.802 1.00 79.00 337 ARG A O 1
ATOM 2678 N N . GLY A 1 338 ? -17.867 -5.972 17.057 1.00 81.62 338 GLY A N 1
ATOM 2679 C CA . GLY A 1 338 ? -18.028 -5.009 18.146 1.00 81.62 338 GLY A CA 1
ATOM 2680 C C . GLY A 1 338 ? -17.445 -5.443 19.482 1.00 81.62 338 GLY A C 1
ATOM 2681 O O . GLY A 1 338 ? -17.043 -4.584 20.268 1.00 81.62 338 GLY A O 1
ATOM 2682 N N . THR A 1 339 ? -17.358 -6.750 19.735 1.00 88.69 339 THR A N 1
ATOM 2683 C CA . THR A 1 339 ? -16.895 -7.296 21.020 1.00 88.69 339 THR A CA 1
ATOM 2684 C C . THR A 1 339 ? -15.417 -7.017 21.279 1.00 88.69 339 THR A C 1
ATOM 2686 O O . THR A 1 339 ? -15.023 -6.901 22.437 1.00 88.69 339 THR A O 1
ATOM 2689 N N . ILE A 1 340 ? -14.620 -6.787 20.227 1.00 89.00 340 ILE A N 1
ATOM 2690 C CA . ILE A 1 340 ? -13.202 -6.404 20.328 1.00 89.00 340 ILE A CA 1
ATOM 2691 C C . ILE A 1 340 ? -12.977 -5.108 21.123 1.00 89.00 340 ILE A C 1
ATOM 2693 O O . ILE A 1 340 ? -11.864 -4.824 21.555 1.00 89.00 340 ILE A O 1
ATOM 2697 N N . LYS A 1 341 ? -14.017 -4.282 21.312 1.00 86.00 341 LYS A N 1
ATOM 2698 C CA . LYS A 1 341 ? -13.927 -3.062 22.125 1.00 86.00 341 LYS A CA 1
ATOM 2699 C C . LYS A 1 341 ? -13.722 -3.360 23.607 1.00 86.00 341 LYS A C 1
ATOM 2701 O O . LYS A 1 341 ? -13.206 -2.499 24.311 1.00 86.00 341 LYS A O 1
ATOM 2706 N N . THR A 1 342 ? -14.116 -4.547 24.060 1.00 91.44 342 THR A N 1
ATOM 2707 C CA . THR A 1 342 ? -13.927 -4.999 25.435 1.00 91.44 342 THR A CA 1
ATOM 2708 C C . THR A 1 342 ? -12.452 -5.346 25.660 1.00 91.44 342 THR A C 1
ATOM 2710 O O . THR A 1 342 ? -11.948 -6.249 24.987 1.00 91.44 342 THR A O 1
ATOM 2713 N N . PRO A 1 343 ? -11.757 -4.719 26.630 1.00 91.25 343 PRO A N 1
ATOM 2714 C CA . PRO A 1 343 ? -10.324 -4.943 26.843 1.00 91.25 343 PRO A CA 1
ATOM 2715 C C . PRO A 1 343 ? -9.970 -6.419 27.063 1.00 91.25 343 PRO A C 1
ATOM 2717 O O . PRO A 1 343 ? -9.018 -6.928 26.481 1.00 91.25 343 PRO A O 1
ATOM 2720 N N . ALA A 1 344 ? -10.781 -7.147 27.837 1.00 93.06 344 ALA A N 1
ATOM 2721 C CA . ALA A 1 344 ? -10.569 -8.575 28.078 1.00 93.06 344 ALA A CA 1
ATOM 2722 C C . ALA A 1 344 ? -10.579 -9.414 26.784 1.00 93.06 344 ALA A C 1
ATOM 2724 O O . ALA A 1 344 ? -9.796 -10.352 26.660 1.00 93.06 344 ALA A O 1
ATOM 2725 N N . VAL A 1 345 ? -11.422 -9.052 25.811 1.00 95.00 345 VAL A N 1
ATOM 2726 C CA . VAL A 1 345 ? -11.509 -9.729 24.508 1.00 95.00 345 VAL A CA 1
ATOM 2727 C C . VAL A 1 345 ? -10.289 -9.383 23.652 1.00 95.00 345 VAL A C 1
ATOM 2729 O O . VAL A 1 345 ? -9.616 -10.283 23.158 1.00 95.00 345 VAL A O 1
ATOM 2732 N N . LEU A 1 346 ? -9.958 -8.091 23.532 1.00 93.44 346 LEU A N 1
ATOM 2733 C CA . LEU A 1 346 ? -8.791 -7.612 22.782 1.00 93.44 346 LEU A CA 1
ATOM 2734 C C . LEU A 1 346 ? -7.491 -8.280 23.242 1.00 93.44 346 LEU A C 1
ATOM 2736 O O . LEU A 1 346 ? -6.758 -8.851 22.437 1.00 93.44 346 LEU A O 1
ATOM 2740 N N . TYR A 1 347 ? -7.212 -8.225 24.544 1.00 94.50 347 TYR A N 1
ATOM 2741 C CA . TYR A 1 347 ? -5.981 -8.788 25.091 1.00 94.50 347 TYR A CA 1
ATOM 2742 C C . TYR A 1 347 ? -6.007 -10.322 25.136 1.00 94.50 347 TYR A C 1
ATOM 2744 O O . TYR A 1 347 ? -4.948 -10.948 25.095 1.00 94.50 347 TYR A O 1
ATOM 2752 N N . GLY A 1 348 ? -7.196 -10.935 25.152 1.00 95.56 348 GLY A N 1
ATOM 2753 C CA . GLY A 1 348 ? -7.366 -12.371 24.931 1.00 95.56 348 GLY A CA 1
ATOM 2754 C C . GLY A 1 348 ? -6.855 -12.805 23.555 1.00 95.56 348 GLY A C 1
ATOM 2755 O O . GLY A 1 348 ? -6.051 -13.735 23.472 1.00 95.56 348 GLY A O 1
ATOM 2756 N N . TYR A 1 349 ? -7.233 -12.086 22.493 1.00 96.06 349 TYR A N 1
ATOM 2757 C CA . TYR A 1 349 ? -6.745 -12.365 21.139 1.00 96.06 349 TYR A CA 1
ATOM 2758 C C . TYR A 1 349 ? -5.258 -12.070 20.971 1.00 96.06 349 TYR A C 1
ATOM 2760 O O . TYR A 1 349 ? -4.545 -12.897 20.407 1.00 96.06 349 TYR A O 1
ATOM 2768 N N . TRP A 1 350 ? -4.753 -10.957 21.518 1.00 95.06 350 TRP A N 1
ATOM 2769 C CA . TRP A 1 350 ? -3.308 -10.704 21.524 1.00 95.06 350 TRP A CA 1
ATOM 2770 C C . TRP A 1 350 ? -2.543 -11.864 22.159 1.00 95.06 350 TRP A C 1
ATOM 2772 O O . TRP A 1 350 ? -1.602 -12.378 21.563 1.00 95.06 350 TRP A O 1
ATOM 2782 N N . ARG A 1 351 ? -2.994 -12.360 23.316 1.00 94.69 351 ARG A N 1
ATOM 2783 C CA . ARG A 1 351 ? -2.374 -13.519 23.966 1.00 94.69 351 ARG A CA 1
ATOM 2784 C C . ARG A 1 351 ? -2.330 -14.747 23.047 1.00 94.69 351 ARG A C 1
ATOM 2786 O O . ARG A 1 351 ? -1.304 -15.419 23.005 1.00 94.69 351 ARG A O 1
ATOM 2793 N N . GLN A 1 352 ? -3.403 -15.038 22.314 1.00 96.50 352 GLN A N 1
ATOM 2794 C CA . GLN A 1 352 ? -3.446 -16.165 21.372 1.00 96.50 352 GLN A CA 1
ATOM 2795 C C . GLN A 1 352 ? -2.493 -15.967 20.179 1.00 96.50 352 GLN A C 1
ATOM 2797 O O . GLN A 1 352 ? -1.773 -16.898 19.811 1.00 96.50 352 GLN A O 1
ATOM 2802 N N . VAL A 1 353 ? -2.415 -14.752 19.625 1.00 95.69 353 VAL A N 1
ATOM 2803 C CA . VAL A 1 353 ? -1.460 -14.387 18.560 1.00 95.69 353 VAL A CA 1
ATOM 2804 C C . VAL A 1 353 ? -0.007 -14.584 19.017 1.00 95.69 353 VAL A C 1
ATOM 2806 O O . VAL A 1 353 ? 0.823 -15.079 18.256 1.00 95.69 353 VAL A O 1
ATOM 2809 N N . ILE A 1 354 ? 0.306 -14.248 20.272 1.00 93.12 354 ILE A N 1
ATOM 2810 C CA . ILE A 1 354 ? 1.659 -14.418 20.822 1.00 93.12 354 ILE A CA 1
ATOM 2811 C C . ILE A 1 354 ? 1.980 -15.884 21.112 1.00 93.12 354 ILE A C 1
ATOM 2813 O O . ILE A 1 354 ? 3.035 -16.365 20.705 1.00 93.12 354 ILE A O 1
ATOM 2817 N N . ILE A 1 355 ? 1.073 -16.619 21.761 1.00 93.88 355 ILE A N 1
ATOM 2818 C CA . ILE A 1 355 ? 1.294 -18.037 22.098 1.00 93.88 355 ILE A CA 1
ATOM 2819 C C . ILE A 1 355 ? 1.456 -18.895 20.835 1.00 93.88 355 ILE A C 1
ATOM 2821 O O . ILE A 1 355 ? 2.281 -19.806 20.822 1.00 93.88 355 ILE A O 1
ATOM 2825 N N . SER A 1 356 ? 0.729 -18.583 19.759 1.00 94.50 356 SER A N 1
ATOM 2826 C CA . SER A 1 356 ? 0.866 -19.269 18.463 1.00 94.50 356 SER A CA 1
ATOM 2827 C C . SER A 1 356 ? 2.166 -18.943 17.717 1.00 94.50 356 SER A C 1
ATOM 2829 O O . SER A 1 356 ? 2.461 -19.572 16.704 1.00 94.50 356 SER A O 1
ATOM 2831 N N . ARG A 1 357 ? 2.970 -17.985 18.210 1.00 94.56 357 ARG A N 1
ATOM 2832 C CA . ARG A 1 357 ? 4.182 -17.466 17.547 1.00 94.56 357 ARG A CA 1
ATOM 2833 C C . ARG A 1 357 ? 3.910 -16.904 16.148 1.00 94.56 357 ARG A C 1
ATOM 2835 O O . ARG A 1 357 ? 4.827 -16.809 15.334 1.00 94.56 357 ARG A O 1
ATOM 2842 N N . TRP A 1 358 ? 2.674 -16.492 15.875 1.00 96.44 358 TRP A N 1
ATOM 2843 C CA . TRP A 1 358 ? 2.243 -16.077 14.541 1.00 96.44 358 TRP A CA 1
ATOM 2844 C C . TRP A 1 358 ? 3.033 -14.860 14.033 1.00 96.44 358 TRP A C 1
ATOM 2846 O O . TRP A 1 358 ? 3.547 -14.874 12.915 1.00 96.44 358 TRP A O 1
ATOM 2856 N N . VAL A 1 359 ? 3.233 -13.845 14.885 1.00 95.50 359 VAL A N 1
ATOM 2857 C CA . VAL A 1 359 ? 4.068 -12.663 14.574 1.00 95.50 359 VAL A CA 1
ATOM 2858 C C . VAL A 1 359 ? 5.478 -13.073 14.150 1.00 95.50 359 VAL A C 1
ATOM 2860 O O . VAL A 1 359 ? 6.005 -12.578 13.158 1.00 95.50 359 VAL A O 1
ATOM 2863 N N . GLU A 1 360 ? 6.089 -13.998 14.889 1.00 94.44 360 GLU A N 1
ATOM 2864 C CA . GLU A 1 360 ? 7.449 -14.458 14.629 1.00 94.44 360 GLU A CA 1
ATOM 2865 C C . GLU A 1 360 ? 7.543 -15.284 13.340 1.00 94.44 360 GLU A C 1
ATOM 2867 O O . GLU A 1 360 ? 8.469 -15.085 12.555 1.00 94.44 360 GLU A O 1
ATOM 2872 N N . ASN A 1 361 ? 6.595 -16.191 13.099 1.00 95.31 361 ASN A N 1
ATOM 2873 C CA . ASN A 1 361 ? 6.569 -16.998 11.880 1.00 95.31 361 ASN A CA 1
ATOM 2874 C C . ASN A 1 361 ? 6.423 -16.110 10.638 1.00 95.31 361 ASN A C 1
ATOM 2876 O O . ASN A 1 361 ? 7.200 -16.252 9.693 1.00 95.31 361 ASN A O 1
ATOM 2880 N N . LEU A 1 362 ? 5.493 -15.150 10.676 1.00 95.69 362 LEU A N 1
ATOM 2881 C CA . LEU A 1 362 ? 5.307 -14.192 9.592 1.00 95.69 362 LEU A CA 1
ATOM 2882 C C . LEU A 1 362 ? 6.572 -13.353 9.365 1.00 95.69 362 LEU A C 1
ATOM 2884 O O . LEU A 1 362 ? 7.037 -13.247 8.232 1.00 95.69 362 LEU A O 1
ATOM 2888 N N . TYR A 1 363 ? 7.163 -12.808 10.434 1.00 95.31 363 TYR A N 1
ATOM 2889 C CA . TYR A 1 363 ? 8.392 -12.013 10.363 1.00 95.31 363 TYR A CA 1
ATOM 2890 C C . TYR A 1 363 ? 9.507 -12.745 9.612 1.00 95.31 363 TYR A C 1
ATOM 2892 O O . TYR A 1 363 ? 10.094 -12.197 8.679 1.00 95.31 363 TYR A O 1
ATOM 2900 N N . TRP A 1 364 ? 9.767 -14.005 9.964 1.00 95.25 364 TRP A N 1
ATOM 2901 C CA . TRP A 1 364 ? 10.852 -14.762 9.348 1.00 95.25 364 TRP A CA 1
ATOM 2902 C C . TRP A 1 364 ? 10.563 -15.218 7.920 1.00 95.25 364 TRP A C 1
ATOM 2904 O O . TRP A 1 364 ? 11.496 -15.272 7.122 1.00 95.25 364 TRP A O 1
ATOM 2914 N N . VAL A 1 365 ? 9.304 -15.490 7.564 1.00 95.25 365 VAL A N 1
ATOM 2915 C CA . VAL A 1 365 ? 8.941 -15.777 6.166 1.00 95.25 365 VAL A CA 1
ATOM 2916 C C . VAL A 1 365 ? 9.151 -14.543 5.291 1.00 95.25 365 VAL A C 1
ATOM 2918 O O . VAL A 1 365 ? 9.761 -14.641 4.226 1.00 95.25 365 VAL A O 1
ATOM 2921 N N . LEU A 1 366 ? 8.723 -13.363 5.753 1.00 94.75 366 LEU A N 1
ATOM 2922 C CA . LEU A 1 366 ? 8.951 -12.124 5.009 1.00 94.75 366 LEU A CA 1
ATOM 2923 C C . LEU A 1 366 ? 10.446 -11.775 4.932 1.00 94.75 366 LEU A C 1
ATOM 2925 O O . LEU A 1 366 ? 10.901 -11.302 3.892 1.00 94.75 366 LEU A O 1
ATOM 2929 N N . ALA A 1 367 ? 11.226 -12.052 5.982 1.00 93.50 367 ALA A N 1
ATOM 2930 C CA . ALA A 1 367 ? 12.673 -11.833 5.986 1.00 93.50 367 ALA A CA 1
ATOM 2931 C C . ALA A 1 367 ? 13.404 -12.741 4.985 1.00 93.50 367 ALA A C 1
ATOM 2933 O O . ALA A 1 367 ? 14.283 -12.269 4.262 1.00 93.50 367 ALA A O 1
ATOM 2934 N N . ASP A 1 368 ? 13.020 -14.014 4.883 1.00 93.00 368 ASP A N 1
ATOM 2935 C CA . ASP A 1 368 ? 13.592 -14.935 3.895 1.00 93.00 368 ASP A CA 1
ATOM 2936 C C . ASP A 1 368 ? 13.264 -14.486 2.462 1.00 93.00 368 ASP A C 1
ATOM 2938 O O . ASP A 1 368 ? 14.133 -14.391 1.598 1.00 93.00 368 ASP A O 1
ATOM 2942 N N . VAL A 1 369 ? 12.018 -14.090 2.209 1.00 92.12 369 VAL A N 1
ATOM 2943 C CA . VAL A 1 369 ? 11.588 -13.647 0.874 1.00 92.12 369 VAL A CA 1
ATOM 2944 C C . VAL A 1 369 ? 12.257 -12.332 0.466 1.00 92.12 369 VAL A C 1
ATOM 2946 O O . VAL A 1 369 ? 12.714 -12.200 -0.672 1.00 92.12 369 VAL A O 1
ATOM 2949 N N . ALA A 1 370 ? 12.333 -11.366 1.385 1.00 90.62 370 ALA A N 1
ATOM 2950 C CA . ALA A 1 370 ? 12.881 -10.039 1.123 1.00 90.62 370 ALA A CA 1
ATOM 2951 C C . ALA A 1 370 ? 14.419 -10.022 1.072 1.00 90.62 370 ALA A C 1
ATOM 2953 O O . ALA A 1 370 ? 15.004 -9.303 0.260 1.00 90.62 370 ALA A O 1
ATOM 2954 N N . LEU A 1 371 ? 15.081 -10.791 1.942 1.00 88.62 371 LEU A N 1
ATOM 2955 C CA . LEU A 1 371 ? 16.526 -10.692 2.183 1.00 88.62 371 LEU A CA 1
ATOM 2956 C C . LEU A 1 371 ? 17.289 -12.005 1.956 1.00 88.62 371 LEU A C 1
ATOM 2958 O O . LEU A 1 371 ? 18.518 -11.994 2.003 1.00 88.62 371 LEU A O 1
ATOM 2962 N N . GLY A 1 372 ? 16.607 -13.130 1.731 1.00 89.38 372 GLY A N 1
ATOM 2963 C CA . GLY A 1 372 ? 17.232 -14.457 1.654 1.00 89.38 372 GLY A CA 1
ATOM 2964 C C . GLY A 1 372 ? 17.802 -14.939 2.990 1.00 89.38 372 GLY A C 1
ATOM 2965 O O . GLY A 1 372 ? 18.732 -15.746 3.006 1.00 89.38 372 GLY A O 1
ATOM 2966 N N . VAL A 1 373 ? 17.315 -14.387 4.106 1.00 90.00 373 VAL A N 1
ATOM 2967 C CA . VAL A 1 373 ? 17.809 -14.687 5.452 1.00 90.00 373 VAL A CA 1
ATOM 2968 C C . VAL A 1 373 ? 16.893 -15.701 6.114 1.00 90.00 373 VAL A C 1
ATOM 2970 O O . VAL A 1 373 ? 15.719 -15.428 6.356 1.00 90.00 373 VAL A O 1
ATOM 2973 N N . LYS A 1 374 ? 17.453 -16.855 6.481 1.00 90.31 374 LYS A N 1
ATOM 2974 C CA . LYS A 1 374 ? 16.708 -17.884 7.209 1.00 90.31 374 LYS A CA 1
ATOM 2975 C C . LYS A 1 374 ? 16.558 -17.527 8.684 1.00 90.31 374 LYS A C 1
ATOM 2977 O O . LYS A 1 374 ? 17.355 -16.782 9.259 1.00 90.31 374 LYS A O 1
ATOM 2982 N N . ARG A 1 375 ? 15.548 -18.131 9.313 1.00 91.56 375 ARG A N 1
ATOM 2983 C CA . ARG A 1 375 ? 15.243 -17.972 10.739 1.00 91.56 375 ARG A CA 1
ATOM 2984 C C . ARG A 1 375 ? 16.493 -18.121 11.610 1.00 91.56 375 ARG A C 1
ATOM 2986 O O . ARG A 1 375 ? 17.190 -19.128 11.523 1.00 91.56 375 ARG A O 1
ATOM 2993 N N . TYR A 1 376 ? 16.748 -17.111 12.443 1.00 87.50 376 TYR A N 1
ATOM 2994 C CA . TYR A 1 376 ? 17.882 -17.021 13.376 1.00 87.50 376 TYR A CA 1
ATOM 2995 C C . TYR A 1 376 ? 19.282 -17.001 12.748 1.00 87.50 376 TYR A C 1
ATOM 2997 O O . TYR A 1 376 ? 20.268 -17.043 13.479 1.00 87.50 376 TYR A O 1
ATOM 3005 N N . GLN A 1 377 ? 19.404 -16.890 11.422 1.00 89.62 377 GLN A N 1
ATOM 3006 C CA . GLN A 1 377 ? 20.711 -16.788 10.772 1.00 89.62 377 GLN A CA 1
ATOM 3007 C C . GLN A 1 377 ? 21.437 -15.489 11.159 1.00 89.62 377 GLN A C 1
ATOM 3009 O O . GLN A 1 377 ? 22.654 -15.487 11.327 1.00 89.62 377 GLN A O 1
ATOM 3014 N N . ARG A 1 378 ? 20.692 -14.384 11.294 1.00 91.75 378 ARG A N 1
ATOM 3015 C CA . ARG A 1 378 ? 21.160 -13.090 11.818 1.00 91.75 378 ARG A CA 1
ATOM 3016 C C . ARG A 1 378 ? 19.978 -12.223 12.240 1.00 91.75 378 ARG A C 1
ATOM 3018 O O . ARG A 1 378 ? 18.860 -12.472 11.804 1.00 91.75 378 ARG A O 1
ATOM 3025 N N . MET A 1 379 ? 20.229 -11.166 13.007 1.00 86.81 379 MET A N 1
ATOM 3026 C CA . MET A 1 379 ? 19.216 -10.132 13.237 1.00 86.81 379 MET A CA 1
ATOM 3027 C C . MET A 1 379 ? 18.881 -9.402 11.929 1.00 86.81 379 MET A C 1
ATOM 3029 O O . MET A 1 379 ? 19.763 -9.174 11.093 1.00 86.81 379 MET A O 1
ATOM 3033 N N . VAL A 1 380 ? 17.607 -9.051 11.769 1.00 88.62 380 VAL A N 1
ATOM 3034 C CA . VAL A 1 380 ? 17.057 -8.334 10.614 1.00 88.62 380 VAL A CA 1
ATOM 3035 C C . VAL A 1 380 ? 16.352 -7.071 11.112 1.00 88.62 380 VAL A C 1
ATOM 3037 O O . VAL A 1 380 ? 15.798 -7.056 12.210 1.00 88.62 380 VAL A O 1
ATOM 3040 N N . SER A 1 381 ? 16.387 -6.000 10.323 1.00 89.00 381 SER A N 1
ATOM 3041 C CA . SER A 1 381 ? 15.554 -4.812 10.544 1.00 89.00 381 SER A CA 1
ATOM 3042 C C . SER A 1 381 ? 14.918 -4.377 9.229 1.00 89.00 381 SER A C 1
ATOM 3044 O O . SER A 1 381 ? 15.614 -3.892 8.335 1.00 89.00 381 SER A O 1
ATOM 3046 N N . PHE A 1 382 ? 13.601 -4.552 9.082 1.00 89.62 382 PHE A N 1
ATOM 3047 C CA . PHE A 1 382 ? 12.904 -4.207 7.839 1.00 89.62 382 PHE A CA 1
ATOM 3048 C C . PHE A 1 382 ? 12.988 -2.710 7.557 1.00 89.62 382 PHE A C 1
ATOM 3050 O O . PHE A 1 382 ? 13.273 -2.326 6.422 1.00 89.62 382 PHE A O 1
ATOM 3057 N N . ALA A 1 383 ? 12.828 -1.875 8.585 1.00 83.19 383 ALA A N 1
ATOM 3058 C CA . ALA A 1 383 ? 12.934 -0.427 8.461 1.00 83.19 383 ALA A CA 1
ATOM 3059 C C . ALA A 1 383 ? 14.279 0.027 7.867 1.00 83.19 383 ALA A C 1
ATOM 3061 O O . ALA A 1 383 ? 14.308 0.958 7.072 1.00 83.19 383 ALA A O 1
ATOM 3062 N N . ARG A 1 384 ? 15.391 -0.631 8.224 1.00 83.69 384 ARG A N 1
ATOM 3063 C CA . ARG A 1 384 ? 16.739 -0.251 7.759 1.00 83.69 384 ARG A CA 1
ATOM 3064 C C . ARG A 1 384 ? 17.167 -0.938 6.469 1.00 83.69 384 ARG A C 1
ATOM 3066 O O . ARG A 1 384 ? 17.965 -0.389 5.715 1.00 83.69 384 ARG A O 1
ATOM 3073 N N . GLU A 1 385 ? 16.727 -2.173 6.258 1.00 88.75 385 GLU A N 1
ATOM 3074 C CA . GLU A 1 385 ? 17.273 -3.025 5.199 1.00 88.75 385 GLU A CA 1
ATOM 3075 C C . GLU A 1 385 ? 16.368 -3.141 3.974 1.00 88.75 385 GLU A C 1
ATOM 3077 O O . GLU A 1 385 ? 16.866 -3.483 2.905 1.00 88.75 385 GLU A O 1
ATOM 3082 N N . VAL A 1 386 ? 15.064 -2.896 4.130 1.00 85.38 386 VAL A N 1
ATOM 3083 C CA . VAL A 1 386 ? 14.039 -3.232 3.128 1.00 85.38 386 VAL A CA 1
ATOM 3084 C C . VAL A 1 386 ? 13.169 -2.031 2.775 1.00 85.38 386 VAL A C 1
ATOM 3086 O O . VAL A 1 386 ? 12.885 -1.818 1.603 1.00 85.38 386 VAL A O 1
ATOM 3089 N N . VAL A 1 387 ? 12.744 -1.243 3.762 1.00 81.31 387 VAL A N 1
ATOM 3090 C CA . VAL A 1 387 ? 11.694 -0.226 3.589 1.00 81.31 387 VAL A CA 1
ATOM 3091 C C . VAL A 1 387 ? 12.035 0.839 2.541 1.00 81.31 387 VAL A C 1
ATOM 3093 O O . VAL A 1 387 ? 11.166 1.189 1.747 1.00 81.31 387 VAL A O 1
ATOM 3096 N N . ASP A 1 388 ? 13.284 1.304 2.480 1.00 76.56 388 ASP A N 1
ATOM 3097 C CA . ASP A 1 388 ? 13.696 2.326 1.503 1.00 76.56 388 ASP A CA 1
ATOM 3098 C C . ASP A 1 388 ? 13.730 1.799 0.059 1.00 76.56 388 ASP A C 1
ATOM 3100 O O . ASP A 1 388 ? 13.682 2.571 -0.900 1.00 76.56 388 ASP A O 1
ATOM 3104 N N . GLN A 1 389 ? 13.836 0.48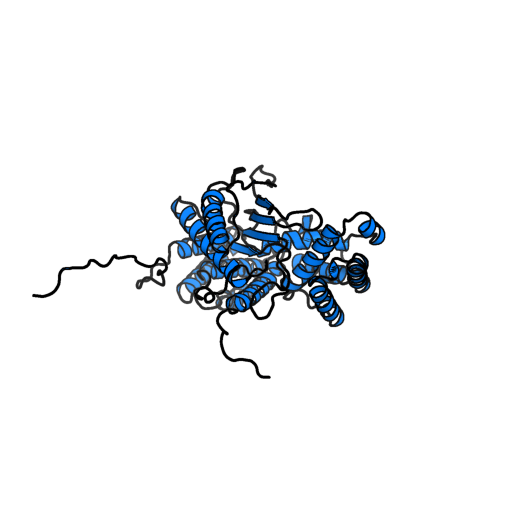0 -0.117 1.00 82.44 389 GLN A N 1
ATOM 3105 C CA . GLN A 1 389 ? 13.835 -0.164 -1.424 1.00 82.44 389 GLN A CA 1
ATOM 3106 C C . GLN A 1 389 ? 13.248 -1.572 -1.327 1.00 82.44 389 GLN A C 1
ATOM 3108 O O . GLN A 1 389 ? 13.969 -2.570 -1.250 1.00 82.44 389 GLN A O 1
ATOM 3113 N N . MET A 1 390 ? 11.918 -1.640 -1.368 1.00 88.56 390 MET A N 1
ATOM 3114 C CA . MET A 1 390 ? 11.189 -2.894 -1.228 1.00 88.56 390 MET A CA 1
ATOM 3115 C C . MET A 1 390 ? 11.589 -3.899 -2.335 1.00 88.56 390 MET A C 1
ATOM 3117 O O . MET A 1 390 ? 11.524 -3.572 -3.525 1.00 88.56 390 MET A O 1
ATOM 3121 N N . PRO A 1 391 ? 12.000 -5.131 -1.986 1.00 89.88 391 PRO A N 1
ATOM 3122 C CA . PRO A 1 391 ? 12.409 -6.146 -2.946 1.00 89.88 391 PRO A CA 1
ATOM 3123 C C . PRO A 1 391 ? 11.258 -6.579 -3.864 1.00 89.88 391 PRO A C 1
ATOM 3125 O O . PRO A 1 391 ? 10.178 -6.917 -3.367 1.00 89.88 391 PRO A O 1
ATOM 3128 N N . PRO A 1 392 ? 11.489 -6.705 -5.185 1.00 91.75 392 PRO A N 1
ATOM 3129 C CA . PRO A 1 392 ? 10.499 -7.246 -6.116 1.00 91.75 392 PRO A CA 1
ATOM 3130 C C . PRO A 1 392 ? 9.920 -8.598 -5.692 1.00 91.75 392 PRO A C 1
ATOM 3132 O O . PRO A 1 392 ? 8.721 -8.823 -5.816 1.00 91.75 392 PRO A O 1
ATOM 3135 N N . ARG A 1 393 ? 10.748 -9.486 -5.125 1.00 91.06 393 ARG A N 1
ATOM 3136 C CA . ARG A 1 393 ? 10.321 -10.815 -4.653 1.00 91.06 393 ARG A CA 1
ATOM 3137 C C . ARG A 1 393 ? 9.240 -10.763 -3.571 1.00 91.06 393 ARG A C 1
ATOM 3139 O O . ARG A 1 393 ? 8.479 -11.716 -3.450 1.00 91.06 393 ARG A O 1
ATOM 3146 N N . LEU A 1 394 ? 9.166 -9.665 -2.819 1.00 92.12 394 LEU A N 1
ATOM 3147 C CA . LEU A 1 394 ? 8.111 -9.424 -1.840 1.00 92.12 394 LEU A CA 1
ATOM 3148 C C . LEU A 1 394 ? 6.900 -8.713 -2.473 1.00 92.12 394 LEU A C 1
ATOM 3150 O O . LEU A 1 394 ? 5.760 -9.065 -2.183 1.00 92.12 394 LEU A O 1
ATOM 3154 N N . LEU A 1 395 ? 7.140 -7.744 -3.361 1.00 92.44 395 LEU A N 1
ATOM 3155 C CA . LEU A 1 395 ? 6.094 -6.939 -4.004 1.00 92.44 395 LEU A CA 1
ATOM 3156 C C . LEU A 1 395 ? 5.249 -7.714 -5.019 1.00 92.44 395 LEU A C 1
ATOM 3158 O O . LEU A 1 395 ? 4.036 -7.533 -5.072 1.00 92.44 395 LEU A O 1
ATOM 3162 N N . ILE A 1 396 ? 5.873 -8.566 -5.835 1.00 91.56 396 ILE A N 1
ATOM 3163 C CA . ILE A 1 396 ? 5.205 -9.257 -6.945 1.00 91.56 396 ILE A CA 1
ATOM 3164 C C . ILE A 1 396 ? 4.043 -10.139 -6.452 1.00 91.56 396 ILE A C 1
ATOM 3166 O O . ILE A 1 396 ? 2.934 -9.979 -6.972 1.00 91.56 396 ILE A O 1
ATOM 3170 N N . PRO A 1 397 ? 4.223 -11.034 -5.455 1.00 90.50 397 PRO A N 1
ATOM 3171 C CA . PRO A 1 397 ? 3.112 -11.842 -4.952 1.00 90.50 397 PRO A CA 1
ATOM 3172 C C . PRO A 1 397 ? 2.018 -10.989 -4.301 1.00 90.50 397 PRO A C 1
ATOM 3174 O O . PRO A 1 397 ? 0.835 -11.253 -4.495 1.00 90.50 397 PRO A O 1
ATOM 3177 N N . VAL A 1 398 ? 2.407 -9.929 -3.586 1.00 89.69 398 VAL A N 1
ATOM 3178 C CA . VAL A 1 398 ? 1.480 -8.999 -2.928 1.00 89.69 398 VAL A CA 1
ATOM 3179 C C . VAL A 1 398 ? 0.617 -8.248 -3.944 1.00 89.69 398 VAL A C 1
ATOM 3181 O O . VAL A 1 398 ? -0.603 -8.194 -3.792 1.00 89.69 398 VAL A O 1
ATOM 3184 N N . ARG A 1 399 ? 1.216 -7.720 -5.019 1.00 87.75 399 ARG A N 1
ATOM 3185 C CA . ARG A 1 399 ? 0.485 -7.044 -6.103 1.00 87.75 399 ARG A CA 1
ATOM 3186 C C . ARG A 1 399 ? -0.521 -7.984 -6.750 1.00 87.75 399 ARG A C 1
ATOM 3188 O O . ARG A 1 399 ? -1.662 -7.583 -6.948 1.00 87.75 399 ARG A O 1
ATOM 3195 N N . ARG A 1 400 ? -0.128 -9.227 -7.046 1.00 84.94 400 ARG A N 1
ATOM 3196 C CA . ARG A 1 400 ? -1.035 -10.236 -7.622 1.00 84.94 400 ARG A CA 1
ATOM 3197 C C . ARG A 1 400 ? -2.216 -10.523 -6.697 1.00 84.94 400 ARG A C 1
ATOM 3199 O O . ARG A 1 400 ? -3.355 -10.467 -7.152 1.00 84.94 400 ARG A O 1
ATOM 3206 N N . GLN A 1 401 ? -1.953 -10.725 -5.405 1.00 83.88 401 GLN A N 1
ATOM 3207 C CA . GLN A 1 401 ? -2.999 -10.961 -4.409 1.00 83.88 401 GLN A CA 1
ATOM 3208 C C . GLN A 1 401 ? -3.976 -9.783 -4.322 1.00 83.88 401 GLN A C 1
ATOM 3210 O O . GLN A 1 401 ? -5.190 -9.973 -4.345 1.00 83.88 401 GLN A O 1
ATOM 3215 N N . LEU A 1 402 ? -3.466 -8.551 -4.265 1.00 79.62 402 LEU A N 1
ATOM 3216 C CA . LEU A 1 402 ? -4.297 -7.348 -4.213 1.00 79.62 402 LEU A CA 1
ATOM 3217 C C . LEU A 1 402 ? -5.073 -7.110 -5.508 1.00 79.62 402 LEU A C 1
ATOM 3219 O O . LEU A 1 402 ? -6.219 -6.669 -5.458 1.00 79.62 402 LEU A O 1
ATOM 3223 N N . GLN A 1 403 ? -4.485 -7.404 -6.666 1.00 77.56 403 GLN A N 1
ATOM 3224 C CA . GLN A 1 403 ? -5.171 -7.319 -7.954 1.00 77.56 403 GLN A CA 1
ATOM 3225 C C . GLN A 1 403 ? -6.316 -8.325 -8.045 1.00 77.56 403 GLN A C 1
ATOM 3227 O O . GLN A 1 403 ? -7.424 -7.934 -8.415 1.00 77.56 403 GLN A O 1
ATOM 3232 N N . GLU A 1 404 ? -6.088 -9.586 -7.672 1.00 76.38 404 GLU A N 1
ATOM 3233 C CA . GLU A 1 404 ? -7.141 -10.601 -7.613 1.00 76.38 404 GLU A CA 1
ATOM 3234 C C . GLU A 1 404 ? -8.236 -10.170 -6.632 1.00 76.38 404 GLU A C 1
ATOM 3236 O O . GLU A 1 404 ? -9.418 -10.131 -6.979 1.00 76.38 404 GLU A O 1
ATOM 3241 N N . TYR A 1 405 ? -7.837 -9.747 -5.432 1.00 74.12 405 TYR A N 1
ATOM 3242 C CA . TYR A 1 405 ? -8.749 -9.275 -4.402 1.00 74.12 405 TYR A CA 1
ATOM 3243 C C . TYR A 1 405 ? -9.621 -8.113 -4.897 1.00 74.12 405 TYR A C 1
ATOM 3245 O O . TYR A 1 405 ? -10.847 -8.203 -4.856 1.00 74.12 405 TYR A O 1
ATOM 3253 N N . HIS A 1 406 ? -9.011 -7.050 -5.425 1.00 71.94 406 HIS A N 1
ATOM 3254 C CA . HIS A 1 406 ? -9.723 -5.890 -5.960 1.00 71.94 406 HIS A CA 1
ATOM 3255 C C . HIS A 1 406 ? -10.594 -6.232 -7.170 1.00 71.94 406 HIS A C 1
ATOM 3257 O O . HIS A 1 406 ? -11.658 -5.639 -7.314 1.00 71.94 406 HIS A O 1
ATOM 3263 N N . SER A 1 407 ? -10.185 -7.179 -8.017 1.00 68.12 407 SER A N 1
ATOM 3264 C CA . SER A 1 407 ? -10.991 -7.619 -9.164 1.00 68.12 407 SER A CA 1
ATOM 3265 C C . SER A 1 407 ? -12.264 -8.325 -8.702 1.00 68.12 407 SER A C 1
ATOM 3267 O O . SER A 1 407 ? -13.350 -8.004 -9.179 1.00 68.12 407 SER A O 1
ATOM 3269 N N . ARG A 1 408 ? -12.158 -9.208 -7.698 1.00 69.12 408 ARG A N 1
ATOM 3270 C CA . ARG A 1 408 ? -13.334 -9.811 -7.048 1.00 69.12 408 ARG A CA 1
ATOM 3271 C C . ARG A 1 408 ? -14.216 -8.743 -6.405 1.00 69.12 408 ARG A C 1
ATOM 3273 O O . ARG A 1 408 ? -15.433 -8.808 -6.527 1.00 69.12 408 ARG A O 1
ATOM 3280 N N . LEU A 1 409 ? -13.611 -7.736 -5.766 1.00 63.97 409 LEU A N 1
ATOM 3281 C CA . LEU A 1 409 ? -14.367 -6.649 -5.147 1.00 63.97 409 LEU A CA 1
ATOM 3282 C C . LEU A 1 409 ? -15.084 -5.730 -6.135 1.00 63.97 409 LEU A C 1
ATOM 3284 O O . LEU A 1 409 ? -16.189 -5.279 -5.849 1.00 63.97 409 LEU A O 1
ATOM 3288 N N . GLY A 1 410 ? -14.464 -5.447 -7.278 1.00 55.38 410 GLY A N 1
ATOM 3289 C CA . GLY A 1 410 ? -15.070 -4.668 -8.356 1.00 55.38 410 GLY A CA 1
ATOM 3290 C C . GLY A 1 410 ? -16.216 -5.405 -9.053 1.00 55.38 410 GLY A C 1
ATOM 3291 O O . GLY A 1 410 ? -17.085 -4.762 -9.630 1.00 55.38 410 GLY A O 1
ATOM 3292 N N . ALA A 1 411 ? -16.263 -6.739 -8.958 1.00 55.19 411 ALA A N 1
ATOM 3293 C CA . ALA A 1 411 ? -17.374 -7.551 -9.452 1.00 55.19 411 ALA A CA 1
ATOM 3294 C C . ALA A 1 411 ? -18.598 -7.566 -8.508 1.00 55.19 411 ALA A C 1
ATOM 3296 O O . ALA A 1 411 ? -19.701 -7.895 -8.960 1.00 55.19 411 ALA A O 1
ATOM 3297 N N . PHE A 1 412 ? -18.446 -7.185 -7.227 1.00 51.38 412 PHE A N 1
ATOM 3298 C CA . PHE A 1 412 ? -19.580 -6.993 -6.312 1.00 51.38 412 PHE A CA 1
ATOM 3299 C C . PHE A 1 412 ? -20.390 -5.776 -6.767 1.00 51.38 412 PHE A C 1
ATOM 3301 O O . PHE A 1 412 ? -20.024 -4.619 -6.561 1.00 51.38 412 PHE A O 1
ATOM 3308 N N . GLY A 1 413 ? -21.466 -6.085 -7.480 1.00 44.06 413 GLY A N 1
ATOM 3309 C CA . GLY A 1 413 ? -22.277 -5.150 -8.244 1.00 44.06 413 GLY A CA 1
ATOM 3310 C C . GLY A 1 413 ? -22.924 -5.827 -9.453 1.00 44.06 413 GLY A C 1
ATOM 3311 O O . GLY A 1 413 ? -24.039 -5.483 -9.802 1.00 44.06 413 GLY A O 1
ATOM 3312 N N . VAL A 1 414 ? -22.297 -6.840 -10.059 1.00 40.59 414 VAL A N 1
ATOM 3313 C CA . VAL A 1 414 ? -22.866 -7.518 -11.244 1.00 40.59 414 VAL A CA 1
ATOM 3314 C C . VAL A 1 414 ? -23.866 -8.623 -10.869 1.00 40.59 414 VAL A C 1
ATOM 3316 O O . VAL A 1 414 ? -24.780 -8.907 -11.635 1.00 40.59 414 VAL A O 1
ATOM 3319 N N . ILE A 1 415 ? -23.763 -9.207 -9.671 1.00 39.44 415 ILE A N 1
ATOM 3320 C CA . ILE A 1 415 ? -24.644 -10.301 -9.224 1.00 39.44 415 ILE A CA 1
ATOM 3321 C C . ILE A 1 415 ? -25.789 -9.737 -8.375 1.00 39.44 415 ILE A C 1
ATOM 3323 O O . ILE A 1 415 ? -25.905 -9.975 -7.176 1.00 39.44 415 ILE A O 1
ATOM 3327 N N . GLY A 1 416 ? -26.631 -8.934 -9.018 1.00 34.62 416 GLY A N 1
ATOM 3328 C CA . GLY A 1 416 ? -28.011 -8.727 -8.600 1.00 34.62 416 GLY A CA 1
ATOM 3329 C C . GLY A 1 416 ? -28.896 -9.674 -9.403 1.00 34.62 416 GLY A C 1
ATOM 3330 O O . GLY A 1 416 ? -29.454 -9.263 -10.412 1.00 34.62 416 GLY A O 1
ATOM 3331 N N . GLY A 1 417 ? -28.970 -10.937 -8.985 1.00 31.38 417 GLY A N 1
ATOM 3332 C CA . GLY A 1 417 ? -29.799 -11.962 -9.624 1.00 31.38 417 GLY A CA 1
ATOM 3333 C C . GLY A 1 417 ? -29.092 -13.313 -9.682 1.00 31.38 417 GLY A C 1
ATOM 3334 O O . GLY A 1 417 ? -28.141 -13.479 -10.432 1.00 31.38 417 GLY A O 1
ATOM 3335 N N . ASP A 1 418 ? -29.576 -14.251 -8.873 1.00 34.09 418 ASP A N 1
ATOM 3336 C CA . ASP A 1 418 ? -29.393 -15.700 -9.001 1.00 34.09 418 ASP A CA 1
ATOM 3337 C C . ASP A 1 418 ? -27.966 -16.270 -8.952 1.00 34.09 418 ASP A C 1
ATOM 3339 O O . ASP A 1 418 ? -27.373 -16.637 -9.960 1.00 34.09 418 ASP A O 1
ATOM 3343 N N . ALA A 1 419 ? -27.472 -16.484 -7.729 1.00 29.00 419 ALA A N 1
ATOM 3344 C CA . ALA A 1 419 ? -26.665 -17.665 -7.402 1.00 29.00 419 ALA A CA 1
ATOM 3345 C C . ALA A 1 419 ? -26.694 -17.935 -5.887 1.00 29.00 419 ALA A C 1
ATOM 3347 O O . ALA A 1 419 ? -25.680 -17.874 -5.196 1.00 29.00 419 ALA A O 1
ATOM 3348 N N . VAL A 1 420 ? -27.885 -18.224 -5.355 1.00 30.09 420 VAL A N 1
ATOM 3349 C CA . VAL A 1 420 ? -28.016 -19.041 -4.143 1.00 30.09 420 VAL A CA 1
ATOM 3350 C C . VAL A 1 420 ? -28.381 -20.443 -4.606 1.00 30.09 420 VAL A C 1
ATOM 3352 O O . VAL A 1 420 ? -29.555 -20.733 -4.799 1.00 30.09 420 VAL A O 1
ATOM 3355 N N . SER A 1 421 ? -27.380 -21.300 -4.789 1.00 26.16 421 SER A N 1
ATOM 3356 C CA . SER A 1 421 ? -27.514 -22.739 -4.546 1.00 26.16 421 SER A CA 1
ATOM 3357 C C . SER A 1 421 ? -26.167 -23.447 -4.689 1.00 26.16 421 SER A C 1
ATOM 3359 O O . SER A 1 421 ? -25.548 -23.336 -5.744 1.00 26.16 421 SER A O 1
ATOM 3361 N N . SER A 1 422 ? -25.859 -24.232 -3.648 1.00 29.25 422 SER A N 1
ATOM 3362 C CA . SER A 1 422 ? -24.834 -25.279 -3.481 1.00 29.25 422 SER A CA 1
ATOM 3363 C C . SER A 1 422 ? -23.445 -24.847 -3.027 1.00 29.25 422 SER A C 1
ATOM 3365 O O . SER A 1 422 ? -22.670 -24.355 -3.875 1.00 29.25 422 SER A O 1
#